Protein AF-A0A0A2VN79-F1 (afdb_monomer_lite)

Structure (mmCIF, N/CA/C/O backbone):
data_AF-A0A0A2VN79-F1
#
_entry.id   AF-A0A0A2VN79-F1
#
loop_
_atom_site.group_PDB
_atom_site.id
_atom_site.type_symbol
_atom_site.label_atom_id
_atom_site.label_alt_id
_atom_site.label_comp_id
_atom_site.label_asym_id
_atom_site.label_entity_id
_atom_site.label_seq_id
_atom_site.pdbx_PDB_ins_code
_atom_site.Cartn_x
_atom_site.Cartn_y
_atom_site.Cartn_z
_atom_site.occupancy
_atom_site.B_iso_or_equiv
_atom_site.auth_seq_id
_atom_site.auth_comp_id
_atom_site.auth_asym_id
_atom_site.auth_atom_id
_atom_site.pdbx_PDB_model_num
ATOM 1 N N . MET A 1 1 ? -40.906 -9.882 -17.923 1.00 38.41 1 MET A N 1
ATOM 2 C CA . MET A 1 1 ? -40.947 -10.521 -16.587 1.00 38.41 1 MET A CA 1
ATOM 3 C C . MET A 1 1 ? -42.099 -11.524 -16.605 1.00 38.41 1 MET A C 1
ATOM 5 O O . MET A 1 1 ? -43.198 -11.113 -16.939 1.00 38.41 1 MET A O 1
ATOM 9 N N . ARG A 1 2 ? -41.851 -12.828 -16.407 1.00 45.00 2 ARG A N 1
ATOM 10 C CA . ARG A 1 2 ? -42.897 -13.878 -16.375 1.00 45.00 2 ARG A CA 1
ATOM 11 C C . ARG A 1 2 ? -43.310 -14.110 -14.913 1.00 45.00 2 ARG A C 1
ATOM 13 O O . ARG A 1 2 ? -42.433 -14.069 -14.056 1.00 45.00 2 ARG A O 1
ATOM 20 N N . ASP A 1 3 ? -44.608 -14.268 -14.644 1.00 61.03 3 ASP A N 1
ATOM 21 C CA . ASP A 1 3 ? -45.185 -14.240 -13.290 1.00 61.03 3 ASP A CA 1
ATOM 22 C C . ASP A 1 3 ? -44.638 -15.334 -12.347 1.00 61.03 3 ASP A C 1
ATOM 24 O O . ASP A 1 3 ? -44.181 -16.397 -12.781 1.00 61.03 3 ASP A O 1
ATOM 28 N N . GLY A 1 4 ? -44.691 -15.061 -11.039 1.00 57.75 4 GLY A N 1
ATOM 29 C CA . GLY A 1 4 ? -44.168 -15.946 -9.993 1.00 57.75 4 GLY A CA 1
ATOM 30 C C . GLY A 1 4 ? -44.921 -17.270 -9.833 1.00 57.75 4 GLY A C 1
ATOM 31 O O . GLY A 1 4 ? -44.316 -18.260 -9.426 1.00 57.75 4 GLY A O 1
ATOM 32 N N . ALA A 1 5 ? -46.197 -17.342 -10.220 1.00 61.34 5 ALA A N 1
ATOM 33 C CA . ALA A 1 5 ? -46.980 -18.577 -10.146 1.00 61.34 5 ALA A CA 1
ATOM 34 C C . ALA A 1 5 ? -46.493 -19.609 -11.176 1.00 61.34 5 ALA A C 1
ATOM 36 O O . ALA A 1 5 ? -46.461 -20.814 -10.920 1.00 61.34 5 ALA A O 1
ATOM 37 N N . THR A 1 6 ? -46.025 -19.138 -12.332 1.00 60.88 6 THR A N 1
ATOM 38 C CA . THR A 1 6 ? -45.414 -19.989 -13.355 1.00 60.88 6 THR A CA 1
ATOM 39 C C . THR A 1 6 ? -44.059 -20.541 -12.914 1.00 60.88 6 THR A C 1
ATOM 41 O O . THR A 1 6 ? -43.720 -21.670 -13.270 1.00 60.88 6 THR A O 1
ATOM 44 N N . VAL A 1 7 ? -43.298 -19.782 -12.120 1.00 59.00 7 VAL A N 1
ATOM 45 C CA . VAL A 1 7 ? -42.021 -20.235 -11.546 1.00 59.00 7 VAL A CA 1
ATOM 46 C C . VAL A 1 7 ? -42.257 -21.281 -10.459 1.00 59.00 7 VAL A C 1
ATOM 48 O O . VAL A 1 7 ? -41.624 -22.334 -10.503 1.00 59.00 7 VAL A O 1
ATOM 51 N N . GLN A 1 8 ? -43.208 -21.041 -9.552 1.00 65.00 8 GLN A N 1
ATOM 52 C CA . GLN A 1 8 ? -43.516 -21.969 -8.463 1.00 65.00 8 GLN A CA 1
ATOM 53 C C . GLN A 1 8 ? -43.989 -23.326 -8.993 1.00 65.00 8 GLN A C 1
ATOM 55 O O . GLN A 1 8 ? -43.410 -24.349 -8.658 1.00 65.00 8 GLN A O 1
ATOM 60 N N . ARG A 1 9 ? -44.929 -23.336 -9.945 1.00 70.19 9 ARG A N 1
ATOM 61 C CA . ARG A 1 9 ? -45.434 -24.575 -10.561 1.00 70.19 9 ARG A CA 1
ATOM 62 C C . ARG A 1 9 ? -44.341 -25.400 -11.253 1.00 70.19 9 ARG A C 1
ATOM 64 O O . ARG A 1 9 ? -44.413 -26.623 -11.276 1.00 70.19 9 ARG A O 1
ATOM 71 N N . ARG A 1 10 ? -43.329 -24.745 -11.836 1.00 65.94 10 ARG A N 1
ATOM 72 C CA . ARG A 1 10 ? -42.175 -25.436 -12.440 1.00 65.94 10 ARG A CA 1
ATOM 73 C C . ARG A 1 10 ? -41.219 -25.975 -11.382 1.00 65.94 10 ARG A C 1
ATOM 75 O O . ARG A 1 10 ? -40.677 -27.054 -11.576 1.00 65.94 10 ARG A O 1
ATOM 82 N N . ALA A 1 11 ? -41.023 -25.245 -10.286 1.00 64.19 11 ALA A N 1
ATOM 83 C CA . ALA A 1 11 ? -40.236 -25.720 -9.157 1.00 64.19 11 ALA A CA 1
ATOM 84 C C . ALA A 1 11 ? -40.898 -26.944 -8.510 1.00 64.19 11 ALA A C 1
ATOM 86 O O . ALA A 1 11 ? -40.238 -27.964 -8.344 1.00 64.19 11 ALA A O 1
ATOM 87 N N . ASP A 1 12 ? -42.205 -26.883 -8.251 1.00 73.38 12 ASP A N 1
ATOM 88 C CA . ASP A 1 12 ? -42.972 -27.987 -7.666 1.00 73.38 12 ASP A CA 1
ATOM 89 C C . ASP A 1 12 ? -42.923 -29.238 -8.559 1.00 73.38 12 ASP A C 1
ATOM 91 O O . ASP A 1 12 ? -42.739 -30.342 -8.057 1.00 73.38 12 ASP A O 1
ATOM 95 N N . ALA A 1 13 ? -42.980 -29.071 -9.887 1.00 68.75 13 ALA A N 1
ATOM 96 C CA . ALA A 1 13 ? -42.826 -30.176 -10.837 1.00 68.75 13 ALA A CA 1
ATOM 97 C C . ALA A 1 13 ? -41.421 -30.813 -10.804 1.00 68.75 13 ALA A C 1
ATOM 99 O O . ALA A 1 13 ? -41.294 -32.030 -10.903 1.00 68.75 13 ALA A O 1
ATOM 100 N N . VAL A 1 14 ? -40.364 -30.009 -10.639 1.00 66.19 14 VAL A N 1
ATOM 101 C CA . VAL A 1 14 ? -38.980 -30.507 -10.527 1.00 66.19 14 VAL A CA 1
ATOM 102 C C . VAL A 1 14 ? -38.760 -31.230 -9.198 1.00 66.19 14 VAL A C 1
ATOM 104 O O . VAL A 1 14 ? -38.144 -32.292 -9.179 1.00 66.19 14 VAL A O 1
ATOM 107 N N . PHE A 1 15 ? -39.279 -30.691 -8.092 1.00 69.31 15 PHE A N 1
ATOM 108 C CA . PHE A 1 15 ? -39.172 -31.334 -6.781 1.00 69.31 15 PHE A CA 1
ATOM 109 C C . PHE A 1 15 ? -40.031 -32.598 -6.681 1.00 69.31 15 PHE A C 1
ATOM 111 O O . PHE A 1 15 ? -39.579 -33.576 -6.091 1.00 69.31 15 PHE A O 1
ATOM 118 N N . GLY A 1 16 ? -41.209 -32.615 -7.314 1.00 77.19 16 GLY A N 1
ATOM 119 C CA . GLY A 1 16 ? -42.029 -33.818 -7.469 1.00 77.19 16 GLY A CA 1
ATOM 120 C C . GLY A 1 16 ? -41.281 -34.926 -8.213 1.00 77.19 16 GLY A C 1
ATOM 121 O O . GLY A 1 16 ? -41.130 -36.020 -7.681 1.00 77.19 16 GLY A O 1
ATOM 122 N N . ALA A 1 17 ? -40.688 -34.613 -9.370 1.00 66.56 17 ALA A N 1
ATOM 123 C CA . ALA A 1 17 ? -39.913 -35.579 -10.156 1.00 66.56 17 ALA A CA 1
ATOM 124 C C . ALA A 1 17 ? -38.653 -36.105 -9.428 1.00 66.56 17 ALA A C 1
ATOM 126 O O . ALA A 1 17 ? -38.227 -37.237 -9.652 1.00 66.56 17 ALA A O 1
ATOM 127 N N . LEU A 1 18 ? -38.055 -35.299 -8.542 1.00 59.00 18 LEU A N 1
ATOM 128 C CA . LEU A 1 18 ? -36.944 -35.706 -7.668 1.00 59.00 18 LEU A CA 1
ATOM 129 C C . LEU A 1 18 ? -37.389 -36.675 -6.564 1.00 59.00 18 LEU A C 1
ATOM 131 O O . LEU A 1 18 ? -36.666 -37.619 -6.257 1.00 59.00 18 LEU A O 1
ATOM 135 N N . LEU A 1 19 ? -38.562 -36.443 -5.969 1.00 69.62 19 LEU A N 1
ATOM 136 C CA . LEU A 1 19 ? -39.121 -37.289 -4.908 1.00 69.62 19 LEU A CA 1
ATOM 137 C C . LEU A 1 19 ? -39.663 -38.617 -5.444 1.00 69.62 19 LEU A C 1
ATOM 139 O O . LEU A 1 19 ? -39.545 -39.640 -4.777 1.00 69.62 19 LEU A O 1
ATOM 143 N N . GLU A 1 20 ? -40.211 -38.609 -6.657 1.00 73.38 20 GLU A N 1
ATOM 144 C CA . GLU A 1 20 ? -40.699 -39.802 -7.358 1.00 73.38 20 GLU A CA 1
ATOM 145 C C . GLU A 1 20 ? -39.562 -40.637 -7.976 1.00 73.38 20 GLU A C 1
ATOM 147 O O . GLU A 1 20 ? -39.804 -41.711 -8.522 1.00 73.38 20 GLU A O 1
ATOM 152 N N . GLY A 1 21 ? -38.310 -40.166 -7.885 1.00 60.06 21 GLY A N 1
ATOM 153 C CA . GLY A 1 21 ? -37.135 -40.855 -8.425 1.00 60.06 21 GLY A CA 1
ATOM 154 C C . GLY A 1 21 ? -37.080 -40.893 -9.956 1.00 60.06 21 GLY A C 1
ATOM 155 O O . GLY A 1 21 ? -36.259 -41.612 -10.518 1.00 60.06 21 GLY A O 1
ATOM 156 N N . SER A 1 22 ? -37.935 -40.128 -10.640 1.00 66.44 22 SER A N 1
ATOM 157 C CA . SER A 1 22 ? -38.002 -40.054 -12.102 1.00 66.44 22 SER A CA 1
ATOM 158 C C . SER A 1 22 ? -37.048 -39.013 -12.703 1.00 66.44 22 SER A C 1
ATOM 160 O O . SER A 1 22 ? -36.963 -38.895 -13.925 1.00 66.44 22 SER A O 1
ATOM 162 N N . LEU A 1 23 ? -36.358 -38.228 -11.865 1.00 51.12 23 LEU A N 1
ATOM 163 C CA . LEU A 1 23 ? -35.353 -37.247 -12.274 1.00 51.12 23 LEU A CA 1
ATOM 164 C C . LEU A 1 23 ? -33.938 -37.766 -11.978 1.00 51.12 23 LEU A C 1
ATOM 166 O O . LEU A 1 23 ? -33.453 -37.665 -10.852 1.00 51.12 23 LEU A O 1
ATOM 170 N N . ASP A 1 24 ? -33.266 -38.278 -13.006 1.00 49.06 24 ASP A N 1
ATOM 171 C CA . ASP A 1 24 ? -31.856 -38.667 -12.936 1.00 49.06 24 ASP A CA 1
ATOM 172 C C . ASP A 1 24 ? -30.967 -37.472 -13.323 1.00 49.06 24 ASP A C 1
ATOM 174 O O . ASP A 1 24 ? -30.980 -37.010 -14.468 1.00 49.06 24 ASP A O 1
ATOM 178 N N . ILE A 1 25 ? -30.235 -36.910 -12.355 1.00 53.66 25 ILE A N 1
ATOM 179 C CA . ILE A 1 25 ? -29.274 -35.825 -12.599 1.00 53.66 25 ILE A CA 1
ATOM 180 C C . ILE A 1 25 ? -27.891 -36.457 -12.719 1.00 53.66 25 ILE A C 1
ATOM 182 O O . ILE A 1 25 ? -27.188 -36.658 -11.725 1.00 53.66 25 ILE A O 1
ATOM 186 N N . ALA A 1 26 ? -27.492 -36.742 -13.955 1.00 47.56 26 ALA A N 1
ATOM 187 C CA . ALA A 1 26 ? -26.142 -37.188 -14.253 1.00 47.56 26 ALA A CA 1
ATOM 188 C C . ALA A 1 26 ? -25.114 -36.130 -13.810 1.00 47.56 26 ALA A C 1
ATOM 190 O O . ALA A 1 26 ? -25.283 -34.929 -14.034 1.00 47.56 26 ALA A O 1
ATOM 191 N N . ILE A 1 27 ? -24.024 -36.583 -13.186 1.00 48.47 27 ILE A N 1
ATOM 192 C CA . ILE A 1 27 ? -22.865 -35.736 -12.888 1.00 48.47 27 ILE A CA 1
ATOM 193 C C . ILE A 1 27 ? -22.301 -35.250 -14.229 1.00 48.47 27 ILE A C 1
ATOM 195 O O . ILE A 1 27 ? -21.786 -36.049 -15.005 1.00 48.47 27 ILE A O 1
ATOM 199 N N . GLU A 1 28 ? -22.391 -33.942 -14.483 1.00 41.41 28 GLU A N 1
ATOM 200 C CA . GLU A 1 28 ? -22.087 -33.296 -15.777 1.00 41.41 28 GLU A CA 1
ATOM 201 C C . GLU A 1 28 ? -20.595 -33.374 -16.185 1.00 41.41 28 GLU A C 1
ATOM 203 O O . GLU A 1 28 ? -20.215 -32.968 -17.280 1.00 41.41 28 GLU A O 1
ATOM 208 N N . GLY A 1 29 ? -19.741 -33.940 -15.325 1.00 51.72 29 GLY A N 1
ATOM 209 C CA . GLY A 1 29 ? -18.362 -34.310 -15.638 1.00 51.72 29 GLY A CA 1
ATOM 210 C C . GLY A 1 29 ? -17.477 -34.437 -14.397 1.00 51.72 29 GLY A C 1
ATOM 211 O O . GLY A 1 29 ? -17.730 -33.816 -13.363 1.00 51.72 29 GLY A O 1
ATOM 212 N N . ARG A 1 30 ? -16.414 -35.242 -14.498 1.00 48.19 30 ARG A N 1
ATOM 213 C CA . ARG A 1 30 ? -15.244 -35.165 -13.609 1.00 48.19 30 ARG A CA 1
ATOM 214 C C . ARG A 1 30 ? -14.151 -34.449 -14.391 1.00 48.19 30 ARG A C 1
ATOM 216 O O . ARG A 1 30 ? -13.803 -34.911 -15.469 1.00 48.19 30 ARG A O 1
ATOM 223 N N . TYR A 1 31 ? -13.682 -33.318 -13.877 1.00 54.16 31 TYR A N 1
ATOM 224 C CA . TYR A 1 31 ? -12.703 -32.484 -14.570 1.00 54.16 31 TYR A CA 1
ATOM 225 C C . TYR A 1 31 ? -11.291 -32.855 -14.133 1.00 54.16 31 TYR A C 1
ATOM 227 O O . TYR A 1 31 ? -10.981 -32.817 -12.940 1.00 54.16 31 TYR A O 1
ATOM 235 N N . GLU A 1 32 ? -10.453 -33.186 -15.108 1.00 54.59 32 GLU A N 1
ATOM 236 C CA . GLU A 1 32 ? -9.026 -33.442 -14.921 1.00 54.59 32 GLU A CA 1
ATOM 237 C C . GLU A 1 32 ? -8.224 -32.146 -15.151 1.00 54.59 32 GLU A C 1
ATOM 239 O O . GLU A 1 32 ? -8.740 -31.145 -15.655 1.00 54.59 32 GLU A O 1
ATOM 244 N N . MET A 1 33 ? -6.941 -32.120 -14.780 1.00 44.19 33 MET A N 1
ATOM 245 C CA . MET A 1 33 ? -6.113 -30.901 -14.882 1.00 44.19 33 MET A CA 1
ATOM 246 C C . MET A 1 33 ? -5.990 -30.337 -16.311 1.00 44.19 33 MET A C 1
ATOM 248 O O . MET A 1 33 ? -5.834 -29.128 -16.483 1.00 44.19 33 MET A O 1
ATOM 252 N N . GLU A 1 34 ? -6.124 -31.174 -17.340 1.00 50.44 34 GLU A N 1
ATOM 253 C CA . GLU A 1 34 ? -6.164 -30.732 -18.741 1.00 50.44 34 GLU A CA 1
ATOM 254 C C . GLU A 1 34 ? -7.434 -29.935 -19.083 1.00 50.44 34 GLU A C 1
ATOM 256 O O . GLU A 1 34 ? -7.399 -29.037 -19.928 1.00 50.44 34 GLU A O 1
ATOM 261 N N . ASP A 1 35 ? -8.557 -30.196 -18.407 1.00 54.28 35 ASP A N 1
ATOM 262 C CA . ASP A 1 35 ? -9.790 -29.427 -18.603 1.00 54.28 35 ASP A CA 1
ATOM 263 C C . ASP A 1 35 ? -9.650 -28.018 -18.017 1.00 54.28 35 ASP A C 1
ATOM 265 O O . ASP A 1 35 ? -10.152 -27.049 -18.589 1.00 54.28 35 ASP A O 1
ATOM 269 N N . VAL A 1 36 ? -8.886 -27.876 -16.929 1.00 54.75 36 VAL A N 1
ATOM 270 C CA . VAL A 1 36 ? -8.545 -26.576 -16.333 1.00 54.75 36 VAL A CA 1
ATOM 271 C C . VAL A 1 36 ? -7.667 -25.757 -17.279 1.00 54.75 36 VAL A C 1
ATOM 273 O O . VAL A 1 36 ? -7.924 -24.569 -17.460 1.00 54.75 36 VAL A O 1
ATOM 276 N N . GLN A 1 37 ? -6.685 -26.381 -17.938 1.00 50.34 37 GLN A N 1
ATOM 277 C CA . GLN A 1 37 ? -5.837 -25.716 -18.938 1.00 50.34 37 GLN A CA 1
ATOM 278 C C . GLN A 1 37 ? -6.635 -25.285 -20.173 1.00 50.34 37 GLN A C 1
ATOM 280 O O . GLN A 1 37 ? -6.466 -24.170 -20.660 1.00 50.34 37 GLN A O 1
ATOM 285 N N . ARG A 1 38 ? -7.578 -26.112 -20.637 1.00 51.31 38 ARG A N 1
ATOM 286 C CA . ARG A 1 38 ? -8.455 -25.778 -21.771 1.00 51.31 38 ARG A CA 1
ATOM 287 C C . ARG A 1 38 ? -9.425 -24.640 -21.449 1.00 51.31 38 ARG A C 1
ATOM 289 O O . ARG A 1 38 ? -9.690 -23.793 -22.298 1.00 51.31 38 ARG A O 1
ATOM 296 N N . ILE A 1 39 ? -9.942 -24.600 -20.221 1.00 53.25 39 ILE A N 1
ATOM 297 C CA . ILE A 1 39 ? -10.759 -23.485 -19.722 1.00 53.25 39 ILE A CA 1
ATOM 298 C C . ILE A 1 39 ? -9.901 -22.216 -19.583 1.00 53.25 39 ILE A C 1
ATOM 300 O O . ILE A 1 39 ? -10.379 -21.127 -19.892 1.00 53.25 39 ILE A O 1
ATOM 304 N N . HIS A 1 40 ? -8.631 -22.347 -19.191 1.00 45.47 40 HIS A N 1
ATOM 305 C CA . HIS A 1 40 ? -7.682 -21.235 -19.104 1.00 45.47 40 HIS A CA 1
ATOM 306 C C . HIS A 1 40 ? -7.356 -20.637 -20.480 1.00 45.47 40 HIS A C 1
ATOM 308 O O . HIS A 1 40 ? -7.494 -19.431 -20.659 1.00 45.47 40 HIS A O 1
ATOM 314 N N . ALA A 1 41 ? -7.062 -21.475 -21.475 1.00 52.53 41 ALA A N 1
ATOM 315 C CA . ALA A 1 41 ? -6.803 -21.041 -22.849 1.00 52.53 41 ALA A CA 1
ATOM 316 C C . ALA A 1 41 ? -8.014 -20.317 -23.477 1.00 52.53 41 ALA A C 1
ATOM 318 O O . ALA A 1 41 ? -7.866 -19.338 -24.205 1.00 52.53 41 ALA A O 1
ATOM 319 N N . ARG A 1 42 ? -9.244 -20.742 -23.148 1.00 53.03 42 ARG A N 1
ATOM 320 C CA . ARG A 1 42 ? -10.480 -20.064 -23.593 1.00 53.03 42 ARG A CA 1
ATOM 321 C C . ARG A 1 42 ? -10.722 -18.723 -22.897 1.00 53.03 42 ARG A C 1
ATOM 323 O O . ARG A 1 42 ? -11.244 -17.794 -23.511 1.00 53.03 42 ARG A O 1
ATOM 330 N N . LEU A 1 43 ? -10.318 -18.600 -21.631 1.00 45.50 43 LEU A N 1
ATOM 331 C CA . LEU A 1 43 ? -10.330 -17.326 -20.906 1.00 45.50 43 LEU A CA 1
ATOM 332 C C . LEU A 1 43 ? -9.297 -16.343 -21.476 1.00 45.50 43 LEU A C 1
ATOM 334 O O . LEU A 1 43 ? -9.585 -15.150 -21.576 1.00 45.50 43 LEU A O 1
ATOM 338 N N . GLU A 1 44 ? -8.133 -16.833 -21.902 1.00 40.94 44 GLU A N 1
ATOM 339 C CA . GLU A 1 44 ? -7.113 -16.032 -22.589 1.00 40.94 44 GLU A CA 1
ATOM 340 C C . GLU A 1 44 ? -7.576 -15.565 -23.978 1.00 40.94 44 GLU A C 1
ATOM 342 O O .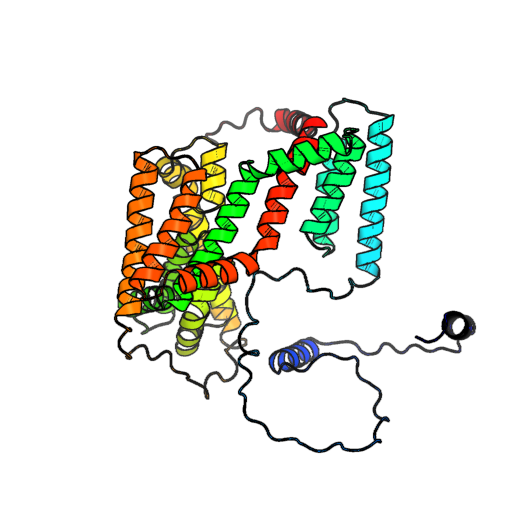 GLU A 1 44 ? -7.320 -14.422 -24.356 1.00 40.94 44 GLU A O 1
ATOM 347 N N . ALA A 1 45 ? -8.373 -16.379 -24.678 1.00 44.06 45 ALA A N 1
ATOM 348 C CA . ALA A 1 45 ? -9.041 -16.013 -25.930 1.00 44.06 45 ALA A CA 1
ATOM 349 C C . ALA A 1 45 ? -10.216 -15.018 -25.765 1.00 44.06 45 ALA A C 1
ATOM 351 O O . ALA A 1 45 ? -10.811 -14.602 -26.757 1.00 44.06 45 ALA A O 1
ATOM 352 N N . ARG A 1 46 ? -10.544 -14.597 -24.530 1.00 40.62 46 ARG A N 1
ATOM 353 C CA . ARG A 1 46 ? -11.640 -13.661 -24.197 1.00 40.62 46 ARG A CA 1
ATOM 354 C C . ARG A 1 46 ? -13.032 -14.121 -24.653 1.00 40.62 46 ARG A C 1
ATOM 356 O O . ARG A 1 46 ? -13.919 -13.294 -24.868 1.00 40.62 46 ARG A O 1
ATOM 363 N N . GLU A 1 47 ? -13.260 -15.427 -24.741 1.00 40.19 47 GLU A N 1
ATOM 364 C CA . GLU A 1 47 ? -14.601 -15.966 -24.957 1.00 40.19 47 GLU A CA 1
ATOM 365 C C . GLU A 1 47 ? -15.440 -15.816 -23.673 1.00 40.19 47 GLU A C 1
ATOM 367 O O . GLU A 1 47 ? -15.052 -16.249 -22.585 1.00 40.19 47 GLU A O 1
ATOM 372 N N . GLN A 1 48 ? -16.601 -15.159 -23.773 1.00 35.62 48 GLN A N 1
ATOM 373 C CA . GLN A 1 48 ? -17.518 -14.979 -22.645 1.00 35.62 48 GLN A CA 1
ATOM 374 C C . GLN A 1 48 ? -18.140 -16.325 -22.245 1.00 35.62 48 GLN A C 1
ATOM 376 O O . GLN A 1 48 ? -18.831 -16.962 -23.037 1.00 35.62 48 GLN A O 1
ATOM 381 N N . ILE A 1 49 ? -17.960 -16.726 -20.983 1.00 37.84 49 ILE A N 1
ATOM 382 C CA . ILE A 1 49 ? -18.639 -17.892 -20.405 1.00 37.84 49 ILE A CA 1
ATOM 383 C C . ILE A 1 49 ? -20.113 -17.534 -20.151 1.00 37.84 49 ILE A C 1
ATOM 385 O O . ILE A 1 49 ? -20.504 -17.137 -19.054 1.00 37.84 49 ILE A O 1
ATOM 389 N N . GLY A 1 50 ? -20.948 -17.681 -21.176 1.00 38.62 50 GLY A N 1
ATOM 390 C CA . GLY A 1 50 ? -22.332 -18.105 -20.985 1.00 38.62 50 GLY A CA 1
ATOM 391 C C . GLY A 1 50 ? -22.356 -19.614 -20.732 1.00 38.62 50 GLY A C 1
ATOM 392 O O . GLY A 1 50 ? -21.505 -20.339 -21.244 1.00 38.62 50 GLY A O 1
ATOM 393 N N . LYS A 1 51 ? -23.307 -20.111 -19.930 1.00 31.08 51 LYS A N 1
ATOM 394 C CA . LYS A 1 51 ? -23.562 -21.560 -19.837 1.00 31.08 51 LYS A CA 1
ATOM 395 C C . LYS A 1 51 ? -23.694 -22.154 -21.250 1.00 31.08 51 LYS A C 1
ATOM 397 O O . LYS A 1 51 ? -24.311 -21.496 -22.090 1.00 31.08 51 LYS A O 1
ATOM 402 N N . PRO A 1 52 ? -23.208 -23.381 -21.505 1.00 33.09 52 PRO A N 1
ATOM 403 C CA . PRO A 1 52 ? -23.490 -24.051 -22.765 1.00 33.09 52 PRO A CA 1
ATOM 404 C C . PRO A 1 52 ? -25.010 -24.181 -22.930 1.00 33.09 52 PRO A C 1
ATOM 406 O O . PRO A 1 52 ? -25.691 -24.812 -22.122 1.00 33.09 52 PRO A O 1
ATOM 409 N N . THR A 1 53 ? -25.563 -23.532 -23.952 1.00 29.81 53 THR A N 1
ATOM 410 C CA . THR A 1 53 ? -26.891 -23.870 -24.465 1.00 29.81 53 THR A CA 1
ATOM 411 C C . THR A 1 53 ? -26.803 -25.219 -25.181 1.00 29.81 53 THR A C 1
ATOM 413 O O . THR A 1 53 ? -25.841 -25.425 -25.925 1.00 29.81 53 THR A O 1
ATOM 416 N N . PRO A 1 54 ? -27.777 -26.130 -24.992 1.00 29.47 54 PRO A N 1
ATOM 417 C CA . PRO A 1 54 ? -27.830 -27.388 -25.729 1.00 29.47 54 PRO A CA 1
ATOM 418 C C . PRO A 1 54 ? -27.808 -27.144 -27.246 1.00 29.47 54 PRO A C 1
ATOM 420 O O . PRO A 1 54 ? -28.312 -26.110 -27.703 1.00 29.47 54 PRO A O 1
ATOM 423 N N . PRO A 1 55 ? -27.247 -28.069 -28.038 1.00 30.44 55 PRO A N 1
ATOM 424 C CA . PRO A 1 55 ? -27.019 -27.870 -29.461 1.00 30.44 55 PRO A CA 1
ATOM 425 C C . PRO A 1 55 ? -28.302 -28.072 -30.282 1.00 30.44 55 PRO A C 1
ATOM 427 O O . PRO A 1 55 ? -28.335 -28.975 -31.090 1.00 30.44 55 PRO A O 1
ATOM 430 N N . ASP A 1 56 ? -29.340 -27.243 -30.106 1.00 31.83 56 ASP A N 1
ATOM 431 C CA . ASP A 1 56 ? -30.594 -27.338 -30.890 1.00 31.83 56 ASP A CA 1
ATOM 432 C C . A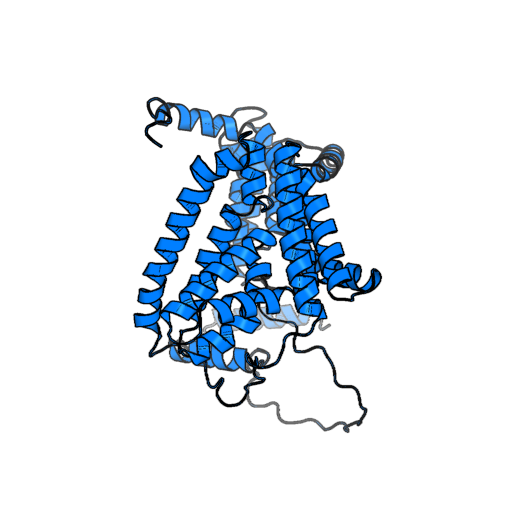SP A 1 56 ? -31.298 -25.987 -31.160 1.00 31.83 56 ASP A C 1
ATOM 434 O O . ASP A 1 56 ? -32.491 -25.933 -31.450 1.00 31.83 56 ASP A O 1
ATOM 438 N N . ALA A 1 57 ? -30.585 -24.857 -31.109 1.00 28.84 57 ALA A N 1
ATOM 439 C CA . ALA A 1 57 ? -31.166 -23.541 -31.415 1.00 28.84 57 ALA A CA 1
ATOM 440 C C . ALA A 1 57 ? -30.530 -22.874 -32.647 1.00 28.84 57 ALA A C 1
ATOM 442 O O . ALA A 1 57 ? -30.198 -21.692 -32.643 1.00 28.84 57 ALA A O 1
ATOM 443 N N . GLN A 1 58 ? -30.382 -23.628 -33.740 1.00 33.69 58 GLN A N 1
ATOM 444 C CA . GLN A 1 58 ? -30.297 -23.040 -35.076 1.00 33.69 58 GLN A CA 1
ATOM 445 C C . GLN A 1 58 ? -31.708 -22.695 -35.554 1.00 33.69 58 GLN A C 1
ATOM 447 O O . GLN A 1 58 ? -32.468 -23.587 -35.927 1.00 33.69 58 GLN A O 1
ATOM 452 N N . ARG A 1 59 ? -32.028 -21.397 -35.549 1.00 30.72 59 ARG A N 1
ATOM 453 C CA . ARG A 1 59 ? -32.859 -20.657 -36.523 1.00 30.72 59 ARG A CA 1
ATOM 454 C C . ARG A 1 59 ? -33.352 -19.378 -35.851 1.00 30.72 59 ARG A C 1
ATOM 456 O O . ARG A 1 59 ? -34.117 -19.458 -34.900 1.00 30.72 59 ARG A O 1
ATOM 463 N N . VAL A 1 60 ? -32.942 -18.225 -36.382 1.00 29.30 60 VAL A N 1
ATOM 464 C CA . VAL A 1 60 ? -33.817 -17.121 -36.837 1.00 29.30 60 VAL A CA 1
ATOM 465 C C . VAL A 1 60 ? -32.947 -15.885 -37.144 1.00 29.30 60 VAL A C 1
ATOM 467 O O . VAL A 1 60 ? -32.488 -15.176 -36.260 1.00 29.30 60 VAL A O 1
ATOM 470 N N . THR A 1 61 ? -32.729 -15.719 -38.453 1.00 28.58 61 THR A N 1
ATOM 471 C CA . THR A 1 61 ? -32.653 -14.490 -39.272 1.00 28.58 61 THR A CA 1
ATOM 472 C C . THR A 1 61 ? -31.654 -13.367 -38.963 1.00 28.58 61 THR A C 1
ATOM 474 O O . THR A 1 61 ? -31.706 -12.694 -37.938 1.00 28.58 61 THR A O 1
ATOM 477 N N . ALA A 1 62 ? -30.848 -13.110 -39.995 1.00 29.30 62 ALA A N 1
ATOM 478 C CA . ALA A 1 62 ? -29.965 -11.978 -40.231 1.00 29.30 62 ALA A CA 1
ATOM 479 C C . ALA A 1 62 ? -30.612 -10.592 -40.050 1.00 29.30 62 ALA A C 1
ATOM 481 O O . ALA A 1 62 ? -31.768 -10.386 -40.417 1.00 29.30 62 ALA A O 1
ATOM 482 N N . TRP A 1 63 ? -29.794 -9.634 -39.604 1.00 23.61 63 TRP A N 1
ATOM 483 C CA . TRP A 1 63 ? -29.986 -8.196 -39.812 1.00 23.61 63 TRP A CA 1
ATOM 484 C C . TRP A 1 63 ? -28.690 -7.581 -40.373 1.00 23.61 63 TRP A C 1
ATOM 486 O O . TRP A 1 63 ? -27.612 -8.110 -40.095 1.00 23.61 63 TRP A O 1
ATOM 496 N N . PRO A 1 64 ? -28.774 -6.523 -41.201 1.00 26.17 64 PRO A N 1
ATOM 497 C CA . PRO A 1 64 ? -27.686 -6.100 -42.074 1.00 26.17 64 PRO A CA 1
ATOM 498 C C . PRO A 1 64 ? -26.611 -5.296 -41.340 1.00 26.17 64 PRO A C 1
ATOM 500 O O . PRO A 1 64 ? -26.899 -4.480 -40.466 1.00 26.17 64 PRO A O 1
ATOM 503 N N . GLN A 1 65 ? -25.376 -5.507 -41.781 1.00 28.50 65 GLN A N 1
ATOM 504 C CA . GLN A 1 65 ? -24.179 -4.755 -41.424 1.00 28.50 65 GLN A CA 1
ATOM 505 C C . GLN A 1 65 ? -24.328 -3.288 -41.860 1.00 28.50 65 GLN A C 1
ATOM 507 O O . GLN A 1 65 ? -24.571 -3.012 -43.035 1.00 28.50 65 GLN A O 1
ATOM 512 N N . ILE A 1 66 ? -24.178 -2.356 -40.918 1.00 27.61 66 ILE A N 1
ATOM 513 C CA . ILE A 1 66 ? -23.947 -0.939 -41.210 1.00 27.61 66 ILE A CA 1
ATOM 514 C C . ILE A 1 66 ? -22.474 -0.670 -40.916 1.00 27.61 66 ILE A C 1
ATOM 516 O O . ILE A 1 66 ? -22.051 -0.721 -39.763 1.00 27.61 66 ILE A O 1
ATOM 520 N N . ASP A 1 67 ? -21.722 -0.396 -41.979 1.00 33.50 67 ASP A N 1
ATOM 521 C CA . ASP A 1 67 ? -20.407 0.237 -41.931 1.00 33.50 67 ASP A CA 1
ATOM 522 C C . ASP A 1 67 ? -20.524 1.615 -41.275 1.00 33.50 67 ASP A C 1
ATOM 524 O O . ASP A 1 67 ? -21.344 2.438 -41.702 1.00 33.50 67 ASP A O 1
ATOM 528 N N . ARG A 1 68 ? -19.688 1.877 -40.265 1.00 26.55 68 ARG A N 1
ATOM 529 C CA . ARG A 1 68 ? -19.237 3.227 -39.913 1.00 26.55 68 ARG A CA 1
ATOM 530 C C . ARG A 1 68 ? -17.999 3.181 -39.023 1.00 26.55 68 ARG A C 1
ATOM 532 O O . ARG A 1 68 ? -18.023 2.652 -37.917 1.00 26.55 68 ARG A O 1
ATOM 539 N N . ASP A 1 69 ? -16.957 3.785 -39.571 1.00 30.88 69 ASP A N 1
ATOM 540 C CA . ASP A 1 69 ? -15.685 4.181 -38.984 1.00 30.88 69 ASP A CA 1
ATOM 541 C C . ASP A 1 69 ? -15.766 4.611 -37.511 1.00 30.88 69 ASP A C 1
ATOM 543 O O . ASP A 1 69 ? -16.579 5.455 -37.124 1.00 30.88 69 ASP A O 1
ATOM 547 N N . GLY A 1 70 ? -14.855 4.063 -36.707 1.00 25.34 70 GLY A N 1
ATOM 548 C CA . GLY A 1 70 ? -14.678 4.394 -35.297 1.00 25.34 70 GLY A CA 1
ATOM 549 C C . GLY A 1 70 ? -13.995 3.249 -34.564 1.00 25.34 70 GLY A C 1
ATOM 550 O O . GLY A 1 70 ? -14.665 2.422 -33.958 1.00 25.34 70 GLY A O 1
ATOM 551 N N . GLU A 1 71 ? -12.665 3.169 -34.645 1.00 25.83 71 GLU A N 1
ATOM 552 C CA . GLU A 1 71 ? -11.890 2.208 -33.857 1.00 25.83 71 GLU A CA 1
ATOM 553 C C . GLU A 1 71 ? -12.120 2.453 -32.358 1.00 25.83 71 GLU A C 1
ATOM 555 O O . GLU A 1 71 ? -11.648 3.426 -31.763 1.00 25.83 71 GLU A O 1
ATOM 560 N N . ASP A 1 72 ? -12.889 1.551 -31.757 1.00 22.95 72 ASP A N 1
ATOM 561 C CA . ASP A 1 72 ? -13.222 1.526 -30.343 1.00 22.95 72 ASP A CA 1
ATOM 562 C C . ASP A 1 72 ? -11.965 1.213 -29.506 1.00 22.95 72 ASP A C 1
ATOM 564 O O . ASP A 1 72 ? -11.550 0.068 -29.310 1.00 22.95 72 ASP A O 1
ATOM 568 N N . MET A 1 73 ? -11.350 2.271 -28.973 1.00 25.25 73 MET A N 1
ATOM 569 C CA . MET A 1 73 ? -10.249 2.273 -27.999 1.00 25.25 73 MET A CA 1
ATOM 570 C C . MET A 1 73 ? -10.670 1.767 -26.596 1.00 25.25 73 MET A C 1
ATOM 572 O O . MET A 1 73 ? -10.323 2.356 -25.570 1.00 25.25 73 MET A O 1
ATOM 576 N N . THR A 1 74 ? -11.424 0.671 -26.503 1.00 24.09 74 THR A N 1
ATOM 577 C CA . THR A 1 74 ? -12.001 0.197 -25.228 1.00 24.09 74 THR A CA 1
ATOM 578 C C . THR A 1 74 ? -11.629 -1.232 -24.817 1.00 24.09 74 THR A C 1
ATOM 580 O O . THR A 1 74 ? -12.019 -1.656 -23.730 1.00 24.09 74 THR A O 1
ATOM 583 N N . SER A 1 75 ? -10.776 -1.960 -25.556 1.00 23.14 75 SER A N 1
ATOM 584 C CA . SER A 1 75 ? -10.435 -3.366 -25.216 1.00 23.14 75 SER A CA 1
ATOM 585 C C . SER A 1 75 ? -9.013 -3.634 -24.660 1.00 23.14 75 SER A C 1
ATOM 587 O O . SER A 1 75 ? -8.653 -4.783 -24.385 1.00 23.14 75 SER A O 1
ATOM 589 N N . LEU A 1 76 ? -8.211 -2.597 -24.381 1.00 26.69 76 LEU A N 1
ATOM 590 C CA . LEU A 1 76 ? -6.822 -2.743 -23.889 1.00 26.69 76 LEU A CA 1
ATOM 591 C C . LEU A 1 76 ? -6.594 -2.333 -22.416 1.00 26.69 76 LEU A C 1
ATOM 593 O O . LEU A 1 76 ? -5.456 -2.230 -21.973 1.00 26.69 76 LEU A O 1
ATOM 597 N N . ALA A 1 77 ? -7.655 -2.135 -21.625 1.00 25.05 77 ALA A N 1
ATOM 598 C CA . ALA A 1 77 ? -7.560 -1.553 -20.275 1.00 25.05 77 ALA A CA 1
ATOM 599 C C . ALA A 1 77 ? -8.009 -2.472 -19.116 1.00 25.05 77 ALA A C 1
ATOM 601 O O . ALA A 1 77 ? -8.438 -1.985 -18.066 1.00 25.05 77 ALA A O 1
ATOM 602 N N . GLN A 1 78 ? -7.928 -3.797 -19.269 1.00 28.62 78 GLN A N 1
ATOM 603 C CA . GLN A 1 78 ? -8.345 -4.744 -18.226 1.00 28.62 78 GLN A CA 1
ATOM 604 C C . GLN A 1 78 ? -7.330 -5.866 -18.001 1.00 28.62 78 GLN A C 1
ATOM 606 O O . GLN A 1 78 ? -7.603 -7.023 -18.296 1.00 28.62 78 GLN A O 1
ATOM 611 N N . THR A 1 79 ? -6.186 -5.550 -17.397 1.00 27.05 79 THR A N 1
ATOM 612 C CA . THR A 1 79 ? -5.359 -6.591 -16.773 1.00 27.05 79 THR A CA 1
ATOM 613 C C . THR A 1 79 ? -4.505 -6.013 -15.643 1.00 27.05 79 THR A C 1
ATOM 615 O O . THR A 1 79 ? -3.883 -4.967 -15.794 1.00 27.05 79 THR A O 1
ATOM 618 N N . ALA A 1 80 ? -4.497 -6.718 -14.505 1.00 30.03 80 ALA A N 1
ATOM 619 C CA . ALA A 1 80 ? -3.604 -6.548 -13.350 1.00 30.03 80 ALA A CA 1
ATOM 620 C C . ALA A 1 80 ? -3.836 -5.354 -12.392 1.00 30.03 80 ALA A C 1
ATOM 622 O O . ALA A 1 80 ? -2.908 -4.646 -12.002 1.00 30.03 80 ALA A O 1
ATOM 623 N N . ALA A 1 81 ? -5.068 -5.207 -11.894 1.00 30.44 81 ALA A N 1
ATOM 624 C CA . ALA A 1 81 ? -5.262 -4.731 -10.521 1.00 30.44 81 ALA A CA 1
ATOM 625 C C . ALA A 1 81 ? -4.860 -5.858 -9.537 1.00 30.44 81 ALA A C 1
ATOM 627 O O . ALA A 1 81 ? -4.935 -7.032 -9.905 1.00 30.44 81 ALA A O 1
ATOM 628 N N . ALA A 1 82 ? -4.537 -5.543 -8.269 1.00 30.97 82 ALA A N 1
ATOM 629 C CA . ALA A 1 82 ? -4.833 -6.499 -7.187 1.00 30.97 82 ALA A CA 1
ATOM 630 C C . ALA A 1 82 ? -6.251 -7.030 -7.443 1.00 30.97 82 ALA A C 1
ATOM 632 O O . ALA A 1 82 ? -7.067 -6.203 -7.871 1.00 30.97 82 ALA A O 1
ATOM 633 N N . PRO A 1 83 ? -6.534 -8.343 -7.297 1.00 32.56 83 PRO A N 1
ATOM 634 C CA . PRO A 1 83 ? -7.801 -8.897 -7.752 1.00 32.56 83 PRO A CA 1
ATOM 635 C C . PRO A 1 83 ? -8.899 -7.988 -7.225 1.00 32.56 83 PRO A C 1
ATOM 637 O O . PRO A 1 83 ? -9.036 -7.819 -6.012 1.00 32.56 83 PRO A O 1
ATOM 640 N N . ARG A 1 84 ? -9.606 -7.311 -8.145 1.00 41.56 84 ARG A N 1
ATOM 641 C CA . ARG A 1 84 ? -10.837 -6.629 -7.763 1.00 41.56 84 ARG A CA 1
ATOM 642 C C . ARG A 1 84 ? -11.622 -7.708 -7.015 1.00 41.56 84 ARG A C 1
ATOM 644 O O . ARG A 1 84 ? -11.666 -8.830 -7.540 1.00 41.56 84 ARG A O 1
ATOM 651 N N . PRO A 1 85 ? -12.197 -7.442 -5.827 1.00 40.16 85 PRO A N 1
ATOM 652 C CA . PRO A 1 85 ? -13.206 -8.357 -5.315 1.00 40.16 85 PRO A CA 1
ATOM 653 C C . PRO A 1 85 ? -14.157 -8.609 -6.491 1.00 40.16 85 PRO A C 1
ATOM 655 O O . PRO A 1 85 ? -14.492 -7.645 -7.194 1.00 40.16 85 PRO A O 1
ATOM 658 N N . PRO A 1 86 ? -14.407 -9.883 -6.839 1.00 37.22 86 PRO A N 1
ATOM 659 C CA . PRO A 1 86 ? -14.968 -10.250 -8.130 1.00 37.22 86 PRO A CA 1
ATOM 660 C C . PRO A 1 86 ? -16.171 -9.360 -8.410 1.00 37.22 86 PRO A C 1
ATOM 662 O O . PRO A 1 86 ? -17.094 -9.295 -7.599 1.00 37.22 86 PRO A O 1
ATOM 665 N N . ALA A 1 87 ? -16.116 -8.614 -9.515 1.00 39.97 87 ALA A N 1
ATOM 666 C CA . ALA A 1 87 ? -17.175 -7.694 -9.888 1.00 39.97 87 ALA A CA 1
ATOM 667 C C . ALA A 1 87 ? -18.472 -8.494 -10.021 1.00 39.97 87 ALA A C 1
ATOM 669 O O . ALA A 1 87 ? -18.625 -9.242 -10.979 1.00 39.97 87 ALA A O 1
ATOM 670 N N . GLY A 1 88 ? -19.358 -8.388 -9.028 1.00 39.38 88 GLY A N 1
ATOM 671 C CA . GLY A 1 88 ? -20.745 -8.847 -9.092 1.00 39.38 88 GLY A CA 1
ATOM 672 C C . GLY A 1 88 ? -20.979 -10.283 -9.573 1.00 39.38 88 GLY A C 1
ATOM 673 O O . GLY A 1 88 ? -22.086 -10.580 -10.013 1.00 39.38 88 GLY A O 1
ATOM 674 N N . GLY A 1 89 ? -19.995 -11.182 -9.503 1.00 44.00 89 GLY A N 1
ATOM 675 C CA . GLY A 1 89 ? -20.250 -12.605 -9.680 1.00 44.00 89 GLY A CA 1
ATOM 676 C C . GLY A 1 89 ? -21.075 -13.056 -8.486 1.00 44.00 89 GLY A C 1
ATOM 677 O O . GLY A 1 89 ? -20.615 -12.922 -7.352 1.00 44.00 89 GLY A O 1
ATOM 678 N N . SER A 1 90 ? -22.305 -13.531 -8.703 1.00 51.25 90 SER A N 1
ATOM 679 C C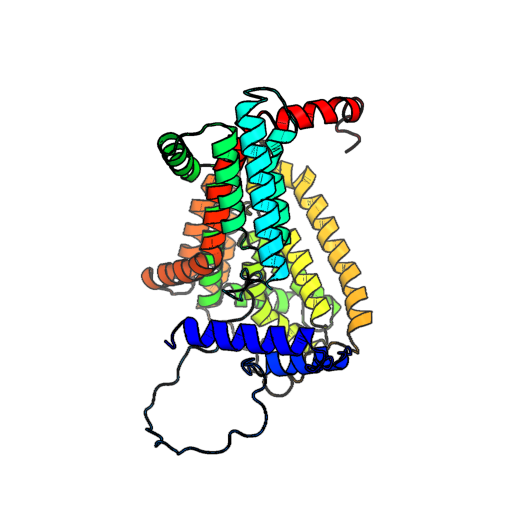A . SER A 1 90 ? -23.145 -14.008 -7.605 1.00 51.25 90 SER A CA 1
ATOM 680 C C . SER A 1 90 ? -22.351 -15.030 -6.792 1.00 51.25 90 SER A C 1
ATOM 682 O O . SER A 1 90 ? -21.997 -16.085 -7.324 1.00 51.25 90 SER A O 1
ATOM 684 N N . LEU A 1 91 ? -22.045 -14.706 -5.529 1.00 58.22 91 LEU A N 1
ATOM 685 C CA . LEU A 1 91 ? -21.422 -15.635 -4.588 1.00 58.22 91 LEU A CA 1
ATOM 686 C C . LEU A 1 91 ? -22.112 -16.986 -4.724 1.00 58.22 91 LEU A C 1
ATOM 688 O O . LEU A 1 91 ? -23.346 -17.048 -4.689 1.00 58.22 91 LEU A O 1
ATOM 692 N N . HIS A 1 92 ? -21.322 -18.052 -4.875 1.00 72.69 92 HIS A N 1
ATOM 693 C CA . HIS A 1 92 ? -21.872 -19.398 -4.946 1.00 72.69 92 HIS A CA 1
ATOM 694 C C . HIS A 1 92 ? -22.872 -19.570 -3.787 1.00 72.69 92 HIS A C 1
ATOM 696 O O . HIS A 1 92 ? -22.504 -19.243 -2.651 1.00 72.69 92 HIS A O 1
ATOM 702 N N . PRO A 1 93 ? -24.113 -20.046 -4.021 1.00 75.44 93 PRO A N 1
ATOM 703 C CA . PRO A 1 93 ? -25.200 -19.961 -3.039 1.00 75.44 93 PRO A CA 1
ATOM 704 C C . PRO A 1 93 ? -24.816 -20.464 -1.640 1.00 75.44 93 PRO A C 1
ATOM 706 O O . PRO A 1 93 ? -25.187 -19.866 -0.636 1.00 75.44 93 PRO A O 1
ATOM 709 N N . ARG A 1 94 ? -23.972 -21.501 -1.575 1.00 79.44 94 ARG A N 1
ATOM 710 C CA . ARG A 1 94 ? -23.391 -22.029 -0.329 1.00 79.44 94 ARG A CA 1
ATOM 711 C C . ARG A 1 94 ? -22.528 -21.019 0.442 1.00 79.44 94 ARG A C 1
ATOM 713 O O . ARG A 1 94 ? -22.714 -20.878 1.643 1.00 79.44 94 ARG A O 1
ATOM 720 N N . ARG A 1 95 ? -21.610 -20.305 -0.224 1.00 81.19 95 ARG A N 1
ATOM 721 C CA . ARG A 1 95 ? -20.745 -19.291 0.417 1.00 81.19 95 ARG A CA 1
ATOM 722 C C . ARG A 1 95 ? -21.547 -18.073 0.859 1.00 81.19 95 ARG A C 1
ATOM 724 O O . ARG A 1 95 ? -21.319 -17.561 1.947 1.00 81.19 95 ARG A O 1
ATOM 731 N N . ARG A 1 96 ? -22.533 -17.665 0.053 1.00 82.62 96 ARG A N 1
ATOM 732 C CA . ARG A 1 96 ? -23.471 -16.596 0.418 1.00 82.62 96 ARG A CA 1
ATOM 733 C C . ARG A 1 96 ? -24.251 -16.952 1.683 1.00 82.62 96 ARG A C 1
ATOM 735 O O . ARG A 1 96 ? -24.283 -16.163 2.618 1.00 82.62 96 ARG A O 1
ATOM 742 N N . ASN A 1 97 ? -24.840 -18.145 1.727 1.00 87.12 97 ASN A N 1
ATOM 743 C CA . ASN A 1 97 ? -25.608 -18.599 2.885 1.00 87.12 97 ASN A CA 1
ATOM 744 C C . ASN A 1 97 ? -24.715 -18.756 4.125 1.00 87.12 97 ASN A C 1
ATOM 746 O O . ASN A 1 97 ? -25.135 -18.388 5.216 1.00 87.12 97 ASN A O 1
ATOM 750 N N . ALA A 1 98 ? -23.475 -19.228 3.958 1.00 90.31 98 ALA A N 1
ATOM 751 C CA . ALA A 1 98 ? -22.497 -19.289 5.042 1.00 90.31 98 ALA A CA 1
ATOM 752 C C . ALA A 1 98 ? -22.151 -17.894 5.588 1.00 90.31 98 ALA A C 1
ATOM 754 O O . ALA A 1 98 ? -22.155 -17.703 6.798 1.00 90.31 98 ALA A O 1
ATOM 755 N N . ALA A 1 99 ? -21.916 -16.904 4.721 1.00 87.94 99 ALA A N 1
ATOM 756 C CA . ALA A 1 99 ? -21.624 -15.538 5.153 1.00 87.94 99 ALA A CA 1
ATOM 757 C C . ALA A 1 99 ? -22.808 -14.905 5.901 1.00 87.94 99 ALA A C 1
ATOM 759 O O . ALA A 1 99 ? -22.613 -14.263 6.930 1.00 87.94 99 ALA A O 1
ATOM 760 N N . ILE A 1 100 ? -24.037 -15.144 5.429 1.00 90.56 100 ILE A N 1
ATOM 761 C CA . ILE A 1 100 ? -25.259 -14.715 6.124 1.00 90.56 100 ILE A CA 1
ATOM 762 C C . ILE A 1 100 ? -25.360 -15.397 7.491 1.00 90.56 100 ILE A C 1
ATOM 764 O O . ILE A 1 100 ? -25.608 -14.722 8.483 1.00 90.56 100 ILE A O 1
ATOM 768 N N . ALA A 1 101 ? -25.131 -16.709 7.568 1.00 92.06 101 ALA A N 1
ATOM 769 C CA . ALA A 1 101 ? -25.164 -17.438 8.832 1.00 92.06 101 ALA A CA 1
ATOM 770 C C . ALA A 1 101 ? -24.126 -16.897 9.828 1.00 92.06 101 ALA A C 1
ATOM 772 O O . ALA A 1 101 ? -24.465 -16.647 10.979 1.00 92.06 101 ALA A O 1
ATOM 773 N N . VAL A 1 102 ? -22.893 -16.641 9.380 1.00 93.19 102 VAL A N 1
ATOM 774 C CA . VAL A 1 102 ? -21.836 -16.034 10.206 1.00 93.19 102 VAL A CA 1
ATOM 775 C C . VAL A 1 102 ? -22.254 -14.653 10.706 1.00 93.19 102 VAL A C 1
ATOM 777 O O . VAL A 1 102 ? -22.083 -14.360 11.887 1.00 93.19 102 VAL A O 1
ATOM 780 N N . PHE A 1 103 ? -22.845 -13.822 9.845 1.00 93.56 103 PHE A N 1
ATOM 781 C CA . PHE A 1 103 ? -23.349 -12.514 10.256 1.00 93.56 103 PHE A CA 1
ATOM 782 C C . PHE A 1 103 ? -24.481 -12.625 11.284 1.00 93.56 103 PHE A C 1
ATOM 784 O O . PHE A 1 103 ? -24.462 -11.911 12.279 1.00 93.56 103 PHE A O 1
ATOM 791 N N . LEU A 1 104 ? -25.437 -13.538 11.088 1.00 94.06 104 LEU A N 1
ATOM 792 C CA . LEU A 1 104 ? -26.549 -13.759 12.020 1.00 94.06 104 LEU A CA 1
ATOM 793 C C . LEU A 1 104 ? -26.074 -14.293 13.375 1.00 94.06 104 LEU A C 1
ATOM 795 O O . LEU A 1 104 ? -26.572 -13.859 14.410 1.00 94.06 104 LEU A O 1
ATOM 799 N N . VAL A 1 105 ? -25.086 -15.191 13.384 1.00 93.25 105 VAL A N 1
ATOM 800 C CA . VAL A 1 105 ? -24.436 -15.653 14.619 1.00 93.25 105 VAL A CA 1
ATOM 801 C C . VAL A 1 105 ? -23.721 -14.490 15.305 1.00 93.25 105 VAL A C 1
ATOM 803 O O . VAL A 1 105 ? -23.907 -14.278 16.500 1.00 93.25 105 VAL A O 1
ATOM 806 N N . GLY A 1 106 ? -22.966 -13.690 14.549 1.00 91.38 106 GLY A N 1
ATOM 807 C CA . GLY A 1 106 ? -22.332 -12.472 15.049 1.00 91.38 106 GLY A CA 1
ATOM 808 C C . GLY A 1 106 ? -23.333 -11.481 15.641 1.00 91.38 106 GLY A C 1
ATOM 809 O O . GLY A 1 106 ? -23.080 -10.914 16.697 1.00 91.38 106 GLY A O 1
ATOM 810 N N . LEU A 1 107 ? -24.494 -11.323 15.005 1.00 93.31 107 LEU A N 1
ATOM 811 C CA . LEU A 1 107 ? -25.588 -10.477 15.473 1.00 93.31 107 LEU A CA 1
ATOM 812 C C . LEU A 1 107 ? -26.204 -11.007 16.770 1.00 93.31 107 LEU A C 1
ATOM 814 O O . LEU A 1 107 ? -26.440 -10.231 17.691 1.00 93.31 107 LEU A O 1
ATOM 818 N N . ALA A 1 108 ? -26.427 -12.318 16.871 1.00 91.31 108 ALA A N 1
ATOM 819 C CA . ALA A 1 108 ? -26.918 -12.938 18.097 1.00 91.31 108 ALA A CA 1
ATOM 820 C C . ALA A 1 108 ? -25.932 -12.734 19.259 1.00 91.31 108 ALA A C 1
ATOM 822 O O . ALA A 1 108 ? -26.348 -12.358 20.353 1.00 91.31 108 ALA A O 1
ATOM 823 N N . ILE A 1 109 ? -24.629 -12.903 19.009 1.00 89.25 109 ILE A N 1
ATOM 824 C CA . ILE A 1 109 ? -23.571 -12.626 19.991 1.00 89.25 109 ILE A CA 1
ATOM 825 C C . ILE A 1 109 ? -23.552 -11.138 20.360 1.00 89.25 109 ILE A C 1
ATOM 827 O O . ILE A 1 109 ? -23.474 -10.801 21.540 1.00 89.25 109 ILE A O 1
ATOM 831 N N . ALA A 1 110 ? -23.658 -10.242 19.378 1.00 88.56 110 ALA A N 1
ATOM 832 C CA . ALA A 1 110 ? -23.664 -8.801 19.605 1.00 88.56 110 ALA A CA 1
ATOM 833 C C . ALA A 1 110 ? -24.837 -8.365 20.496 1.00 88.56 110 ALA A C 1
ATOM 835 O O . ALA A 1 110 ? -24.647 -7.606 21.441 1.00 88.56 110 ALA A O 1
ATOM 836 N N . LEU A 1 111 ? -26.035 -8.895 20.243 1.00 89.12 111 LEU A N 1
ATOM 837 C CA . LEU A 1 111 ? -27.215 -8.633 21.066 1.00 89.12 111 LEU A CA 1
ATOM 838 C C . LEU A 1 111 ? -27.073 -9.240 22.463 1.00 89.12 111 LEU A C 1
ATOM 840 O O . LEU A 1 111 ? -27.327 -8.558 23.451 1.00 89.12 111 LEU A O 1
ATOM 844 N N . TYR A 1 112 ? -26.631 -10.497 22.560 1.00 86.88 112 TYR A N 1
ATOM 845 C CA . TYR A 1 112 ? -26.418 -11.163 23.844 1.00 86.88 112 TYR A CA 1
ATOM 846 C C . TYR A 1 112 ? -25.453 -10.362 24.721 1.00 86.88 112 TYR A C 1
ATOM 848 O O . TYR A 1 112 ? -25.808 -9.945 25.818 1.00 86.88 112 TYR A O 1
ATOM 856 N N . THR A 1 113 ? -24.264 -10.065 24.198 1.00 84.88 113 THR A N 1
ATOM 857 C CA . THR A 1 113 ? -23.215 -9.329 24.917 1.00 84.88 113 THR A CA 1
ATOM 858 C C . THR A 1 113 ? -23.655 -7.926 25.323 1.00 84.88 113 THR A C 1
ATOM 860 O O . THR A 1 113 ? -23.359 -7.516 26.443 1.00 84.88 113 THR A O 1
ATOM 863 N N . HIS A 1 114 ? -24.420 -7.231 24.476 1.00 83.38 114 HIS A N 1
ATOM 864 C CA . HIS A 1 114 ? -24.981 -5.922 24.801 1.00 83.38 114 HIS A CA 1
ATOM 865 C C . HIS A 1 114 ? -25.903 -5.962 26.032 1.00 83.38 114 HIS A C 1
ATOM 867 O O . HIS A 1 114 ? -25.797 -5.106 26.908 1.00 83.38 114 HIS A O 1
ATOM 873 N N . PHE A 1 115 ? -26.783 -6.966 26.133 1.00 82.69 115 PHE A N 1
ATOM 874 C CA . PHE A 1 115 ? -27.741 -7.064 27.240 1.00 82.69 115 PHE A CA 1
ATOM 875 C C . PHE A 1 115 ? -27.180 -7.745 28.495 1.00 82.69 115 PHE A C 1
ATOM 877 O O . PHE A 1 115 ? -27.614 -7.417 29.598 1.00 82.69 115 PHE A O 1
ATOM 884 N N . THR A 1 116 ? -26.243 -8.691 28.366 1.00 77.56 116 THR A N 1
ATOM 885 C CA . THR A 1 116 ? -25.775 -9.506 29.504 1.00 77.56 116 THR A CA 1
ATOM 886 C C . THR A 1 116 ? -24.424 -9.088 30.072 1.00 77.56 116 THR A C 1
ATOM 888 O O . THR A 1 116 ? -24.128 -9.423 31.215 1.00 77.56 116 THR A O 1
ATOM 891 N N . LEU A 1 117 ? -23.576 -8.405 29.295 1.00 68.44 117 LEU A N 1
ATOM 892 C CA . LEU A 1 117 ? -22.205 -8.048 29.685 1.00 68.44 117 LEU A CA 1
ATOM 893 C C . LEU A 1 117 ? -21.887 -6.563 29.405 1.00 68.44 117 LEU A C 1
ATOM 895 O O . LEU A 1 117 ? -20.885 -6.270 28.747 1.00 68.44 117 LEU A O 1
ATOM 899 N N . PRO A 1 118 ? -22.693 -5.599 29.893 1.00 64.00 118 PRO A N 1
ATOM 900 C CA . PRO A 1 118 ? -22.404 -4.187 29.673 1.00 64.00 118 PRO A CA 1
ATOM 901 C C . PRO A 1 118 ? -21.094 -3.785 30.371 1.00 64.00 118 PRO A C 1
ATOM 903 O O . PRO A 1 118 ? -20.976 -3.856 31.593 1.00 64.00 118 PRO A O 1
ATOM 906 N N . GLY A 1 119 ? -20.102 -3.356 29.587 1.00 59.12 119 GLY A N 1
ATOM 907 C CA . GLY A 1 119 ? -18.881 -2.710 30.085 1.00 59.12 119 GLY A CA 1
ATOM 908 C C . GLY A 1 119 ? -17.824 -3.617 30.731 1.00 59.12 119 GLY A C 1
ATOM 909 O O . GLY A 1 119 ? -16.863 -3.091 31.287 1.00 59.12 119 GLY A O 1
ATOM 910 N N . GLN A 1 120 ? -17.952 -4.948 30.666 1.00 61.34 120 GLN A N 1
ATOM 911 C CA . GLN A 1 120 ? -16.913 -5.860 31.170 1.00 61.34 120 GLN A CA 1
ATOM 912 C C . GLN A 1 120 ? -15.822 -6.123 30.122 1.00 61.34 120 GLN A C 1
ATOM 914 O O . GLN A 1 120 ? -16.112 -6.270 28.934 1.00 61.34 120 GLN A O 1
ATOM 919 N N . THR A 1 121 ? -14.565 -6.236 30.568 1.00 60.22 121 THR A N 1
ATOM 920 C CA . THR A 1 121 ? -13.438 -6.707 29.749 1.00 60.22 121 THR A CA 1
ATOM 921 C C . THR A 1 121 ? -13.720 -8.130 29.282 1.00 60.22 121 THR A C 1
ATOM 923 O O . THR A 1 121 ? -13.699 -9.083 30.058 1.00 60.22 121 THR A O 1
ATOM 926 N N . SER A 1 122 ? -14.023 -8.297 27.996 1.00 72.38 122 SER A N 1
ATOM 927 C CA . SER A 1 122 ? -14.367 -9.609 27.464 1.00 72.38 122 SER A CA 1
ATOM 928 C C . SER A 1 122 ? -13.806 -9.828 26.070 1.00 72.38 122 SER A C 1
ATOM 930 O O . SER A 1 122 ? -13.881 -8.954 25.208 1.00 72.38 122 SER A O 1
ATOM 932 N N . LEU A 1 123 ? -13.311 -11.045 25.817 1.00 82.25 123 LEU A N 1
ATOM 933 C CA . LEU A 1 123 ? -12.894 -11.486 24.481 1.00 82.25 123 LEU A CA 1
ATOM 934 C C . LEU A 1 123 ? -14.044 -11.414 23.469 1.00 82.25 123 LEU A C 1
ATOM 936 O O . LEU A 1 123 ? -13.803 -11.275 22.271 1.00 82.25 123 LEU A O 1
ATOM 940 N N . TRP A 1 124 ? -15.292 -11.427 23.946 1.00 85.56 124 TRP A N 1
ATOM 941 C CA . TRP A 1 124 ? -16.468 -11.185 23.120 1.00 85.56 124 TRP A CA 1
ATOM 942 C C . TRP A 1 124 ? -16.436 -9.823 22.414 1.00 85.56 124 TRP A C 1
ATOM 944 O O . TRP A 1 124 ? -17.009 -9.704 21.333 1.00 85.56 124 TRP A O 1
ATOM 954 N N . GLY A 1 125 ? -15.701 -8.832 22.931 1.00 85.38 125 GLY A N 1
ATOM 955 C CA . GLY A 1 125 ? -15.464 -7.549 22.264 1.00 85.38 125 GLY A CA 1
ATOM 956 C C . GLY A 1 125 ? -14.762 -7.657 20.900 1.00 85.38 125 GLY A C 1
ATOM 957 O O . GLY A 1 125 ? -14.850 -6.737 20.093 1.00 85.38 125 GLY A O 1
ATOM 958 N N . LEU A 1 126 ? -14.118 -8.793 20.592 1.00 89.06 126 LEU A N 1
ATOM 959 C CA . LEU A 1 126 ? -13.513 -9.072 19.281 1.00 89.06 126 LEU A CA 1
ATOM 960 C C . LEU A 1 126 ? -14.505 -9.601 18.237 1.00 89.06 126 LEU A C 1
ATOM 962 O O . LEU A 1 126 ? -14.122 -9.784 17.080 1.00 89.06 126 LEU A O 1
ATOM 966 N N . THR A 1 127 ? -15.767 -9.846 18.607 1.00 92.19 127 THR A N 1
ATOM 967 C CA . THR A 1 127 ? -16.793 -10.387 17.697 1.00 92.19 127 THR A CA 1
ATOM 968 C C . THR A 1 127 ? -16.875 -9.622 16.368 1.00 92.19 127 THR A C 1
ATOM 970 O O . THR A 1 127 ? -16.848 -10.284 15.329 1.00 92.19 127 THR A O 1
ATOM 973 N N . PRO A 1 128 ? -16.881 -8.270 16.333 1.00 92.75 128 PRO A N 1
ATOM 974 C CA . PRO A 1 128 ? -16.895 -7.527 15.072 1.00 92.75 128 PRO A CA 1
ATOM 975 C C . PRO A 1 128 ? -15.710 -7.867 14.157 1.00 92.75 128 PRO A C 1
ATOM 977 O O . PRO A 1 128 ? -15.887 -8.062 12.956 1.00 92.75 128 PRO A O 1
ATOM 980 N N . VAL A 1 129 ? -14.508 -8.003 14.727 1.00 91.19 129 VAL A N 1
ATOM 981 C CA . VAL A 1 129 ? -13.272 -8.308 13.986 1.00 91.19 129 VAL A CA 1
ATOM 982 C C . VAL A 1 129 ? -13.277 -9.747 13.473 1.00 91.19 129 VAL A C 1
ATOM 984 O O . VAL A 1 129 ? -12.915 -9.992 12.323 1.00 91.19 129 VAL A O 1
ATOM 987 N N . LEU A 1 130 ? -13.720 -10.700 14.299 1.00 92.19 130 LEU A N 1
ATOM 988 C CA . LEU A 1 130 ? -13.820 -12.109 13.912 1.00 92.19 130 LEU A CA 1
ATOM 989 C C . LEU A 1 130 ? -14.842 -12.314 12.794 1.00 92.19 130 LEU A C 1
ATOM 991 O O . LEU A 1 130 ? -14.559 -13.004 11.816 1.00 92.19 130 LEU A O 1
ATOM 995 N N . VAL A 1 131 ? -16.010 -11.678 12.905 1.00 92.38 131 VAL A N 1
ATOM 996 C CA . VAL A 1 131 ? -17.046 -11.738 11.870 1.00 92.38 131 VAL A CA 1
ATOM 997 C C . VAL A 1 131 ? -16.544 -11.112 10.572 1.00 92.38 131 VAL A C 1
ATOM 999 O O . VAL A 1 131 ? -16.689 -11.733 9.520 1.00 92.38 131 VAL A O 1
ATOM 1002 N N . PHE A 1 132 ? -15.889 -9.946 10.636 1.00 92.56 132 PHE A N 1
ATOM 1003 C CA . PHE A 1 132 ? -15.218 -9.350 9.478 1.00 92.56 132 PHE A CA 1
ATOM 1004 C C . PHE A 1 132 ? -14.252 -10.337 8.814 1.00 92.56 132 PHE A C 1
ATOM 1006 O O . PHE A 1 132 ? -14.355 -10.572 7.611 1.00 92.56 132 PHE A O 1
ATOM 1013 N N . ALA A 1 133 ? -13.353 -10.947 9.591 1.00 88.44 133 ALA A N 1
ATOM 1014 C CA . ALA A 1 133 ? -12.340 -11.854 9.066 1.00 88.44 133 ALA A CA 1
ATOM 1015 C C . ALA A 1 133 ? -12.969 -13.076 8.380 1.00 88.44 133 ALA A C 1
ATOM 1017 O O . ALA A 1 133 ? -12.596 -13.412 7.258 1.00 88.44 133 ALA A O 1
ATOM 1018 N N . ILE A 1 134 ? -13.960 -13.716 9.009 1.00 91.56 134 ILE A N 1
ATOM 1019 C CA . ILE A 1 134 ? -14.620 -14.904 8.451 1.00 91.56 134 ILE A CA 1
ATOM 1020 C C . ILE A 1 134 ? -15.415 -14.546 7.189 1.00 91.56 134 ILE A C 1
ATOM 1022 O O . ILE A 1 134 ? -15.305 -15.242 6.181 1.00 91.56 134 ILE A O 1
ATOM 1026 N N . ILE A 1 135 ? -16.193 -13.460 7.209 1.00 89.69 135 ILE A N 1
ATOM 1027 C CA . ILE A 1 135 ? -16.997 -13.031 6.055 1.00 89.69 135 ILE A CA 1
ATOM 1028 C C . ILE A 1 135 ? -16.094 -12.655 4.868 1.00 89.69 135 ILE A C 1
ATOM 1030 O O . ILE A 1 135 ? -16.358 -13.088 3.742 1.00 89.69 135 ILE A O 1
ATOM 1034 N N . ALA A 1 136 ? -14.987 -11.947 5.116 1.00 83.31 136 ALA A N 1
ATOM 1035 C CA . ALA A 1 136 ? -13.999 -11.628 4.089 1.00 83.31 136 ALA A CA 1
ATOM 1036 C C . ALA A 1 136 ? -13.341 -12.898 3.511 1.00 83.31 136 ALA A C 1
ATOM 1038 O O . ALA A 1 136 ? -13.212 -13.030 2.293 1.00 83.31 136 ALA A O 1
ATOM 1039 N N . LEU A 1 137 ? -12.996 -13.883 4.354 1.00 85.06 137 LEU A N 1
ATOM 1040 C CA . LEU A 1 137 ? -12.446 -15.178 3.916 1.00 85.06 137 LEU A CA 1
ATOM 1041 C C . LEU A 1 137 ? -13.445 -16.020 3.105 1.00 85.06 137 LEU A C 1
ATOM 1043 O O . LEU A 1 137 ? -13.039 -16.801 2.243 1.00 85.06 137 LEU A O 1
ATOM 1047 N N . LEU A 1 138 ? -14.751 -15.843 3.324 1.00 84.88 138 LEU A N 1
ATOM 1048 C CA . LEU A 1 138 ? -15.803 -16.466 2.511 1.00 84.88 138 LEU A CA 1
ATOM 1049 C C . LEU A 1 138 ? -15.944 -15.832 1.113 1.00 84.88 138 LEU A C 1
ATOM 1051 O O . LEU A 1 138 ? -16.709 -16.338 0.284 1.00 84.88 138 LEU A O 1
ATOM 1055 N N . GLY A 1 139 ? -15.174 -14.780 0.822 1.00 79.38 139 GLY A N 1
ATOM 1056 C CA . GLY A 1 139 ? -15.125 -14.107 -0.474 1.00 79.38 139 GLY A CA 1
ATOM 1057 C C . GLY A 1 139 ? -16.163 -13.000 -0.636 1.00 79.38 139 GLY A C 1
ATOM 1058 O O . GLY A 1 139 ? -16.440 -12.595 -1.765 1.00 79.38 139 GLY A O 1
ATOM 1059 N N . VAL A 1 140 ? -16.763 -12.536 0.462 1.00 85.56 140 VAL A N 1
ATOM 1060 C CA . VAL A 1 140 ? -17.581 -11.319 0.453 1.00 85.56 140 VAL A CA 1
ATOM 1061 C C . VAL A 1 140 ? -16.664 -10.110 0.281 1.00 85.56 140 VAL A C 1
ATOM 1063 O O . VAL A 1 140 ? -15.515 -10.120 0.722 1.00 85.56 140 VAL A O 1
ATOM 1066 N N . ASP A 1 141 ? -17.173 -9.070 -0.378 1.00 86.88 141 ASP A N 1
ATOM 1067 C CA . ASP A 1 141 ? -16.453 -7.811 -0.534 1.00 86.88 141 ASP A CA 1
ATOM 1068 C C . ASP A 1 141 ? -15.929 -7.295 0.819 1.00 86.88 141 ASP A C 1
ATOM 1070 O O . ASP A 1 141 ? -16.631 -7.318 1.835 1.00 86.88 141 ASP A O 1
ATOM 1074 N N . ILE A 1 142 ? -14.670 -6.859 0.842 1.00 85.81 142 ILE A N 1
ATOM 1075 C CA . ILE A 1 142 ? -13.987 -6.501 2.089 1.00 85.81 142 ILE A CA 1
ATOM 1076 C C . ILE A 1 142 ? -14.616 -5.241 2.695 1.00 85.81 142 ILE A C 1
ATOM 1078 O O . ILE A 1 142 ? -14.789 -5.181 3.907 1.00 85.81 142 ILE A O 1
ATOM 1082 N N . VAL A 1 143 ? -15.027 -4.268 1.874 1.00 88.62 143 VAL A N 1
ATOM 1083 C CA . VAL A 1 143 ? -15.702 -3.053 2.353 1.00 88.62 143 VAL A CA 1
ATOM 1084 C C . VAL A 1 143 ? -17.053 -3.419 2.966 1.00 88.62 143 VAL A C 1
ATOM 1086 O O . VAL A 1 143 ? -17.363 -2.977 4.071 1.00 88.62 143 VAL A O 1
ATOM 1089 N N . LEU A 1 144 ? -17.824 -4.293 2.310 1.00 89.12 144 LEU A N 1
ATOM 1090 C CA . LEU A 1 144 ? -19.083 -4.810 2.855 1.00 89.12 144 LEU A CA 1
ATOM 1091 C C . LEU A 1 144 ? -18.877 -5.572 4.174 1.00 89.12 144 LEU A C 1
ATOM 1093 O O . LEU A 1 144 ? -19.649 -5.404 5.118 1.00 89.12 144 LEU A O 1
ATOM 1097 N N . SER A 1 145 ? -17.816 -6.372 4.260 1.00 91.00 145 SER A N 1
ATOM 1098 C CA . SER A 1 145 ? -17.439 -7.094 5.480 1.00 91.00 145 SER A CA 1
ATOM 1099 C C . SER A 1 145 ? -17.113 -6.125 6.622 1.00 91.00 145 SER A C 1
ATOM 1101 O O . SER A 1 145 ? -17.504 -6.355 7.765 1.00 91.00 145 SER A O 1
ATOM 1103 N N . THR A 1 146 ? -16.439 -5.011 6.323 1.00 92.25 146 THR A N 1
ATOM 1104 C CA . THR A 1 146 ? -16.136 -3.963 7.307 1.00 92.25 146 THR A CA 1
ATOM 1105 C C . THR A 1 146 ? -17.401 -3.239 7.760 1.00 92.25 146 THR A C 1
ATOM 1107 O O . THR A 1 146 ? -17.566 -3.003 8.952 1.00 92.25 146 THR A O 1
ATOM 1110 N N . ILE A 1 147 ? -18.341 -2.949 6.852 1.00 94.19 147 ILE A N 1
ATOM 1111 C CA . ILE A 1 147 ? -19.651 -2.377 7.214 1.00 94.19 147 ILE A CA 1
ATOM 1112 C C . ILE A 1 147 ? -20.395 -3.311 8.175 1.00 94.19 147 ILE A C 1
ATOM 1114 O O . ILE A 1 147 ? -20.923 -2.852 9.187 1.00 94.19 147 ILE A O 1
ATOM 1118 N N . ALA A 1 148 ? -20.393 -4.619 7.905 1.00 93.50 148 ALA A N 1
ATOM 1119 C CA . ALA A 1 148 ? -20.990 -5.607 8.797 1.00 93.50 148 ALA A CA 1
ATOM 1120 C C . ALA A 1 148 ? -20.357 -5.569 10.200 1.00 93.50 148 ALA A C 1
ATOM 1122 O O . ALA A 1 148 ? -21.081 -5.560 11.195 1.00 93.50 148 ALA A O 1
ATOM 1123 N N . ALA A 1 149 ? -19.029 -5.465 10.297 1.00 94.81 149 ALA A N 1
ATOM 1124 C CA . ALA A 1 149 ? -18.350 -5.296 11.581 1.00 94.81 149 ALA A CA 1
ATOM 1125 C C . ALA A 1 149 ? -18.718 -3.991 12.294 1.00 94.81 149 ALA A C 1
ATOM 1127 O O . ALA A 1 149 ? -18.947 -4.017 13.499 1.00 94.81 149 ALA A O 1
ATOM 1128 N N . ILE A 1 150 ? -18.832 -2.867 11.580 1.00 94.56 150 ILE A N 1
ATOM 1129 C CA . ILE A 1 150 ? -19.271 -1.597 12.180 1.00 94.56 150 ILE A CA 1
ATOM 1130 C C . ILE A 1 150 ? -20.673 -1.740 12.769 1.00 94.56 150 ILE A C 1
ATOM 1132 O O . ILE A 1 150 ? -20.895 -1.310 13.896 1.00 94.56 150 ILE A O 1
ATOM 1136 N N . VAL A 1 151 ? -21.605 -2.370 12.045 1.00 94.62 151 VAL A N 1
ATOM 1137 C CA . VAL A 1 151 ? -22.971 -2.607 12.537 1.00 94.62 151 VAL A CA 1
ATOM 1138 C C . VAL A 1 151 ? -22.949 -3.433 13.822 1.00 94.62 151 VAL A C 1
ATOM 1140 O O . VAL A 1 151 ? -23.587 -3.054 14.800 1.00 94.62 151 VAL A O 1
ATOM 1143 N N . LEU A 1 152 ? -22.181 -4.525 13.855 1.00 93.75 152 LEU A N 1
ATOM 1144 C CA . LEU A 1 152 ? -22.057 -5.355 15.054 1.00 93.75 152 LEU A CA 1
ATOM 1145 C C . LEU A 1 152 ? -21.415 -4.594 16.217 1.00 93.75 152 LEU A C 1
ATOM 1147 O O . LEU A 1 152 ? -21.945 -4.619 17.323 1.00 93.75 152 LEU A O 1
ATOM 1151 N N . GLY A 1 153 ? -20.319 -3.877 15.963 1.00 91.94 153 GLY A N 1
ATOM 1152 C CA . GLY A 1 153 ? -19.647 -3.057 16.968 1.00 91.94 153 GLY A CA 1
ATOM 1153 C C . GLY A 1 153 ? -20.570 -1.982 17.537 1.00 91.94 153 GLY A C 1
ATOM 1154 O O . GLY A 1 153 ? -20.615 -1.805 18.748 1.00 91.94 153 GLY A O 1
ATOM 1155 N N . ALA A 1 154 ? -21.361 -1.324 16.687 1.00 92.19 154 ALA A N 1
ATOM 1156 C CA . ALA A 1 154 ? -22.327 -0.307 17.092 1.00 92.19 154 ALA A CA 1
ATOM 1157 C C . ALA A 1 154 ? -23.430 -0.870 17.992 1.00 92.19 154 ALA A C 1
ATOM 1159 O O . ALA A 1 154 ? -23.795 -0.237 18.979 1.00 92.19 154 ALA A O 1
ATOM 1160 N N . ILE A 1 155 ? -23.943 -2.061 17.664 1.00 91.94 155 ILE A N 1
ATOM 1161 C CA . ILE A 1 155 ? -24.942 -2.755 18.485 1.00 91.94 155 ILE A CA 1
ATOM 1162 C C . ILE A 1 155 ? -24.342 -3.095 19.846 1.00 91.94 155 ILE A C 1
ATOM 1164 O O . ILE A 1 155 ? -24.939 -2.778 20.868 1.00 91.94 155 ILE A O 1
ATOM 1168 N N . MET A 1 156 ? -23.143 -3.680 19.868 1.00 90.38 156 MET A N 1
ATOM 1169 C CA . MET A 1 156 ? -22.483 -4.080 21.111 1.00 90.38 156 MET A CA 1
ATOM 1170 C C . MET A 1 156 ? -22.217 -2.889 22.036 1.00 90.38 156 MET A C 1
ATOM 1172 O O . MET A 1 156 ? -22.484 -2.974 23.233 1.00 90.38 156 MET A O 1
ATOM 1176 N N . THR A 1 157 ? -21.748 -1.764 21.493 1.00 89.44 157 THR A N 1
ATOM 1177 C CA . THR A 1 157 ? -21.454 -0.550 22.272 1.00 89.44 157 THR A CA 1
ATOM 1178 C C . THR A 1 157 ? -22.683 0.318 22.554 1.00 89.44 157 THR A C 1
ATOM 1180 O O . THR A 1 157 ? -22.577 1.294 23.291 1.00 89.44 157 THR A O 1
ATOM 1183 N N . GLY A 1 158 ? -23.848 0.007 21.973 1.00 88.38 158 GLY A N 1
ATOM 1184 C CA . GLY A 1 158 ? -25.033 0.866 22.055 1.00 88.38 158 GLY A CA 1
ATOM 1185 C C . GLY A 1 158 ? -24.857 2.217 21.349 1.00 88.38 158 GLY A C 1
ATOM 1186 O O . GLY A 1 158 ? -25.498 3.203 21.715 1.00 88.38 158 GLY A O 1
ATOM 1187 N N . THR A 1 159 ? -23.972 2.294 20.350 1.00 89.69 159 THR A N 1
ATOM 1188 C CA . THR A 1 159 ? -23.686 3.542 19.634 1.00 89.69 159 THR A CA 1
ATOM 1189 C C . THR A 1 159 ? -24.889 3.966 18.792 1.00 89.69 159 THR A C 1
ATOM 1191 O O . THR A 1 159 ? -25.323 3.255 17.885 1.00 89.69 159 THR A O 1
ATOM 1194 N N . THR A 1 160 ? -25.416 5.162 19.061 1.00 92.25 160 THR A N 1
ATOM 1195 C CA . THR A 1 160 ? -26.561 5.711 18.320 1.00 92.25 160 THR A CA 1
ATOM 1196 C C . THR A 1 160 ? -26.188 6.068 16.874 1.00 92.25 160 THR A C 1
ATOM 1198 O O . THR A 1 160 ? -25.029 6.388 16.600 1.00 92.25 160 THR A O 1
ATOM 1201 N N . PRO A 1 161 ? -27.154 6.124 15.936 1.00 90.62 161 PRO A N 1
ATOM 1202 C CA . PRO A 1 161 ? -26.885 6.552 14.560 1.00 90.62 161 PRO A CA 1
ATOM 1203 C C . PRO A 1 161 ? -26.239 7.944 14.453 1.00 90.62 161 PRO A C 1
ATOM 1205 O O . PRO A 1 161 ? -25.395 8.167 13.588 1.00 90.62 161 PRO A O 1
ATOM 1208 N N . ILE A 1 162 ? -26.585 8.871 15.356 1.00 92.81 162 ILE A N 1
ATOM 1209 C CA . ILE A 1 162 ? -25.997 10.221 15.405 1.00 92.81 162 ILE A CA 1
ATOM 1210 C C . ILE A 1 162 ? -24.524 10.145 15.826 1.00 92.81 162 ILE A C 1
ATOM 1212 O O . ILE A 1 162 ? -23.659 10.737 15.179 1.00 92.81 162 ILE A O 1
ATOM 1216 N N . ALA A 1 163 ? -24.226 9.388 16.886 1.00 90.88 163 ALA A N 1
ATOM 1217 C CA . ALA A 1 163 ? -22.857 9.181 17.347 1.00 90.88 163 ALA A CA 1
ATOM 1218 C C . ALA A 1 163 ? -22.011 8.445 16.297 1.00 90.88 163 ALA A C 1
ATOM 1220 O O . ALA A 1 163 ? -20.858 8.809 16.079 1.00 90.88 163 ALA A O 1
ATOM 1221 N N . MET A 1 164 ? -22.601 7.481 15.585 1.00 92.75 164 MET A N 1
ATOM 1222 C CA . MET A 1 164 ? -21.960 6.793 14.467 1.00 92.75 164 MET A CA 1
ATOM 1223 C C . MET A 1 164 ? -21.633 7.751 13.317 1.00 92.75 164 MET A C 1
ATOM 1225 O O . MET A 1 164 ? -20.525 7.722 12.791 1.00 92.75 164 MET A O 1
ATOM 1229 N N . GLY A 1 165 ? -22.565 8.638 12.949 1.00 91.88 165 GLY A N 1
ATOM 1230 C CA . GLY A 1 165 ? -22.325 9.663 11.931 1.00 91.88 165 GLY A CA 1
ATOM 1231 C C . GLY A 1 165 ? -21.154 10.579 12.296 1.00 91.88 165 GLY A C 1
ATOM 1232 O O . GLY A 1 165 ? -20.299 10.851 11.453 1.00 91.88 165 GLY A O 1
ATOM 1233 N N . LYS A 1 166 ? -21.063 10.985 13.570 1.00 93.81 166 LYS A N 1
ATOM 1234 C CA . LYS A 1 166 ? -19.926 11.760 14.082 1.00 93.81 166 LYS A CA 1
ATOM 1235 C C . LYS A 1 166 ? -18.620 10.959 14.038 1.00 93.81 166 LYS A C 1
ATOM 1237 O O . LYS A 1 166 ? -17.635 11.457 13.511 1.00 93.81 166 LYS A O 1
ATOM 1242 N N . LEU A 1 167 ? -18.627 9.709 14.507 1.00 93.25 167 LEU A N 1
ATOM 1243 C CA . LEU A 1 167 ? -17.458 8.825 14.476 1.00 93.25 167 LEU A CA 1
ATOM 1244 C C . LEU A 1 167 ? -16.931 8.629 13.048 1.00 93.25 167 LEU A C 1
ATOM 1246 O O . LEU A 1 167 ? -15.724 8.688 12.820 1.00 93.25 167 LEU A O 1
ATOM 1250 N N . LEU A 1 168 ? -17.822 8.425 12.077 1.00 93.75 168 LEU A N 1
ATOM 1251 C CA . LEU A 1 168 ? -17.469 8.306 10.663 1.00 93.75 168 LEU A CA 1
ATOM 1252 C C . LEU A 1 168 ? -16.869 9.607 10.108 1.00 93.75 168 LEU A C 1
ATOM 1254 O O . LEU A 1 168 ? -15.877 9.551 9.380 1.00 93.75 168 LEU A O 1
ATOM 1258 N N . ALA A 1 169 ? -17.427 10.767 10.464 1.00 94.00 169 ALA A N 1
ATOM 1259 C CA . ALA A 1 169 ? -16.888 12.064 10.061 1.00 94.00 169 ALA A CA 1
ATOM 1260 C C . ALA A 1 169 ? -15.491 12.310 10.656 1.00 94.00 169 ALA A C 1
ATOM 1262 O O . ALA A 1 169 ? -14.557 12.615 9.914 1.00 94.00 169 ALA A O 1
ATOM 1263 N N . ASP A 1 170 ? -15.322 12.081 11.960 1.00 93.38 170 ASP A N 1
ATOM 1264 C CA . ASP A 1 170 ? -14.040 12.221 12.661 1.00 93.38 170 ASP A CA 1
ATOM 1265 C C . ASP A 1 170 ? -12.984 11.257 12.081 1.00 93.38 170 ASP A C 1
ATOM 1267 O O . ASP A 1 170 ? -11.805 11.594 11.943 1.00 93.38 170 ASP A O 1
ATOM 1271 N N . SER A 1 171 ? -13.416 10.070 11.638 1.00 92.56 171 SER A N 1
ATOM 1272 C CA . SER A 1 171 ? -12.545 9.052 11.043 1.00 92.56 171 SER A CA 1
ATOM 1273 C C . SER A 1 171 ? -11.906 9.467 9.717 1.00 92.56 171 SER A C 1
ATOM 1275 O O . SER A 1 171 ? -10.876 8.894 9.363 1.00 92.56 171 SER A O 1
ATOM 1277 N N . LEU A 1 172 ? -12.445 10.456 8.991 1.00 92.12 172 LEU A N 1
ATOM 1278 C CA . LEU A 1 172 ? -11.826 10.967 7.755 1.00 92.12 172 LEU A CA 1
ATOM 1279 C C . LEU A 1 172 ? -10.438 11.572 8.006 1.00 92.12 172 LEU A C 1
ATOM 1281 O O . LEU A 1 172 ? -9.569 11.480 7.142 1.00 92.12 172 LEU A O 1
ATOM 1285 N N . GLY A 1 173 ? -10.230 12.163 9.186 1.00 88.50 173 GLY A N 1
ATOM 1286 C CA . GLY A 1 173 ? -8.947 12.730 9.609 1.00 88.50 173 GLY A CA 1
ATOM 1287 C C . GLY A 1 173 ? -8.047 11.746 10.359 1.00 88.50 173 GLY A C 1
ATOM 1288 O O . GLY A 1 173 ? -6.978 12.138 10.825 1.00 88.50 173 GLY A O 1
ATOM 1289 N N . SER A 1 174 ? -8.467 10.486 10.514 1.00 88.31 174 SER A N 1
ATOM 1290 C CA . SER A 1 174 ? -7.695 9.484 11.251 1.00 88.31 174 SER A CA 1
ATOM 1291 C C . SER A 1 174 ? -6.402 9.112 10.526 1.00 88.31 174 SER A C 1
ATOM 1293 O O . SER A 1 174 ? -6.310 9.153 9.297 1.00 88.31 174 SER A O 1
ATOM 1295 N N . PHE A 1 175 ? -5.412 8.661 11.297 1.00 85.25 175 PHE A N 1
ATOM 1296 C CA . PHE A 1 175 ? -4.150 8.143 10.769 1.00 85.25 175 PHE A CA 1
ATOM 1297 C C . PHE A 1 175 ? -4.361 7.096 9.666 1.00 85.25 175 PHE A C 1
ATOM 1299 O O . PHE A 1 175 ? -3.756 7.177 8.600 1.00 85.25 175 PHE A O 1
ATOM 1306 N N . ILE A 1 176 ? -5.273 6.149 9.894 1.00 84.38 176 ILE A N 1
ATOM 1307 C CA . ILE A 1 176 ? -5.563 5.058 8.959 1.00 84.38 176 ILE A CA 1
ATOM 1308 C C . ILE A 1 176 ? -6.226 5.598 7.687 1.00 84.38 176 ILE A C 1
ATOM 1310 O O . ILE A 1 176 ? -5.821 5.223 6.589 1.00 84.38 176 ILE A O 1
ATOM 1314 N N . ALA A 1 177 ? -7.180 6.526 7.796 1.00 88.50 177 ALA A N 1
ATOM 1315 C CA . ALA A 1 177 ? -7.791 7.148 6.621 1.00 88.50 177 ALA A CA 1
ATOM 1316 C C . ALA A 1 177 ? -6.768 7.934 5.784 1.00 88.50 177 ALA A C 1
ATOM 1318 O O . ALA A 1 177 ? -6.787 7.852 4.554 1.00 88.50 177 ALA A O 1
ATOM 1319 N N . VAL A 1 178 ? -5.822 8.624 6.431 1.00 86.12 178 VAL A N 1
ATOM 1320 C CA . VAL A 1 178 ? -4.713 9.299 5.741 1.00 86.12 178 VAL A CA 1
ATOM 1321 C C . VAL A 1 178 ? -3.806 8.295 5.028 1.00 86.12 178 VAL A C 1
ATOM 1323 O O . VAL A 1 178 ? -3.433 8.530 3.880 1.00 86.12 178 VAL A O 1
ATOM 1326 N N . VAL A 1 179 ? -3.498 7.151 5.645 1.00 82.94 179 VAL A N 1
ATOM 1327 C CA . VAL A 1 179 ? -2.771 6.061 4.973 1.00 82.94 179 VAL A CA 1
ATOM 1328 C C . VAL A 1 179 ? -3.546 5.564 3.744 1.00 82.94 179 VAL A C 1
ATOM 1330 O O . VAL A 1 179 ? -2.962 5.425 2.668 1.00 82.94 179 VAL A O 1
ATOM 1333 N N . GLY A 1 180 ? -4.866 5.385 3.855 1.00 84.25 180 GLY A N 1
ATOM 1334 C CA . GLY A 1 180 ? -5.744 5.058 2.726 1.00 84.25 180 GLY A CA 1
ATOM 1335 C C . GLY A 1 180 ? -5.685 6.094 1.597 1.00 84.25 180 GLY A C 1
ATOM 1336 O O . GLY A 1 180 ? -5.593 5.736 0.422 1.00 84.25 180 GLY A O 1
ATOM 1337 N N . LEU A 1 181 ? -5.670 7.384 1.941 1.00 87.69 181 LEU A N 1
ATOM 1338 C CA . LEU A 1 181 ? -5.533 8.478 0.979 1.00 87.69 181 LEU A CA 1
ATOM 1339 C C . LEU A 1 181 ? -4.166 8.455 0.277 1.00 87.69 181 LEU A C 1
ATOM 1341 O O . LEU A 1 181 ? -4.107 8.616 -0.941 1.00 87.69 181 LEU A O 1
ATOM 1345 N N . ILE A 1 182 ? -3.078 8.211 1.013 1.00 84.31 182 ILE A N 1
ATOM 1346 C CA . ILE A 1 182 ? -1.724 8.086 0.449 1.00 84.31 182 ILE A CA 1
ATOM 1347 C C . ILE A 1 182 ? -1.672 6.946 -0.578 1.00 84.31 182 ILE A C 1
ATOM 1349 O O . ILE A 1 182 ? -1.090 7.128 -1.645 1.00 84.31 182 ILE A O 1
ATOM 1353 N N . ILE A 1 183 ? -2.328 5.809 -0.313 1.00 82.38 183 ILE A N 1
ATOM 1354 C CA . ILE A 1 183 ? -2.419 4.683 -1.262 1.00 82.38 183 ILE A CA 1
ATOM 1355 C C . ILE A 1 183 ? -3.106 5.111 -2.565 1.00 82.38 183 ILE A C 1
ATOM 1357 O O . ILE A 1 183 ? -2.608 4.837 -3.661 1.00 82.38 183 ILE A O 1
ATOM 1361 N N . VAL A 1 184 ? -4.248 5.793 -2.454 1.00 87.44 184 VAL A N 1
ATOM 1362 C CA . VAL A 1 184 ? -5.023 6.266 -3.610 1.00 87.44 184 VAL A CA 1
ATOM 1363 C C . VAL A 1 184 ? -4.236 7.296 -4.422 1.00 87.44 184 VAL A C 1
ATOM 1365 O O . VAL A 1 184 ? -4.184 7.206 -5.651 1.00 87.44 184 VAL A O 1
ATOM 1368 N N . LEU A 1 185 ? -3.566 8.237 -3.753 1.00 88.69 185 LEU A N 1
ATOM 1369 C CA . LEU A 1 185 ? -2.705 9.221 -4.408 1.00 88.69 185 LEU A CA 1
ATOM 1370 C C . LEU A 1 185 ? -1.486 8.566 -5.067 1.00 88.69 185 LEU A C 1
ATOM 1372 O O . LEU A 1 185 ? -1.162 8.919 -6.198 1.00 88.69 185 LEU A O 1
ATOM 1376 N N . GLY A 1 186 ? -0.860 7.579 -4.422 1.00 84.69 186 GLY A N 1
ATOM 1377 C CA . GLY A 1 186 ? 0.254 6.809 -4.981 1.00 84.69 186 GLY A CA 1
ATOM 1378 C C . GLY A 1 186 ? -0.123 6.079 -6.274 1.00 84.69 186 GLY A C 1
ATOM 1379 O O . GLY A 1 186 ? 0.642 6.084 -7.239 1.00 84.69 186 GLY A O 1
ATOM 1380 N N . ALA A 1 187 ? -1.343 5.537 -6.364 1.00 84.12 187 ALA A N 1
ATOM 1381 C CA . ALA A 1 187 ? -1.866 4.998 -7.622 1.00 84.12 187 ALA A CA 1
ATOM 1382 C C . ALA A 1 187 ? -2.092 6.080 -8.690 1.00 84.12 187 ALA A C 1
ATOM 1384 O O . ALA A 1 187 ? -1.809 5.846 -9.866 1.00 84.12 187 ALA A O 1
ATOM 1385 N N . GLY A 1 188 ? -2.547 7.271 -8.292 1.00 89.31 188 GLY A N 1
ATOM 1386 C CA . GLY A 1 188 ? -2.620 8.444 -9.168 1.00 89.31 188 GLY A CA 1
ATOM 1387 C C . GLY A 1 188 ? -1.253 8.850 -9.731 1.00 89.31 188 GLY A C 1
ATOM 1388 O O . GLY A 1 188 ? -1.119 9.059 -10.935 1.00 89.31 188 GLY A O 1
ATOM 1389 N N . VAL A 1 189 ? -0.220 8.895 -8.884 1.00 89.69 189 VAL A N 1
ATOM 1390 C CA . VAL A 1 189 ? 1.173 9.143 -9.293 1.00 89.69 189 VAL A CA 1
ATOM 1391 C C . VAL A 1 189 ? 1.652 8.059 -10.258 1.00 89.69 189 VAL A C 1
ATOM 1393 O O . VAL A 1 189 ? 2.267 8.378 -11.274 1.00 89.69 189 VAL A O 1
ATOM 1396 N N . GLY A 1 190 ? 1.346 6.790 -9.976 1.00 85.56 190 GLY A N 1
ATOM 1397 C CA . GLY A 1 190 ? 1.684 5.670 -10.851 1.00 85.56 190 GLY A CA 1
ATOM 1398 C C . GLY A 1 190 ? 1.099 5.829 -12.257 1.00 85.56 190 GLY A C 1
ATOM 1399 O O . GLY A 1 190 ? 1.805 5.642 -13.245 1.00 85.56 190 GLY A O 1
ATOM 1400 N N . GLU A 1 191 ? -0.159 6.260 -12.361 1.00 87.31 191 GLU A N 1
ATOM 1401 C CA . GLU A 1 191 ? -0.807 6.535 -13.648 1.00 87.31 191 GLU A CA 1
ATOM 1402 C C . GLU A 1 191 ? -0.141 7.707 -14.395 1.00 87.31 191 GLU A C 1
ATOM 1404 O O . GLU A 1 191 ? 0.078 7.623 -15.603 1.00 87.31 191 GLU A O 1
ATOM 1409 N N . VAL A 1 192 ? 0.253 8.779 -13.696 1.00 91.25 192 VAL A N 1
ATOM 1410 C CA . VAL A 1 192 ? 1.026 9.88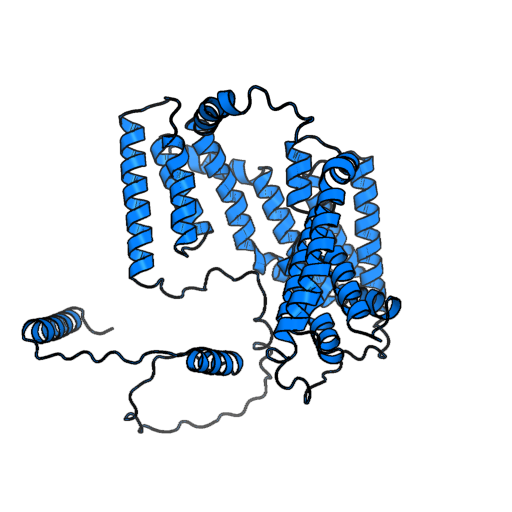4 -14.299 1.00 91.25 192 VAL A CA 1
ATOM 1411 C C . VAL A 1 192 ? 2.396 9.397 -14.787 1.00 91.25 192 VAL A C 1
ATOM 1413 O O . VAL A 1 192 ? 2.806 9.708 -15.907 1.00 91.25 192 VAL A O 1
ATOM 1416 N N . ALA A 1 193 ? 3.105 8.605 -13.981 1.00 88.38 193 ALA A N 1
ATOM 1417 C CA . ALA A 1 193 ? 4.412 8.055 -14.334 1.00 88.38 193 ALA A CA 1
ATOM 1418 C C . ALA A 1 193 ? 4.339 7.100 -15.541 1.00 88.38 193 ALA A C 1
ATOM 1420 O O . ALA A 1 193 ? 5.274 7.055 -16.343 1.00 88.38 193 ALA A O 1
ATOM 1421 N N . ALA A 1 194 ? 3.226 6.378 -15.697 1.00 86.31 194 ALA A N 1
ATOM 1422 C CA . ALA A 1 194 ? 2.956 5.552 -16.868 1.00 86.31 194 ALA A CA 1
ATOM 1423 C C . ALA A 1 194 ? 2.692 6.409 -18.118 1.00 86.31 194 ALA A C 1
ATOM 1425 O O . ALA A 1 194 ? 3.367 6.238 -19.129 1.00 86.31 194 ALA A O 1
ATOM 1426 N N . ARG A 1 195 ? 1.777 7.387 -18.046 1.00 88.56 195 ARG A N 1
ATOM 1427 C CA . ARG A 1 195 ? 1.403 8.225 -19.206 1.00 88.56 195 ARG A CA 1
ATOM 1428 C C . ARG A 1 195 ? 2.520 9.135 -19.708 1.00 88.56 195 ARG A C 1
ATOM 1430 O O . ARG A 1 195 ? 2.554 9.471 -20.885 1.00 88.56 195 ARG A O 1
ATOM 1437 N N . THR A 1 196 ? 3.427 9.545 -18.827 1.00 90.19 196 THR A N 1
ATOM 1438 C CA . THR A 1 196 ? 4.614 10.337 -19.195 1.00 90.19 196 THR A CA 1
ATOM 1439 C C . THR A 1 196 ? 5.754 9.493 -19.770 1.00 90.19 196 THR A C 1
ATOM 1441 O O . THR A 1 196 ? 6.741 10.055 -20.243 1.00 90.19 196 THR A O 1
ATOM 1444 N N . GLY A 1 197 ? 5.669 8.160 -19.688 1.00 86.56 197 GLY A N 1
ATOM 1445 C CA . GLY A 1 197 ? 6.778 7.253 -19.991 1.00 86.56 197 GLY A CA 1
ATOM 1446 C C . GLY A 1 197 ? 7.908 7.284 -18.953 1.00 86.56 197 GLY A C 1
ATOM 1447 O O . GLY A 1 197 ? 8.936 6.639 -19.153 1.00 86.56 197 GLY A O 1
ATOM 1448 N N . ALA A 1 198 ? 7.753 8.008 -17.835 1.00 87.00 198 ALA A N 1
ATOM 1449 C CA . ALA A 1 198 ? 8.770 8.095 -16.785 1.00 87.00 198 ALA A CA 1
ATOM 1450 C C . ALA A 1 198 ? 9.127 6.710 -16.234 1.00 87.00 198 ALA A C 1
ATOM 1452 O O . ALA A 1 198 ? 10.299 6.369 -16.086 1.00 87.00 198 ALA A O 1
ATOM 1453 N N . ALA A 1 199 ? 8.111 5.896 -15.956 1.00 79.62 199 ALA A N 1
ATOM 1454 C CA . ALA A 1 199 ? 8.321 4.572 -15.397 1.00 79.62 199 ALA A CA 1
ATOM 1455 C C . ALA A 1 199 ? 8.951 3.600 -16.394 1.00 79.62 199 ALA A C 1
ATOM 1457 O O . ALA A 1 199 ? 9.890 2.889 -16.042 1.00 79.62 199 ALA A O 1
ATOM 1458 N N . GLU A 1 200 ? 8.518 3.649 -17.652 1.00 78.25 200 GLU A N 1
ATOM 1459 C CA . GLU A 1 200 ? 9.145 2.912 -18.745 1.00 78.25 200 GLU A CA 1
ATOM 1460 C C . GLU A 1 200 ? 10.635 3.257 -18.872 1.00 78.25 200 GLU A C 1
ATOM 1462 O O . GLU A 1 200 ? 11.483 2.369 -18.991 1.00 78.25 200 GLU A O 1
ATOM 1467 N N . GLN A 1 201 ? 10.978 4.545 -18.778 1.00 85.62 201 GLN A N 1
ATOM 1468 C CA . GLN A 1 201 ? 12.365 4.990 -18.855 1.00 85.62 201 GLN A CA 1
ATOM 1469 C C . GLN A 1 201 ? 13.202 4.606 -17.645 1.00 85.62 201 GLN A C 1
ATOM 1471 O O . GLN A 1 201 ? 14.362 4.238 -17.821 1.00 85.62 201 GLN A O 1
ATOM 1476 N N . MET A 1 202 ? 12.644 4.633 -16.434 1.00 81.38 202 MET A N 1
ATOM 1477 C CA . MET A 1 202 ? 13.341 4.125 -15.249 1.00 81.38 202 MET A CA 1
ATOM 1478 C C . MET A 1 202 ? 13.688 2.641 -15.415 1.00 81.38 202 MET A C 1
ATOM 1480 O O . MET A 1 202 ? 14.831 2.249 -15.175 1.00 81.38 202 MET A O 1
ATOM 1484 N N . VAL A 1 203 ? 12.743 1.834 -15.910 1.00 72.56 203 VAL A N 1
ATOM 1485 C CA . VAL A 1 203 ? 12.975 0.411 -16.201 1.00 72.56 203 VAL A CA 1
ATOM 1486 C C . VAL A 1 203 ? 14.049 0.251 -17.277 1.00 72.56 203 VAL A C 1
ATOM 1488 O O . VAL A 1 203 ? 15.040 -0.447 -17.061 1.00 72.56 203 VAL A O 1
ATOM 1491 N N . ARG A 1 204 ? 13.906 0.941 -18.416 1.00 76.69 204 ARG A N 1
ATOM 1492 C CA . ARG A 1 204 ? 14.854 0.887 -19.539 1.00 76.69 204 ARG A CA 1
ATOM 1493 C C . ARG A 1 204 ? 16.266 1.296 -19.118 1.00 76.69 204 ARG A C 1
ATOM 1495 O O . ARG A 1 204 ? 17.229 0.642 -19.509 1.00 76.69 204 ARG A O 1
ATOM 1502 N N . ALA A 1 205 ? 16.409 2.347 -18.311 1.00 78.94 205 ALA A N 1
ATOM 1503 C CA . ALA A 1 205 ? 17.701 2.823 -17.825 1.00 78.94 205 ALA A CA 1
ATOM 1504 C C . ALA A 1 205 ? 18.399 1.788 -16.930 1.00 78.94 205 ALA A C 1
ATOM 1506 O O . ALA A 1 205 ? 19.599 1.547 -17.086 1.00 78.94 205 ALA A O 1
ATOM 1507 N N . ILE A 1 206 ? 17.652 1.148 -16.024 1.00 74.00 206 ILE A N 1
ATOM 1508 C CA . ILE A 1 206 ? 18.179 0.099 -15.142 1.00 74.00 206 ILE A CA 1
ATOM 1509 C C . ILE A 1 206 ? 18.569 -1.133 -15.963 1.00 74.00 206 ILE A C 1
ATOM 1511 O O . ILE A 1 206 ? 19.678 -1.648 -15.820 1.00 74.00 206 ILE A O 1
ATOM 1515 N N . VAL A 1 207 ? 17.700 -1.556 -16.880 1.00 68.81 207 VAL A N 1
ATOM 1516 C CA . VAL A 1 207 ? 17.947 -2.688 -17.777 1.00 68.81 207 VAL A CA 1
ATOM 1517 C C . VAL A 1 207 ? 19.184 -2.460 -18.654 1.00 68.81 207 VAL A C 1
ATOM 1519 O O . VAL A 1 207 ? 20.047 -3.335 -18.715 1.00 68.81 207 VAL A O 1
ATOM 1522 N N . ARG A 1 208 ? 19.325 -1.281 -19.279 1.00 74.75 208 ARG A N 1
ATOM 1523 C CA . ARG A 1 208 ? 20.503 -0.932 -20.096 1.00 74.75 208 ARG A CA 1
ATOM 1524 C C . ARG A 1 208 ? 21.795 -0.920 -19.275 1.00 74.75 208 ARG A C 1
ATOM 1526 O O . ARG A 1 208 ? 22.828 -1.339 -19.783 1.00 74.75 208 ARG A O 1
ATOM 1533 N N . ARG A 1 209 ? 21.752 -0.478 -18.010 1.00 74.38 209 ARG A N 1
ATOM 1534 C CA . ARG A 1 209 ? 22.928 -0.503 -17.118 1.00 74.38 209 ARG A CA 1
ATOM 1535 C C . ARG A 1 209 ? 23.328 -1.909 -16.677 1.00 74.38 209 ARG A C 1
ATOM 1537 O O . ARG A 1 209 ? 24.516 -2.179 -16.554 1.00 74.38 209 ARG A O 1
ATOM 1544 N N . ILE A 1 210 ? 22.360 -2.778 -16.395 1.00 68.69 210 ILE A N 1
ATOM 1545 C CA . ILE A 1 210 ? 22.621 -4.136 -15.891 1.00 68.69 210 ILE A CA 1
ATOM 1546 C C . ILE A 1 210 ? 22.984 -5.094 -17.041 1.00 68.69 210 ILE A C 1
ATOM 1548 O O . ILE A 1 210 ? 23.801 -6.001 -16.868 1.00 68.69 210 ILE A O 1
ATOM 1552 N N . GLY A 1 211 ? 22.431 -4.855 -18.233 1.00 60.66 211 GLY A N 1
ATOM 1553 C CA . GLY A 1 211 ? 22.650 -5.641 -19.443 1.00 60.66 211 GLY A CA 1
ATOM 1554 C C . GLY A 1 211 ? 21.764 -6.888 -19.513 1.00 60.66 211 GLY A C 1
ATOM 1555 O O . GLY A 1 211 ? 21.541 -7.577 -18.520 1.00 60.66 211 GLY A O 1
ATOM 1556 N N . LEU A 1 212 ? 21.283 -7.206 -20.716 1.00 64.81 212 LEU A N 1
ATOM 1557 C CA . LEU A 1 212 ? 20.331 -8.297 -20.980 1.00 64.81 212 LEU A CA 1
ATOM 1558 C C . LEU A 1 212 ? 20.981 -9.611 -21.417 1.00 64.81 212 LEU A C 1
ATOM 1560 O O . LEU A 1 212 ? 20.337 -10.468 -22.006 1.00 64.81 212 LEU A O 1
ATOM 1564 N N . SER A 1 213 ? 22.267 -9.790 -21.133 1.00 64.94 213 SER A N 1
ATOM 1565 C CA . SER A 1 213 ? 23.022 -10.908 -21.696 1.00 64.94 213 SER A CA 1
ATOM 1566 C C . SER A 1 213 ? 22.700 -12.273 -21.078 1.00 64.94 213 SER A C 1
ATOM 1568 O O . SER A 1 213 ? 23.061 -13.286 -21.665 1.00 64.94 213 SER A O 1
ATOM 1570 N N . ASN A 1 214 ? 22.069 -12.335 -19.894 1.00 78.31 214 ASN A N 1
ATOM 1571 C CA . ASN A 1 214 ? 21.734 -13.604 -19.235 1.00 78.31 214 ASN A CA 1
ATOM 1572 C C . ASN A 1 214 ? 20.580 -13.462 -18.216 1.00 78.31 214 ASN A C 1
ATOM 1574 O O . ASN A 1 214 ? 20.421 -12.407 -17.594 1.00 78.31 214 ASN A O 1
ATOM 1578 N N . GLN A 1 215 ? 19.843 -14.553 -17.966 1.00 83.81 215 GLN A N 1
ATOM 1579 C CA . GLN A 1 215 ? 18.746 -14.674 -16.994 1.00 83.81 215 GLN A CA 1
ATOM 1580 C C . GLN A 1 215 ? 19.086 -14.073 -15.624 1.00 83.81 215 GLN A C 1
ATOM 1582 O O . GLN A 1 215 ? 18.270 -13.374 -15.036 1.00 83.81 215 GLN A O 1
ATOM 1587 N N . VAL A 1 216 ? 20.297 -14.300 -15.107 1.00 86.06 216 VAL A N 1
ATOM 1588 C CA . VAL A 1 216 ? 20.734 -13.780 -13.796 1.00 86.06 216 VAL A CA 1
ATOM 1589 C C . VAL A 1 216 ? 20.692 -12.249 -13.747 1.00 86.06 216 VAL A C 1
ATOM 1591 O O . VAL A 1 216 ? 20.199 -11.672 -12.778 1.00 86.06 216 VAL A O 1
ATOM 1594 N N . ARG A 1 217 ? 21.174 -11.591 -14.807 1.00 84.12 217 ARG A N 1
ATOM 1595 C CA . ARG A 1 217 ? 21.201 -10.128 -14.907 1.00 84.12 217 ARG A CA 1
ATOM 1596 C C . ARG A 1 217 ? 19.794 -9.562 -15.057 1.00 84.12 217 ARG A C 1
ATOM 1598 O O . ARG A 1 217 ? 19.454 -8.600 -14.376 1.00 84.12 217 ARG A O 1
ATOM 1605 N N . VAL A 1 218 ? 18.947 -10.215 -15.856 1.00 83.56 218 VAL A N 1
ATOM 1606 C CA . VAL A 1 218 ? 17.534 -9.831 -15.992 1.00 83.56 218 VAL A CA 1
ATOM 1607 C C . VAL A 1 218 ? 16.798 -9.956 -14.661 1.00 83.56 218 VAL A C 1
ATOM 1609 O O . VAL A 1 218 ? 16.149 -9.004 -14.242 1.00 83.56 218 VAL A O 1
ATOM 1612 N N . ARG A 1 219 ? 16.960 -11.068 -13.933 1.00 90.38 219 ARG A N 1
ATOM 1613 C CA . ARG A 1 219 ? 16.355 -11.260 -12.603 1.00 90.38 219 ARG A CA 1
ATOM 1614 C C . ARG A 1 219 ? 16.763 -10.156 -11.627 1.00 90.38 219 ARG A C 1
ATOM 1616 O O . ARG A 1 219 ? 15.904 -9.603 -10.946 1.00 90.38 219 ARG A O 1
ATOM 1623 N N . LEU A 1 220 ? 18.049 -9.797 -11.599 1.00 88.88 220 LEU A N 1
ATOM 1624 C CA . LEU A 1 220 ? 18.541 -8.695 -10.772 1.00 88.88 220 LEU A CA 1
ATOM 1625 C C . LEU A 1 220 ? 17.923 -7.354 -11.192 1.00 88.88 220 LEU A C 1
ATOM 1627 O O . LEU A 1 220 ? 17.480 -6.590 -10.336 1.00 88.88 220 LEU A O 1
ATOM 1631 N N . GLY A 1 221 ? 17.842 -7.086 -12.497 1.00 86.00 221 GLY A N 1
ATOM 1632 C CA . GLY A 1 221 ? 17.216 -5.874 -13.024 1.00 86.00 221 GLY A CA 1
ATOM 1633 C C . GLY A 1 221 ? 15.745 -5.748 -12.649 1.00 86.00 221 GLY A C 1
ATOM 1634 O O . GLY A 1 221 ? 15.318 -4.670 -12.234 1.00 86.00 221 GLY A O 1
ATOM 1635 N N . ILE A 1 222 ? 14.998 -6.853 -12.693 1.00 87.62 222 ILE A N 1
ATOM 1636 C CA . ILE A 1 222 ? 13.610 -6.911 -12.226 1.00 87.62 222 ILE A CA 1
ATOM 1637 C C . ILE A 1 222 ? 13.537 -6.556 -10.739 1.00 87.62 222 ILE A C 1
ATOM 1639 O O . ILE A 1 222 ? 12.731 -5.708 -10.362 1.00 87.62 222 ILE A O 1
ATOM 1643 N N . MET A 1 223 ? 14.396 -7.146 -9.901 1.00 91.94 223 MET A N 1
ATOM 1644 C CA . MET A 1 223 ? 14.370 -6.895 -8.457 1.00 91.94 223 MET A CA 1
ATOM 1645 C C . MET A 1 223 ? 14.693 -5.447 -8.104 1.00 91.94 223 MET A C 1
ATOM 1647 O O . MET A 1 223 ? 13.964 -4.830 -7.331 1.00 91.94 223 MET A O 1
ATOM 1651 N N . VAL A 1 224 ? 15.752 -4.882 -8.683 1.00 89.38 224 VAL A N 1
ATOM 1652 C CA . VAL A 1 224 ? 16.143 -3.490 -8.421 1.00 89.38 224 VAL A CA 1
ATOM 1653 C C . VAL A 1 224 ? 15.033 -2.539 -8.861 1.00 89.38 224 VAL A C 1
ATOM 1655 O O . VAL A 1 224 ? 14.625 -1.665 -8.100 1.00 89.38 224 VAL A O 1
ATOM 1658 N N . THR A 1 225 ? 14.500 -2.746 -10.065 1.00 85.56 225 THR A N 1
ATOM 1659 C CA . THR A 1 225 ? 13.472 -1.868 -10.631 1.00 85.56 225 THR A CA 1
ATOM 1660 C C . THR A 1 225 ? 12.168 -1.951 -9.844 1.00 85.56 225 THR A C 1
ATOM 1662 O O . THR A 1 225 ? 11.615 -0.924 -9.466 1.00 85.56 225 THR A O 1
ATOM 1665 N N . SER A 1 226 ? 11.699 -3.164 -9.537 1.00 88.75 226 SER A N 1
ATOM 1666 C CA . SER A 1 226 ? 10.483 -3.386 -8.749 1.00 88.75 226 SER A CA 1
ATOM 1667 C C . SER A 1 226 ? 10.597 -2.808 -7.339 1.00 88.75 226 SER A C 1
ATOM 1669 O O . SER A 1 226 ? 9.686 -2.105 -6.905 1.00 88.75 226 SER A O 1
ATOM 1671 N N . THR A 1 227 ? 11.742 -2.987 -6.673 1.00 91.94 227 THR A N 1
ATOM 1672 C CA . THR A 1 227 ? 12.005 -2.387 -5.354 1.00 91.94 227 THR A CA 1
ATOM 1673 C C . THR A 1 227 ? 11.932 -0.862 -5.416 1.00 91.94 227 THR A C 1
ATOM 1675 O O . THR A 1 227 ? 11.231 -0.243 -4.616 1.00 91.94 227 THR A O 1
ATOM 1678 N N . LEU A 1 228 ? 12.611 -0.251 -6.393 1.00 87.75 228 LEU A N 1
ATOM 1679 C CA . LEU A 1 228 ? 12.655 1.201 -6.553 1.00 87.75 228 LEU A CA 1
ATOM 1680 C C . LEU A 1 228 ? 11.259 1.780 -6.821 1.00 87.75 228 LEU A C 1
ATOM 1682 O O . LEU A 1 228 ? 10.821 2.689 -6.123 1.00 87.75 228 LEU A O 1
ATOM 1686 N N . ILE A 1 229 ? 10.554 1.249 -7.822 1.00 83.38 229 ILE A N 1
ATOM 1687 C CA . ILE A 1 229 ? 9.263 1.787 -8.263 1.00 83.38 229 ILE A CA 1
ATOM 1688 C C . ILE A 1 229 ? 8.179 1.550 -7.210 1.00 83.38 229 ILE A C 1
ATOM 1690 O O . ILE A 1 229 ? 7.418 2.467 -6.911 1.00 83.38 229 ILE A O 1
ATOM 1694 N N . CYS A 1 230 ? 8.111 0.358 -6.606 1.00 86.19 230 CYS A N 1
ATOM 1695 C CA . CYS A 1 230 ? 7.118 0.083 -5.564 1.00 86.19 230 CYS A CA 1
ATOM 1696 C C . CYS A 1 230 ? 7.393 0.894 -4.294 1.00 86.19 230 CYS A C 1
ATOM 1698 O O . CYS A 1 230 ? 6.452 1.415 -3.696 1.00 86.19 230 CYS A O 1
ATOM 1700 N N . GLY A 1 231 ? 8.665 1.051 -3.908 1.00 87.12 231 GLY A N 1
ATOM 1701 C CA . GLY A 1 231 ? 9.042 1.904 -2.781 1.00 87.12 231 GLY A CA 1
ATOM 1702 C C . GLY A 1 231 ? 8.769 3.382 -3.035 1.00 87.12 231 GLY A C 1
ATOM 1703 O O . GLY A 1 231 ? 8.377 4.099 -2.118 1.00 87.12 231 GLY A O 1
ATOM 1704 N N . ALA A 1 232 ? 8.901 3.831 -4.284 1.00 78.44 232 ALA A N 1
ATOM 1705 C CA . ALA A 1 232 ? 8.598 5.203 -4.657 1.00 78.44 232 ALA A CA 1
ATOM 1706 C C . ALA A 1 232 ? 7.091 5.498 -4.705 1.00 78.44 232 ALA A C 1
ATOM 1708 O O . ALA A 1 232 ? 6.654 6.556 -4.263 1.00 78.44 232 ALA A O 1
ATOM 1709 N N . LEU A 1 233 ? 6.297 4.567 -5.238 1.00 76.62 233 LEU A N 1
ATOM 1710 C CA . LEU A 1 233 ? 4.853 4.746 -5.417 1.00 76.62 233 LEU A CA 1
ATOM 1711 C C . LEU A 1 233 ? 4.030 4.378 -4.178 1.00 76.62 233 LEU A C 1
ATOM 1713 O O . LEU A 1 233 ? 2.864 4.755 -4.090 1.00 76.62 233 LEU A O 1
ATOM 1717 N N . GLY A 1 234 ? 4.586 3.607 -3.241 1.00 75.62 234 GLY A N 1
ATOM 1718 C CA . GLY A 1 234 ? 3.848 3.135 -2.067 1.00 75.62 234 GLY A CA 1
ATOM 1719 C C . GLY A 1 234 ? 2.822 2.039 -2.371 1.00 75.62 234 GLY A C 1
ATOM 1720 O O . GLY A 1 234 ? 1.983 1.735 -1.528 1.00 75.62 234 GLY A O 1
ATOM 1721 N N . THR A 1 235 ? 2.868 1.436 -3.564 1.00 76.38 235 THR A N 1
ATOM 1722 C CA . THR A 1 235 ? 1.936 0.381 -3.981 1.00 76.38 235 THR A CA 1
ATOM 1723 C C . THR A 1 235 ? 2.642 -0.717 -4.769 1.00 76.38 235 THR A C 1
ATOM 1725 O O . THR A 1 235 ? 3.277 -0.461 -5.792 1.00 76.38 235 THR A O 1
ATOM 1728 N N . LEU A 1 236 ? 2.489 -1.962 -4.307 1.00 78.88 236 LEU A N 1
ATOM 1729 C CA . LEU A 1 236 ? 3.008 -3.144 -4.997 1.00 78.88 236 LEU A CA 1
ATOM 1730 C C . LEU A 1 236 ? 2.255 -3.386 -6.305 1.00 78.88 236 LEU A C 1
ATOM 1732 O O . LEU A 1 236 ? 2.876 -3.591 -7.344 1.00 78.88 236 LEU A O 1
ATOM 1736 N N . ALA A 1 237 ? 0.921 -3.332 -6.262 1.00 62.91 237 ALA A N 1
ATOM 1737 C CA . ALA A 1 237 ? 0.085 -3.585 -7.432 1.00 62.91 237 ALA A CA 1
ATOM 1738 C C . ALA A 1 237 ? 0.300 -2.516 -8.511 1.00 62.91 237 ALA A C 1
ATOM 1740 O O . ALA A 1 237 ? 0.550 -2.854 -9.663 1.00 62.91 237 ALA A O 1
ATOM 1741 N N . GLY A 1 238 ? 0.265 -1.232 -8.133 1.00 65.50 238 GLY A N 1
ATOM 1742 C CA . GLY A 1 238 ? 0.474 -0.137 -9.081 1.00 65.50 238 GLY A CA 1
ATOM 1743 C C . GLY A 1 238 ? 1.894 -0.124 -9.647 1.00 65.50 238 GLY A C 1
ATOM 1744 O O . GLY A 1 238 ? 2.064 -0.045 -10.859 1.00 65.50 238 GLY A O 1
ATOM 1745 N N . GLY A 1 239 ? 2.913 -0.263 -8.793 1.00 72.50 239 GLY A N 1
ATOM 1746 C CA . GLY A 1 239 ? 4.306 -0.235 -9.235 1.00 72.50 239 GLY A CA 1
ATOM 1747 C C . GLY A 1 239 ? 4.672 -1.392 -10.157 1.00 72.50 239 GLY A C 1
ATOM 1748 O O . GLY A 1 239 ? 5.224 -1.167 -11.234 1.00 72.50 239 GLY A O 1
ATOM 1749 N N . ASN A 1 240 ? 4.305 -2.622 -9.794 1.00 79.31 240 ASN A N 1
ATOM 1750 C CA . ASN A 1 240 ? 4.606 -3.782 -10.627 1.00 79.31 240 ASN A CA 1
ATOM 1751 C C . ASN A 1 240 ? 3.780 -3.819 -11.916 1.00 79.31 240 ASN A C 1
ATOM 1753 O O . ASN A 1 240 ? 4.320 -4.244 -12.929 1.00 79.31 240 ASN A O 1
ATOM 1757 N N . ALA A 1 241 ? 2.529 -3.342 -11.927 1.00 67.94 241 ALA A N 1
ATOM 1758 C CA . ALA A 1 241 ? 1.736 -3.268 -13.159 1.00 67.94 241 ALA A CA 1
ATOM 1759 C C . ALA A 1 241 ? 2.405 -2.382 -14.221 1.00 67.94 241 ALA A C 1
ATOM 1761 O O . ALA A 1 241 ? 2.433 -2.729 -15.399 1.00 67.94 241 ALA A O 1
ATOM 1762 N N . ILE A 1 242 ? 3.003 -1.269 -13.792 1.00 70.44 242 ILE A N 1
ATOM 1763 C CA . ILE A 1 242 ? 3.711 -0.356 -14.691 1.00 70.44 242 ILE A CA 1
ATOM 1764 C C . ILE A 1 242 ? 4.989 -1.004 -15.240 1.00 70.44 242 ILE A C 1
ATOM 1766 O O . ILE A 1 242 ? 5.283 -0.911 -16.429 1.00 70.44 242 ILE A O 1
ATOM 1770 N N . ILE A 1 243 ? 5.750 -1.683 -14.381 1.00 74.75 243 ILE A N 1
ATOM 1771 C CA . ILE A 1 243 ? 7.005 -2.332 -14.775 1.00 74.75 243 ILE A CA 1
ATOM 1772 C C . ILE A 1 243 ? 6.752 -3.573 -15.641 1.00 74.75 243 ILE A C 1
ATOM 1774 O O . ILE A 1 243 ? 7.540 -3.854 -16.543 1.00 74.75 243 ILE A O 1
ATOM 1778 N N . ALA A 1 244 ? 5.672 -4.315 -15.384 1.00 73.81 244 ALA A N 1
ATOM 1779 C CA . ALA A 1 244 ? 5.340 -5.571 -16.054 1.00 73.81 244 ALA A CA 1
ATOM 1780 C C . ALA A 1 244 ? 5.255 -5.428 -17.575 1.00 73.81 244 ALA A C 1
ATOM 1782 O O . ALA A 1 244 ? 5.806 -6.270 -18.278 1.00 73.81 244 ALA A O 1
ATOM 1783 N N . ALA A 1 245 ? 4.662 -4.342 -18.077 1.00 67.75 245 ALA A N 1
ATOM 1784 C CA . ALA A 1 245 ? 4.556 -4.076 -19.514 1.00 67.75 245 ALA A CA 1
ATOM 1785 C C . ALA A 1 245 ? 5.923 -4.049 -20.225 1.00 67.75 245 ALA A C 1
ATOM 1787 O O . ALA A 1 245 ? 6.034 -4.446 -21.379 1.00 67.75 245 ALA A O 1
ATOM 1788 N N . VAL A 1 246 ? 6.972 -3.625 -19.517 1.00 69.25 246 VAL A N 1
ATOM 1789 C CA . VAL A 1 246 ? 8.342 -3.552 -20.042 1.00 69.25 246 VAL A CA 1
ATOM 1790 C C . VAL A 1 246 ? 9.130 -4.820 -19.731 1.00 69.25 246 VAL A C 1
ATOM 1792 O O . VAL A 1 246 ? 9.879 -5.329 -20.560 1.00 69.25 246 VAL A O 1
ATOM 1795 N N . VAL A 1 247 ? 8.981 -5.339 -18.515 1.00 76.88 247 VAL A N 1
ATOM 1796 C CA . VAL A 1 247 ? 9.765 -6.470 -18.020 1.00 76.88 247 VAL A CA 1
ATOM 1797 C C . VAL A 1 247 ? 9.322 -7.797 -18.619 1.00 76.88 247 VAL A C 1
ATOM 1799 O O . VAL A 1 247 ? 10.179 -8.650 -18.820 1.00 76.88 247 VAL A O 1
ATOM 1802 N N . ILE A 1 248 ? 8.035 -7.998 -18.910 1.00 80.44 248 ILE A N 1
ATOM 1803 C CA . ILE A 1 248 ? 7.537 -9.271 -19.450 1.00 80.44 248 ILE A CA 1
ATOM 1804 C C . ILE A 1 248 ? 8.178 -9.592 -20.813 1.00 80.44 248 ILE A C 1
ATOM 1806 O O . ILE A 1 248 ? 8.763 -10.671 -20.918 1.00 80.44 248 ILE A O 1
ATOM 1810 N N . PRO A 1 249 ? 8.192 -8.683 -21.813 1.00 71.88 249 PRO A N 1
ATOM 1811 C CA . PRO A 1 249 ? 8.888 -8.932 -23.080 1.00 71.88 249 PRO A CA 1
ATOM 1812 C C . PRO A 1 249 ? 10.377 -9.261 -22.898 1.00 71.88 249 PRO A C 1
ATOM 1814 O O . PRO A 1 249 ? 10.910 -10.175 -23.523 1.00 71.88 249 PRO A O 1
ATOM 1817 N N . ILE A 1 250 ? 11.050 -8.556 -21.984 1.00 74.00 250 ILE A N 1
ATOM 1818 C CA . ILE A 1 250 ? 12.467 -8.775 -21.667 1.00 74.00 250 ILE A CA 1
ATOM 1819 C C . ILE A 1 250 ? 12.684 -10.150 -21.026 1.00 74.00 250 ILE A C 1
ATOM 1821 O O . ILE A 1 250 ? 13.629 -10.862 -21.361 1.00 74.00 250 ILE A O 1
ATOM 1825 N N . ALA A 1 251 ? 11.821 -10.522 -20.084 1.00 80.44 251 ALA A N 1
ATOM 1826 C CA . ALA A 1 251 ? 11.876 -11.795 -19.389 1.00 80.44 251 ALA A CA 1
ATOM 1827 C C . ALA A 1 251 ? 11.614 -12.965 -20.347 1.00 80.44 251 ALA A C 1
ATOM 1829 O O . ALA A 1 251 ? 12.317 -13.974 -20.268 1.00 80.44 251 ALA A O 1
ATOM 1830 N N . ALA A 1 252 ? 10.670 -12.802 -21.278 1.00 78.50 252 ALA A N 1
ATOM 1831 C CA . ALA A 1 252 ? 10.399 -13.760 -22.343 1.00 78.50 252 ALA A CA 1
ATOM 1832 C C . ALA A 1 252 ? 11.627 -13.961 -23.247 1.00 78.50 252 ALA A C 1
ATOM 1834 O O . ALA A 1 252 ? 12.015 -15.101 -23.499 1.00 78.50 252 ALA A O 1
ATOM 1835 N N . ALA A 1 253 ? 12.315 -12.879 -23.635 1.00 74.56 253 ALA A N 1
ATOM 1836 C CA . ALA A 1 253 ? 13.513 -12.942 -24.480 1.00 74.56 253 ALA A CA 1
ATOM 1837 C C . ALA A 1 253 ? 14.673 -13.750 -23.860 1.00 74.56 253 ALA A C 1
ATOM 1839 O O . ALA A 1 253 ? 15.472 -14.340 -24.583 1.00 74.56 253 ALA A O 1
ATOM 1840 N N . VAL A 1 254 ? 14.758 -13.822 -22.525 1.00 79.25 254 VAL A N 1
ATOM 1841 C CA . VAL A 1 254 ? 15.751 -14.649 -21.808 1.00 79.25 254 VAL A CA 1
ATOM 1842 C C . VAL A 1 254 ? 15.174 -15.956 -21.244 1.00 79.25 254 VAL A C 1
ATOM 1844 O O . VAL A 1 254 ? 15.842 -16.634 -20.460 1.00 79.25 254 VAL A O 1
ATOM 1847 N N . ARG A 1 255 ? 13.950 -16.332 -21.642 1.00 82.81 255 ARG A N 1
ATOM 1848 C CA . ARG A 1 255 ? 13.241 -17.563 -21.234 1.00 82.81 255 ARG A CA 1
ATOM 1849 C C . ARG A 1 255 ? 12.959 -17.687 -19.731 1.00 82.81 255 ARG A C 1
ATOM 1851 O O . ARG A 1 255 ? 12.863 -18.794 -19.196 1.00 82.81 255 ARG A O 1
ATOM 1858 N N . LEU A 1 256 ? 12.813 -16.567 -19.021 1.00 84.88 256 LEU A N 1
ATOM 1859 C CA . LEU A 1 256 ? 12.295 -16.594 -17.650 1.00 84.88 256 LEU A CA 1
ATOM 1860 C C . LEU A 1 256 ? 10.812 -16.968 -17.673 1.00 84.88 256 LEU A C 1
ATOM 1862 O O . LEU A 1 256 ? 10.035 -16.355 -18.391 1.00 84.88 256 LEU A O 1
ATOM 1866 N N . SER A 1 257 ? 10.410 -17.932 -16.854 1.00 87.88 257 SER A N 1
ATOM 1867 C CA . SER A 1 257 ? 9.015 -18.367 -16.776 1.00 87.88 257 SER A CA 1
ATOM 1868 C C . SER A 1 257 ? 8.120 -17.304 -16.105 1.00 87.88 257 SER A C 1
ATOM 1870 O O . SER A 1 257 ? 8.587 -16.594 -15.201 1.00 87.88 257 SER A O 1
ATOM 1872 N N . PRO A 1 258 ? 6.824 -17.203 -16.464 1.00 86.50 258 PRO A N 1
ATOM 1873 C CA . PRO A 1 258 ? 5.891 -16.281 -15.810 1.00 86.50 258 PRO A CA 1
ATOM 1874 C C . PRO A 1 258 ? 5.839 -16.427 -14.273 1.00 86.50 258 PRO A C 1
ATOM 1876 O O . PRO A 1 258 ? 5.913 -15.404 -13.584 1.00 86.50 258 PRO A O 1
ATOM 1879 N N . PRO A 1 259 ? 5.821 -17.648 -13.684 1.00 88.25 259 PRO A N 1
ATOM 1880 C CA . PRO A 1 259 ? 5.873 -17.821 -12.228 1.00 88.25 259 PRO A CA 1
ATOM 1881 C C . PRO A 1 259 ? 7.140 -17.243 -11.583 1.00 88.25 259 PRO A C 1
ATOM 1883 O O . PRO A 1 259 ? 7.088 -16.689 -10.483 1.00 88.25 259 PRO A O 1
ATOM 1886 N N . THR A 1 260 ? 8.287 -17.329 -12.264 1.00 90.62 260 THR A N 1
ATOM 1887 C CA . THR A 1 260 ? 9.540 -16.727 -11.794 1.00 90.62 260 THR A CA 1
ATOM 1888 C C . THR A 1 260 ? 9.455 -15.207 -11.772 1.00 90.62 260 THR A C 1
ATOM 1890 O O . THR A 1 260 ? 9.855 -14.594 -10.782 1.00 90.62 260 THR A O 1
ATOM 1893 N N . VAL A 1 261 ? 8.913 -14.591 -12.826 1.00 88.19 261 VAL A N 1
ATOM 1894 C CA . VAL A 1 261 ? 8.730 -13.132 -12.893 1.00 88.19 261 VAL A CA 1
ATOM 1895 C C . VAL A 1 261 ? 7.739 -12.654 -11.832 1.00 88.19 261 VAL A C 1
ATOM 1897 O O . VAL A 1 261 ? 8.020 -11.681 -11.134 1.00 88.19 261 VAL A O 1
ATOM 1900 N N . ALA A 1 262 ? 6.637 -13.378 -11.628 1.00 89.12 262 ALA A N 1
ATOM 1901 C CA . ALA A 1 262 ? 5.667 -13.072 -10.580 1.00 89.12 262 ALA A CA 1
ATOM 1902 C C . ALA A 1 262 ? 6.296 -13.118 -9.176 1.00 89.12 262 ALA A C 1
ATOM 1904 O O . ALA A 1 262 ? 6.117 -12.193 -8.383 1.00 89.12 262 ALA A O 1
ATOM 1905 N N . ALA A 1 263 ? 7.097 -14.148 -8.877 1.00 90.94 263 ALA A N 1
ATOM 1906 C CA . ALA A 1 263 ? 7.800 -14.258 -7.598 1.00 90.94 263 ALA A CA 1
ATOM 1907 C C . ALA A 1 263 ? 8.819 -13.123 -7.385 1.00 90.94 263 ALA A C 1
ATOM 1909 O O . ALA A 1 263 ? 8.949 -12.603 -6.273 1.00 90.94 263 ALA A O 1
ATOM 1910 N N . LEU A 1 264 ? 9.524 -12.713 -8.444 1.00 92.12 264 LEU A N 1
ATOM 1911 C CA . LEU A 1 264 ? 10.445 -11.574 -8.413 1.00 92.12 264 LEU A CA 1
ATOM 1912 C C . LEU A 1 264 ? 9.708 -10.262 -8.140 1.00 92.12 264 LEU A C 1
ATOM 1914 O O . LEU A 1 264 ? 10.125 -9.515 -7.263 1.00 92.12 264 LEU A O 1
ATOM 1918 N N . PHE A 1 265 ? 8.593 -10.004 -8.827 1.00 89.38 265 PHE A N 1
ATOM 1919 C CA . PHE A 1 265 ? 7.763 -8.822 -8.586 1.00 89.38 265 PHE A CA 1
ATOM 1920 C C . PHE A 1 265 ? 7.178 -8.784 -7.182 1.00 89.38 265 PHE A C 1
ATOM 1922 O O . PHE A 1 265 ? 7.183 -7.731 -6.547 1.00 89.38 265 PHE A O 1
ATOM 1929 N N . GLN A 1 266 ? 6.705 -9.917 -6.669 1.00 90.69 266 GLN A N 1
ATOM 1930 C CA . GLN A 1 266 ? 6.155 -9.978 -5.321 1.00 90.69 266 GLN A CA 1
ATOM 1931 C C . GLN A 1 266 ? 7.228 -9.667 -4.273 1.00 90.69 266 GLN A C 1
ATOM 1933 O O . GLN A 1 266 ? 7.023 -8.823 -3.407 1.00 90.69 266 GLN A O 1
ATOM 1938 N N . THR A 1 267 ? 8.376 -10.339 -4.353 1.00 92.88 267 THR A N 1
ATOM 1939 C CA . THR A 1 267 ? 9.450 -10.216 -3.354 1.00 92.88 267 THR A CA 1
ATOM 1940 C C . THR A 1 267 ? 10.111 -8.841 -3.403 1.00 92.88 267 THR A C 1
ATOM 1942 O O . THR A 1 267 ? 10.223 -8.171 -2.377 1.00 92.88 267 THR A O 1
ATOM 1945 N N . ALA A 1 268 ? 10.483 -8.373 -4.593 1.00 92.38 268 ALA A N 1
ATOM 1946 C CA . ALA A 1 268 ? 11.077 -7.057 -4.774 1.00 92.38 268 ALA A CA 1
ATOM 1947 C C . ALA A 1 268 ? 10.092 -5.919 -4.487 1.00 92.38 268 ALA A C 1
ATOM 1949 O O . ALA A 1 268 ? 10.452 -4.954 -3.819 1.00 92.38 268 ALA A O 1
ATOM 1950 N N . GLY A 1 269 ? 8.834 -6.050 -4.912 1.00 89.94 269 GLY A N 1
ATOM 1951 C CA . GLY A 1 269 ? 7.798 -5.066 -4.619 1.00 89.94 269 GLY A CA 1
ATOM 1952 C C . GLY A 1 269 ? 7.549 -4.931 -3.117 1.00 89.94 269 GLY A C 1
ATOM 1953 O O . GLY A 1 269 ? 7.503 -3.813 -2.607 1.00 89.94 269 GLY A O 1
ATOM 1954 N N . SER A 1 270 ? 7.479 -6.052 -2.390 1.00 90.69 270 SER A N 1
ATOM 1955 C CA . SER A 1 270 ? 7.381 -6.055 -0.924 1.00 90.69 270 SER A CA 1
ATOM 1956 C C . SER A 1 270 ? 8.599 -5.414 -0.255 1.00 90.69 270 SER A C 1
ATOM 1958 O O . SER A 1 270 ? 8.432 -4.607 0.656 1.00 90.69 270 SER A O 1
ATOM 1960 N N . ALA A 1 271 ? 9.817 -5.715 -0.716 1.00 94.00 271 ALA A N 1
ATOM 1961 C CA . ALA A 1 271 ? 11.025 -5.063 -0.207 1.00 94.00 271 ALA A CA 1
ATOM 1962 C C . ALA A 1 271 ? 11.002 -3.548 -0.466 1.00 94.00 271 ALA A C 1
ATOM 1964 O O . ALA A 1 271 ? 11.349 -2.766 0.415 1.00 94.00 271 ALA A O 1
ATOM 1965 N N . GLY A 1 272 ? 10.523 -3.128 -1.640 1.00 91.44 272 GLY A N 1
ATOM 1966 C CA . GLY A 1 272 ? 10.305 -1.724 -1.976 1.00 91.44 272 GLY A CA 1
ATOM 1967 C C . GLY A 1 272 ? 9.344 -1.046 -1.008 1.00 91.44 272 GLY A C 1
ATOM 1968 O O . GLY A 1 272 ? 9.664 0.013 -0.475 1.00 91.44 272 GLY A O 1
ATOM 1969 N N . LEU A 1 273 ? 8.206 -1.684 -0.713 1.00 89.12 273 LEU A N 1
ATOM 1970 C CA . LEU A 1 273 ? 7.260 -1.183 0.282 1.00 89.12 273 LEU A CA 1
ATOM 1971 C C . LEU A 1 273 ? 7.907 -1.039 1.661 1.00 89.12 273 LEU A C 1
ATOM 1973 O O . LEU A 1 273 ? 7.672 -0.059 2.342 1.00 89.12 273 LEU A O 1
ATOM 1977 N N . VAL A 1 274 ? 8.749 -1.969 2.096 1.00 91.06 274 VAL A N 1
ATOM 1978 C CA . VAL A 1 274 ? 9.412 -1.888 3.412 1.00 91.06 274 VAL A CA 1
ATOM 1979 C C . VAL A 1 274 ? 10.523 -0.831 3.458 1.00 91.06 274 VAL A C 1
ATOM 1981 O O . VAL A 1 274 ? 10.826 -0.304 4.524 1.00 91.06 274 VAL A O 1
ATOM 1984 N N . LEU A 1 275 ? 11.118 -0.483 2.318 1.00 91.38 275 LEU A N 1
ATOM 1985 C CA . LEU A 1 275 ? 12.184 0.516 2.250 1.00 91.38 275 LEU A CA 1
ATOM 1986 C C . LEU A 1 275 ? 11.682 1.930 1.972 1.00 91.38 275 LEU A C 1
ATOM 1988 O O . LEU A 1 275 ? 12.337 2.879 2.376 1.00 91.38 275 LEU A O 1
ATOM 1992 N N . GLY A 1 276 ? 10.575 2.107 1.255 1.00 87.69 276 GLY A N 1
ATOM 1993 C CA . GLY A 1 276 ? 10.160 3.432 0.800 1.00 87.69 276 GLY A CA 1
ATOM 1994 C C . GLY A 1 276 ? 9.682 4.333 1.952 1.00 87.69 276 GLY A C 1
ATOM 1995 O O . GLY A 1 276 ? 8.791 3.926 2.698 1.00 87.69 276 GLY A O 1
ATOM 1996 N N . PRO A 1 277 ? 10.183 5.579 2.078 1.00 83.19 277 PRO A N 1
ATOM 1997 C CA . PRO A 1 277 ? 9.907 6.458 3.226 1.00 83.19 277 PRO A CA 1
ATOM 1998 C C . PRO A 1 277 ? 8.443 6.881 3.359 1.00 83.19 277 PRO A C 1
ATOM 2000 O O . PRO A 1 277 ? 7.981 7.192 4.453 1.00 83.19 277 PRO A O 1
ATOM 2003 N N . PHE A 1 278 ? 7.716 6.899 2.243 1.00 80.88 278 PHE A N 1
ATOM 2004 C CA . PHE A 1 278 ? 6.326 7.356 2.165 1.00 80.88 278 PHE A CA 1
ATOM 2005 C C . PHE A 1 278 ? 5.356 6.221 1.855 1.00 80.88 278 PHE A C 1
ATOM 2007 O O . PHE A 1 278 ? 4.204 6.454 1.490 1.00 80.88 278 PHE A O 1
ATOM 2014 N N . THR A 1 279 ? 5.828 4.983 1.968 1.00 81.88 279 THR A N 1
ATOM 2015 C CA . THR A 1 279 ? 4.982 3.815 1.779 1.00 81.88 279 THR A CA 1
ATOM 2016 C C . THR A 1 279 ? 4.018 3.685 2.965 1.00 81.88 279 THR A C 1
ATOM 2018 O O . THR A 1 279 ? 4.380 4.003 4.103 1.00 81.88 279 THR A O 1
ATOM 2021 N N . PRO A 1 280 ? 2.791 3.193 2.736 1.00 76.81 280 PRO A N 1
ATOM 2022 C CA . PRO A 1 280 ? 1.773 3.032 3.772 1.00 76.81 280 PRO A CA 1
ATOM 2023 C C . PRO A 1 280 ? 2.275 2.317 5.029 1.00 76.81 280 PRO A C 1
ATOM 2025 O O . PRO A 1 280 ? 2.019 2.753 6.145 1.00 76.81 280 PRO A O 1
ATOM 2028 N N . ASN A 1 281 ? 3.022 1.231 4.857 1.00 81.81 281 ASN A N 1
ATOM 2029 C CA . ASN A 1 281 ? 3.545 0.400 5.934 1.00 81.81 281 ASN A CA 1
ATOM 2030 C C . ASN A 1 281 ? 4.658 1.101 6.728 1.00 81.81 281 ASN A C 1
ATOM 2032 O O . ASN A 1 281 ? 4.622 1.064 7.955 1.00 81.81 281 ASN A O 1
ATOM 2036 N N . VAL A 1 282 ? 5.606 1.780 6.073 1.00 85.06 282 VAL A N 1
ATOM 2037 C CA . VAL A 1 282 ? 6.674 2.521 6.774 1.00 85.06 282 VAL A CA 1
ATOM 2038 C C . VAL A 1 282 ? 6.095 3.706 7.530 1.00 85.06 282 VAL A C 1
ATOM 2040 O O . VAL A 1 282 ? 6.421 3.931 8.696 1.00 85.06 282 VAL A O 1
ATOM 2043 N N . VAL A 1 283 ? 5.174 4.424 6.893 1.00 81.06 283 VAL A N 1
ATOM 2044 C CA . VAL A 1 283 ? 4.431 5.521 7.507 1.00 81.06 283 VAL A CA 1
ATOM 2045 C C . VAL A 1 283 ? 3.621 5.027 8.711 1.00 81.06 283 VAL A C 1
ATOM 2047 O O . VAL A 1 283 ? 3.611 5.678 9.755 1.00 81.06 283 VAL A O 1
ATOM 2050 N N . THR A 1 284 ? 3.012 3.842 8.600 1.00 80.62 284 THR A N 1
ATOM 2051 C CA . THR A 1 284 ? 2.279 3.198 9.697 1.00 80.62 284 THR A CA 1
ATOM 2052 C C . THR A 1 284 ? 3.198 2.897 10.881 1.00 80.62 284 THR A C 1
ATOM 2054 O O . THR A 1 284 ? 2.926 3.312 12.004 1.00 80.62 284 THR A O 1
ATOM 2057 N N . VAL A 1 285 ? 4.316 2.210 10.636 1.00 83.25 285 VAL A N 1
ATOM 2058 C CA . VAL A 1 285 ? 5.240 1.796 11.702 1.00 83.25 285 VAL A CA 1
ATOM 2059 C C . VAL A 1 285 ? 5.897 2.999 12.367 1.00 83.25 285 VAL A C 1
ATOM 2061 O O . VAL A 1 285 ? 5.917 3.074 13.592 1.00 83.25 285 VAL A O 1
ATOM 2064 N N . THR A 1 286 ? 6.408 3.957 11.595 1.00 83.62 286 THR A N 1
ATOM 2065 C CA . THR A 1 286 ? 7.047 5.160 12.158 1.00 83.62 286 THR A CA 1
ATOM 2066 C C . THR A 1 286 ? 6.041 6.029 12.917 1.00 83.62 286 THR A C 1
ATOM 2068 O O . THR A 1 286 ? 6.366 6.530 13.990 1.00 83.62 286 THR A O 1
ATOM 2071 N N . GLY A 1 287 ? 4.795 6.126 12.437 1.00 79.25 287 GLY A N 1
ATOM 2072 C CA . GLY A 1 287 ? 3.715 6.831 13.131 1.00 79.25 287 GLY A CA 1
ATOM 2073 C C . GLY A 1 287 ? 3.296 6.187 14.457 1.00 79.25 287 GLY A C 1
ATOM 2074 O O . GLY A 1 287 ? 3.048 6.908 15.418 1.00 79.25 287 GLY A O 1
ATOM 2075 N N . LEU A 1 288 ? 3.249 4.852 14.534 1.00 80.44 288 LEU A N 1
ATOM 2076 C CA . LEU A 1 288 ? 2.846 4.130 15.751 1.00 80.44 288 LEU A CA 1
ATOM 2077 C C . LEU A 1 288 ? 3.976 3.979 16.777 1.00 80.44 288 LEU A C 1
ATOM 2079 O O . LEU A 1 288 ? 3.723 3.977 17.977 1.00 80.44 288 LEU A O 1
ATOM 2083 N N . THR A 1 289 ? 5.218 3.823 16.318 1.00 84.00 289 THR A N 1
ATOM 2084 C CA . THR A 1 289 ? 6.380 3.583 17.196 1.00 84.00 289 THR A CA 1
ATOM 2085 C C . THR A 1 289 ? 7.105 4.864 17.603 1.00 84.00 289 THR A C 1
ATOM 2087 O O . THR A 1 289 ? 7.903 4.843 18.536 1.00 84.00 289 THR A O 1
ATOM 2090 N N . GLY A 1 290 ? 6.880 5.970 16.886 1.00 82.25 290 GLY A N 1
ATOM 2091 C CA . GLY A 1 290 ? 7.634 7.213 17.056 1.00 82.25 290 GLY A CA 1
ATOM 2092 C C . GLY A 1 290 ? 9.081 7.145 16.548 1.00 82.25 290 GLY A C 1
ATOM 2093 O O . GLY A 1 290 ? 9.841 8.093 16.749 1.00 82.25 290 GLY A O 1
ATOM 2094 N N . LEU A 1 291 ? 9.487 6.047 15.896 1.00 85.00 291 LEU A N 1
ATOM 2095 C CA . LEU A 1 291 ? 10.822 5.911 15.317 1.00 85.00 291 LEU A CA 1
ATOM 2096 C C . LEU A 1 291 ? 11.025 6.905 14.171 1.00 85.00 291 LEU A C 1
ATOM 2098 O O . LEU A 1 291 ? 10.173 7.052 13.292 1.00 85.00 291 LEU A O 1
ATOM 2102 N N . SER A 1 292 ? 12.207 7.523 14.119 1.00 86.50 292 SER A N 1
ATOM 2103 C CA . SER A 1 292 ? 12.621 8.249 12.916 1.00 86.50 292 SER A CA 1
ATOM 2104 C C . SER A 1 292 ? 12.839 7.279 11.751 1.00 86.50 292 SER A C 1
ATOM 2106 O O . SER A 1 292 ? 13.211 6.121 11.947 1.00 86.50 292 SER A O 1
ATOM 2108 N N . TYR A 1 293 ? 12.664 7.754 10.517 1.00 86.06 293 TYR A N 1
ATOM 2109 C CA . TYR A 1 293 ? 12.854 6.920 9.327 1.00 86.06 293 TYR A CA 1
ATOM 2110 C C . TYR A 1 293 ? 14.244 6.242 9.251 1.00 86.06 293 TYR A C 1
ATOM 2112 O O . TYR A 1 293 ? 14.288 5.040 8.984 1.00 86.06 293 TYR A O 1
ATOM 2120 N N . PRO A 1 294 ? 15.378 6.911 9.564 1.00 88.88 294 PRO A N 1
ATOM 2121 C CA . PRO A 1 294 ? 16.680 6.239 9.613 1.00 88.88 294 PRO A CA 1
ATOM 2122 C C . PRO A 1 294 ? 16.769 5.144 10.684 1.00 88.88 294 PRO A C 1
ATOM 2124 O O . PRO A 1 294 ? 17.338 4.085 10.428 1.00 88.88 294 PRO A O 1
ATOM 2127 N N . GLN A 1 295 ? 16.187 5.361 11.869 1.00 89.31 295 GLN A N 1
ATOM 2128 C CA . GLN A 1 295 ? 16.149 4.336 12.920 1.00 89.31 295 GLN A CA 1
ATOM 2129 C C . GLN A 1 295 ? 15.317 3.132 12.482 1.00 89.31 295 GLN A C 1
ATOM 2131 O O . GLN A 1 295 ? 15.763 1.994 12.619 1.00 89.31 295 GLN A O 1
ATOM 2136 N N . TYR A 1 296 ? 14.142 3.384 11.899 1.00 90.56 296 TYR A N 1
ATOM 2137 C CA . TYR A 1 296 ? 13.307 2.343 11.315 1.00 90.56 296 TYR A CA 1
ATOM 2138 C C . TYR A 1 296 ? 14.071 1.538 10.254 1.00 90.56 296 TYR A C 1
ATOM 2140 O O . TYR A 1 296 ? 14.047 0.310 10.297 1.00 90.56 296 TYR A O 1
ATOM 2148 N N . LEU A 1 297 ? 14.788 2.203 9.339 1.00 92.38 297 LEU A N 1
ATOM 2149 C CA . LEU A 1 297 ? 15.583 1.526 8.313 1.00 92.38 297 LEU A CA 1
ATOM 2150 C C . LEU A 1 297 ? 16.645 0.608 8.920 1.00 92.38 297 LEU A C 1
ATOM 2152 O O . LEU A 1 297 ? 16.795 -0.517 8.456 1.00 92.38 297 LEU A O 1
ATOM 2156 N N . MET A 1 298 ? 17.366 1.056 9.946 1.00 92.38 298 MET A N 1
ATOM 2157 C CA . MET A 1 298 ? 18.444 0.259 10.540 1.00 92.38 298 MET A CA 1
ATOM 2158 C C . MET A 1 298 ? 17.922 -0.940 11.337 1.00 92.38 298 MET A C 1
ATOM 2160 O O . MET A 1 298 ? 18.495 -2.021 11.247 1.00 92.38 298 MET A O 1
ATOM 2164 N N . VAL A 1 299 ? 16.842 -0.756 12.102 1.00 88.50 299 VAL A N 1
ATOM 2165 C CA . VAL A 1 299 ? 16.335 -1.782 13.029 1.00 88.50 299 VAL A CA 1
ATOM 2166 C C . VAL A 1 299 ? 15.386 -2.767 12.342 1.00 88.50 299 VAL A C 1
ATOM 2168 O O . VAL A 1 299 ? 15.407 -3.951 12.657 1.00 88.50 299 VAL A O 1
ATOM 2171 N N . ALA A 1 300 ? 14.569 -2.307 11.392 1.00 89.31 300 ALA A N 1
ATOM 2172 C CA . ALA A 1 300 ? 13.520 -3.124 10.780 1.00 89.31 300 ALA A CA 1
ATOM 2173 C C . ALA A 1 300 ? 13.572 -3.130 9.246 1.00 89.31 300 ALA A C 1
ATOM 2175 O O . ALA A 1 300 ? 13.537 -4.198 8.636 1.00 89.31 300 ALA A O 1
ATOM 2176 N N . GLY A 1 301 ? 13.676 -1.958 8.613 1.00 92.44 301 GLY A N 1
ATOM 2177 C CA . GLY A 1 301 ? 13.512 -1.807 7.166 1.00 92.44 301 GLY A CA 1
ATOM 2178 C C . GLY A 1 301 ? 14.549 -2.576 6.342 1.00 92.44 301 GLY A C 1
ATOM 2179 O O . GLY A 1 301 ? 14.194 -3.447 5.550 1.00 92.44 301 GLY A O 1
ATOM 2180 N N . ILE A 1 302 ? 15.838 -2.291 6.542 1.00 95.00 302 ILE A N 1
ATOM 2181 C CA . ILE A 1 302 ? 16.948 -2.932 5.822 1.00 95.00 302 ILE A CA 1
ATOM 2182 C C . ILE A 1 302 ? 17.031 -4.430 6.145 1.00 95.00 302 ILE A C 1
ATOM 2184 O O . ILE A 1 302 ? 17.065 -5.205 5.187 1.00 95.00 302 ILE A O 1
ATOM 2188 N N . PRO A 1 303 ? 17.012 -4.884 7.419 1.00 94.94 303 PRO A N 1
ATOM 2189 C CA . PRO A 1 303 ? 17.035 -6.317 7.723 1.00 94.94 303 PRO A CA 1
ATOM 2190 C C . PRO A 1 303 ? 15.911 -7.095 7.022 1.00 94.94 303 PRO A C 1
ATOM 2192 O O . PRO A 1 303 ? 16.158 -8.119 6.382 1.00 94.94 303 PRO A O 1
ATOM 2195 N N . MET A 1 304 ? 14.683 -6.571 7.066 1.00 93.75 304 MET A N 1
ATOM 2196 C CA . MET A 1 304 ? 13.517 -7.202 6.448 1.00 93.75 304 MET A CA 1
ATOM 2197 C C . MET A 1 304 ? 13.582 -7.173 4.918 1.00 93.75 304 MET A C 1
ATOM 2199 O O . MET A 1 304 ? 13.266 -8.172 4.267 1.00 93.75 304 MET A O 1
ATOM 2203 N N . ALA A 1 305 ? 14.039 -6.068 4.327 1.00 95.00 305 ALA A N 1
ATOM 2204 C CA . ALA A 1 305 ? 14.223 -5.964 2.885 1.00 95.00 305 ALA A CA 1
ATOM 2205 C C . ALA A 1 305 ? 15.309 -6.919 2.379 1.00 95.00 305 ALA A C 1
ATOM 2207 O O . ALA A 1 305 ? 15.091 -7.614 1.390 1.00 95.00 305 ALA A O 1
ATOM 2208 N N . VAL A 1 306 ? 16.444 -7.020 3.078 1.00 96.06 306 VAL A N 1
ATOM 2209 C CA . VAL A 1 306 ? 17.522 -7.963 2.746 1.00 96.06 306 VAL A CA 1
ATOM 2210 C C . VAL A 1 306 ? 17.013 -9.399 2.824 1.00 96.06 306 VAL A C 1
ATOM 2212 O O . VAL A 1 306 ? 17.177 -10.144 1.860 1.00 96.06 306 VAL A O 1
ATOM 2215 N N . ALA A 1 307 ? 16.335 -9.779 3.911 1.00 95.12 307 ALA A N 1
ATOM 2216 C CA . ALA A 1 307 ? 15.757 -11.115 4.046 1.00 95.12 307 ALA A CA 1
ATOM 2217 C C . ALA A 1 307 ? 14.765 -11.428 2.910 1.00 95.12 307 ALA A C 1
ATOM 2219 O O . ALA A 1 307 ? 14.832 -12.496 2.298 1.00 95.12 307 ALA A O 1
ATOM 2220 N N . THR A 1 308 ? 13.898 -10.470 2.570 1.00 94.44 308 THR A N 1
ATOM 2221 C CA . THR A 1 308 ? 12.892 -10.615 1.507 1.00 94.44 308 THR A CA 1
ATOM 2222 C C . THR A 1 308 ? 13.534 -10.738 0.122 1.00 94.44 308 THR A C 1
ATOM 2224 O O . THR A 1 308 ? 13.161 -11.617 -0.658 1.00 94.44 308 THR A O 1
ATOM 2227 N N . LEU A 1 309 ? 14.526 -9.897 -0.187 1.00 95.38 309 LEU A N 1
ATOM 2228 C CA . LEU A 1 309 ? 15.240 -9.924 -1.464 1.00 95.38 309 LEU A CA 1
ATOM 2229 C C . LEU A 1 309 ? 16.072 -11.201 -1.602 1.00 95.38 309 LEU A C 1
ATOM 2231 O O . LEU A 1 309 ? 16.030 -11.838 -2.651 1.00 95.38 309 LEU A O 1
ATOM 2235 N N . LEU A 1 310 ? 16.776 -11.632 -0.553 1.00 95.19 310 LEU A N 1
ATOM 2236 C CA . LEU A 1 310 ? 17.538 -12.882 -0.574 1.00 95.19 310 LEU A CA 1
ATOM 2237 C C . LEU A 1 310 ? 16.617 -14.090 -0.763 1.00 95.19 310 LEU A C 1
ATOM 2239 O O . LEU A 1 310 ? 16.867 -14.919 -1.641 1.00 95.19 310 LEU A O 1
ATOM 2243 N N . ALA A 1 311 ? 15.515 -14.170 -0.012 1.00 94.06 311 ALA A N 1
ATOM 2244 C CA . ALA A 1 311 ? 14.521 -15.225 -0.190 1.00 94.06 311 ALA A CA 1
ATOM 2245 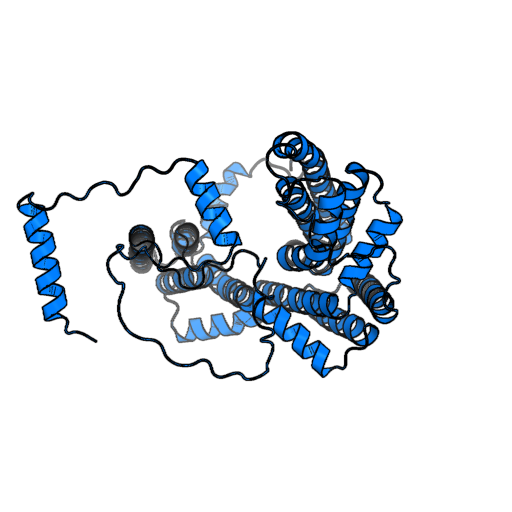C C . ALA A 1 311 ? 13.961 -15.229 -1.622 1.00 94.06 311 ALA A C 1
ATOM 2247 O O . ALA A 1 311 ? 13.907 -16.281 -2.265 1.00 94.06 311 ALA A O 1
ATOM 2248 N N . GLY A 1 312 ? 13.627 -14.052 -2.160 1.00 93.44 312 GLY A N 1
ATOM 2249 C CA . GLY A 1 312 ? 13.182 -13.884 -3.541 1.00 93.44 312 GLY A CA 1
ATOM 2250 C C . GLY A 1 312 ? 14.226 -14.306 -4.573 1.00 93.44 312 GLY A C 1
ATOM 2251 O O . GLY A 1 312 ? 13.885 -14.955 -5.563 1.00 93.44 312 GLY A O 1
ATOM 2252 N N . TRP A 1 313 ? 15.507 -14.024 -4.331 1.00 94.50 313 TRP A N 1
ATOM 2253 C CA . TRP A 1 313 ? 16.611 -14.431 -5.198 1.00 94.50 313 TRP A CA 1
ATOM 2254 C C . TRP A 1 313 ? 16.784 -15.951 -5.243 1.00 94.50 313 TRP A C 1
ATOM 2256 O O . TRP A 1 313 ? 16.896 -16.539 -6.321 1.00 94.50 313 TRP A O 1
ATOM 2266 N N . PHE A 1 314 ? 16.776 -16.627 -4.096 1.00 95.12 314 PHE A N 1
ATOM 2267 C CA . PHE A 1 314 ? 16.932 -18.082 -4.074 1.00 95.12 314 PHE A CA 1
ATOM 2268 C C . PHE A 1 314 ? 15.678 -18.802 -4.584 1.00 95.12 314 PHE A C 1
ATOM 2270 O O . PHE A 1 314 ? 15.792 -19.744 -5.375 1.00 95.12 314 PHE A O 1
ATOM 2277 N N . MET A 1 315 ? 14.485 -18.349 -4.183 1.00 93.56 315 MET A N 1
ATOM 2278 C CA . MET A 1 315 ? 13.219 -18.996 -4.539 1.00 93.56 315 MET A CA 1
ATOM 2279 C C . MET A 1 315 ? 12.909 -18.852 -6.029 1.00 93.56 315 MET A C 1
ATOM 2281 O O . MET A 1 315 ? 12.810 -19.860 -6.716 1.00 93.56 315 MET A O 1
ATOM 2285 N N . SER A 1 316 ? 12.902 -17.624 -6.550 1.00 92.38 316 SER A N 1
ATOM 2286 C CA . SER A 1 316 ? 13.731 -17.281 -7.703 1.00 92.38 316 SER A CA 1
ATOM 2287 C C . SER A 1 316 ? 14.114 -18.366 -8.705 1.00 92.38 316 SER A C 1
ATOM 2289 O O . SER A 1 316 ? 13.374 -18.778 -9.601 1.00 92.38 316 SER A O 1
ATOM 2291 N N . GLY A 1 317 ? 15.365 -18.793 -8.529 1.00 91.06 317 GLY A N 1
ATOM 2292 C CA . GLY A 1 317 ? 16.017 -19.785 -9.365 1.00 91.06 317 GLY A CA 1
ATOM 2293 C C . GLY A 1 317 ? 15.473 -21.193 -9.150 1.00 91.06 317 GLY A C 1
ATOM 2294 O O . GLY A 1 317 ? 15.528 -21.992 -10.078 1.00 91.06 317 GLY A O 1
ATOM 2295 N N . ARG A 1 318 ? 14.923 -21.515 -7.969 1.00 92.44 318 ARG A N 1
ATOM 2296 C CA . ARG A 1 318 ? 14.253 -22.808 -7.754 1.00 92.44 318 ARG A CA 1
ATOM 2297 C C . ARG A 1 318 ? 12.947 -22.917 -8.528 1.00 92.44 318 ARG A C 1
ATOM 2299 O O . ARG A 1 318 ? 12.692 -23.977 -9.086 1.00 92.44 318 ARG A O 1
ATOM 2306 N N . ILE A 1 319 ? 12.149 -21.851 -8.559 1.00 92.44 319 ILE A N 1
ATOM 2307 C CA . ILE A 1 319 ? 10.924 -21.782 -9.356 1.00 92.44 319 ILE A CA 1
ATOM 2308 C C . ILE A 1 319 ? 11.307 -21.923 -10.824 1.00 92.44 319 ILE A C 1
ATOM 2310 O O . ILE A 1 319 ? 10.841 -22.864 -11.448 1.00 92.44 319 ILE A O 1
ATOM 2314 N N . GLN A 1 320 ? 12.260 -21.117 -11.312 1.00 91.56 320 GLN A N 1
ATOM 2315 C CA . GLN A 1 320 ? 12.691 -21.170 -12.715 1.00 91.56 320 GLN A CA 1
ATOM 2316 C C . GLN A 1 320 ? 13.089 -22.587 -13.139 1.00 91.56 320 GLN A C 1
ATOM 2318 O O . GLN A 1 320 ? 12.571 -23.094 -14.124 1.00 91.56 320 GLN A O 1
ATOM 2323 N N . LYS A 1 321 ? 13.930 -23.275 -12.356 1.00 90.25 321 LYS A N 1
ATOM 2324 C CA . LYS A 1 321 ? 14.341 -24.660 -12.653 1.00 90.25 321 LYS A CA 1
ATOM 2325 C C . LYS A 1 321 ? 13.175 -25.653 -12.731 1.00 90.25 321 LYS A C 1
ATOM 2327 O O . LYS A 1 321 ? 13.301 -26.669 -13.400 1.00 90.25 321 LYS A O 1
ATOM 2332 N N . LYS A 1 322 ? 12.075 -25.403 -12.014 1.00 89.62 322 LYS A N 1
ATOM 2333 C CA . LYS A 1 322 ? 10.889 -26.273 -11.996 1.00 89.62 322 LYS A CA 1
ATOM 2334 C C . LYS A 1 322 ? 9.894 -25.945 -13.108 1.00 89.62 322 LYS A C 1
ATOM 2336 O O . LYS A 1 322 ? 9.163 -26.833 -13.533 1.00 89.62 322 LYS A O 1
ATOM 2341 N N . THR A 1 323 ? 9.832 -24.689 -13.538 1.00 88.81 323 THR A N 1
ATOM 2342 C CA . THR A 1 323 ? 8.778 -24.184 -14.428 1.00 88.81 323 THR A CA 1
ATOM 2343 C C . THR A 1 323 ? 9.266 -23.872 -15.838 1.00 88.81 323 THR A C 1
ATOM 2345 O O . THR A 1 323 ? 8.439 -23.732 -16.729 1.00 88.81 323 THR A O 1
ATOM 2348 N N . GLU A 1 324 ? 10.577 -23.817 -16.085 1.00 79.44 324 GLU A N 1
ATOM 2349 C CA . GLU A 1 324 ? 11.144 -23.465 -17.394 1.00 79.44 324 GLU A CA 1
ATOM 2350 C C . GLU A 1 324 ? 10.656 -24.367 -18.538 1.00 79.44 324 GLU A C 1
ATOM 2352 O O . GLU A 1 324 ? 10.419 -23.871 -19.632 1.00 79.44 324 GLU A O 1
ATOM 2357 N N . ALA A 1 325 ? 10.461 -25.666 -18.309 1.00 76.00 325 ALA A N 1
ATOM 2358 C CA . ALA A 1 325 ? 10.007 -26.580 -19.361 1.00 76.00 325 ALA A CA 1
ATOM 2359 C C . ALA A 1 325 ? 8.480 -26.601 -19.557 1.00 76.00 325 ALA A C 1
ATOM 2361 O O . ALA A 1 325 ? 8.014 -26.991 -20.620 1.00 76.00 325 ALA A O 1
ATOM 2362 N N . SER A 1 326 ? 7.708 -26.220 -18.537 1.00 74.62 326 SER A N 1
ATOM 2363 C CA . SER A 1 326 ? 6.252 -26.427 -18.486 1.00 74.62 326 SER A CA 1
ATOM 2364 C C . SER A 1 326 ? 5.434 -25.138 -18.543 1.00 74.62 326 SER A C 1
ATOM 2366 O O . SER A 1 326 ? 4.243 -25.194 -18.808 1.00 74.62 326 SER A O 1
ATOM 2368 N N . HIS A 1 327 ? 6.055 -23.992 -18.260 1.00 73.88 327 HIS A N 1
ATOM 2369 C CA . HIS A 1 327 ? 5.402 -22.688 -18.190 1.00 73.88 327 HIS A CA 1
ATOM 2370 C C . HIS A 1 327 ? 6.285 -21.664 -18.902 1.00 73.88 327 HIS A C 1
ATOM 2372 O O . HIS A 1 327 ? 7.062 -20.935 -18.277 1.00 73.88 327 HIS A O 1
ATOM 2378 N N . GLN A 1 328 ? 6.196 -21.644 -20.227 1.00 76.56 328 GLN A N 1
ATOM 2379 C CA . GLN A 1 328 ? 6.755 -20.579 -21.053 1.00 76.56 328 GLN A CA 1
ATOM 2380 C C . GLN A 1 328 ? 5.634 -19.629 -21.463 1.00 76.56 328 GLN A C 1
ATOM 2382 O O . GLN A 1 328 ? 4.459 -19.964 -21.357 1.00 76.56 328 GLN A O 1
ATOM 2387 N N . TYR A 1 329 ? 5.999 -18.417 -21.871 1.00 73.06 329 TYR A N 1
ATOM 2388 C CA . TYR A 1 329 ? 5.029 -17.528 -22.498 1.00 73.06 329 TYR A CA 1
ATOM 2389 C C . TYR A 1 329 ? 4.573 -18.182 -23.811 1.00 73.06 329 TYR A C 1
ATOM 2391 O O . TYR A 1 329 ? 5.415 -18.390 -24.688 1.00 73.06 329 TYR A O 1
ATOM 2399 N N . ASP A 1 330 ? 3.288 -18.534 -23.925 1.00 58.56 330 ASP A N 1
ATOM 2400 C CA . ASP A 1 330 ? 2.715 -19.059 -25.170 1.00 58.56 330 ASP A CA 1
ATOM 2401 C C . ASP A 1 330 ? 2.897 -18.022 -26.284 1.00 58.56 330 ASP A C 1
ATOM 2403 O O . ASP A 1 330 ? 2.624 -16.839 -26.086 1.00 58.56 330 ASP A O 1
ATOM 2407 N N . GLU A 1 331 ? 3.472 -18.475 -27.402 1.00 50.91 331 GLU A N 1
ATOM 2408 C CA . GLU A 1 331 ? 3.844 -17.737 -28.619 1.00 50.91 331 GLU A CA 1
ATOM 2409 C C . GLU A 1 331 ? 3.767 -16.195 -28.563 1.00 50.91 331 GLU A C 1
ATOM 2411 O O . GLU A 1 331 ? 3.130 -15.541 -29.384 1.00 50.91 331 GLU A O 1
ATOM 2416 N N . ALA A 1 332 ? 4.591 -15.575 -27.715 1.00 43.16 332 ALA A N 1
ATOM 2417 C CA . ALA A 1 332 ? 5.038 -14.190 -27.906 1.00 43.16 332 ALA A CA 1
ATOM 2418 C C . ALA A 1 332 ? 6.197 -14.114 -28.931 1.00 43.16 332 ALA A C 1
ATOM 2420 O O . ALA A 1 332 ? 7.126 -13.319 -28.793 1.00 43.16 332 ALA A O 1
ATOM 2421 N N . GLY A 1 333 ? 6.154 -14.988 -29.944 1.00 41.78 333 GLY A N 1
ATOM 2422 C CA . GLY A 1 333 ? 7.075 -15.051 -31.082 1.00 41.78 333 GLY A CA 1
ATOM 2423 C C . GLY A 1 333 ? 6.531 -14.404 -32.362 1.00 41.78 333 GLY A C 1
ATOM 2424 O O . GLY A 1 333 ? 7.294 -14.196 -33.299 1.00 41.78 333 GLY A O 1
ATOM 2425 N N . ALA A 1 334 ? 5.252 -14.021 -32.406 1.00 32.41 334 ALA A N 1
ATOM 2426 C CA . ALA A 1 334 ? 4.625 -13.367 -33.560 1.00 32.41 334 ALA A CA 1
ATOM 2427 C C . ALA A 1 334 ? 3.845 -12.121 -33.117 1.00 32.41 334 ALA A C 1
ATOM 2429 O O . ALA A 1 334 ? 2.637 -12.002 -33.274 1.00 32.41 334 ALA A O 1
ATOM 2430 N N . GLY A 1 335 ? 4.560 -11.198 -32.481 1.00 34.97 335 GLY A N 1
ATOM 2431 C CA . GLY A 1 335 ? 3.971 -9.982 -31.935 1.00 34.97 335 GLY A CA 1
ATOM 2432 C C . GLY A 1 335 ? 4.955 -9.201 -31.087 1.00 34.97 335 GLY A C 1
ATOM 2433 O O . GLY A 1 335 ? 4.592 -8.681 -30.037 1.00 34.97 335 GLY A O 1
ATOM 2434 N N . ALA A 1 336 ? 6.210 -9.114 -31.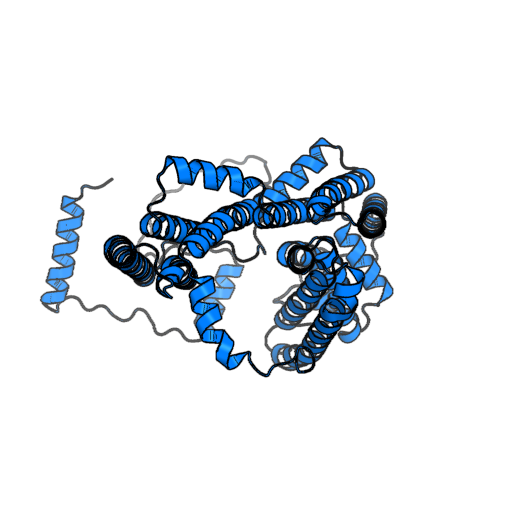532 1.00 40.44 336 ALA A N 1
ATOM 2435 C CA . ALA A 1 336 ? 7.074 -8.029 -31.111 1.00 40.44 336 ALA A CA 1
ATOM 2436 C C . ALA A 1 336 ? 6.458 -6.714 -31.623 1.00 40.44 336 ALA A C 1
ATOM 2438 O O . ALA A 1 336 ? 6.930 -6.122 -32.589 1.00 40.44 336 ALA A O 1
ATOM 2439 N N . ALA A 1 337 ? 5.439 -6.202 -30.929 1.00 40.44 337 ALA A N 1
ATOM 2440 C CA . ALA A 1 337 ? 5.399 -4.773 -30.667 1.00 40.44 337 ALA A CA 1
ATOM 2441 C C . ALA A 1 337 ? 6.625 -4.520 -29.791 1.00 40.44 337 ALA A C 1
ATOM 2443 O O . ALA A 1 337 ? 6.575 -4.580 -28.563 1.00 40.44 337 ALA A O 1
ATOM 2444 N N . ALA A 1 338 ? 7.768 -4.458 -30.472 1.00 43.59 338 ALA A N 1
ATOM 2445 C CA . ALA A 1 338 ? 9.075 -4.454 -29.883 1.00 43.59 338 ALA A CA 1
ATOM 2446 C C . ALA A 1 338 ? 9.088 -3.321 -28.872 1.00 43.59 338 ALA A C 1
ATOM 2448 O O . ALA A 1 338 ? 8.971 -2.145 -29.222 1.00 43.59 338 ALA A O 1
ATOM 2449 N N . PHE A 1 339 ? 9.270 -3.677 -27.605 1.00 50.28 339 PHE A N 1
ATOM 2450 C CA . PHE A 1 339 ? 9.977 -2.780 -26.725 1.00 50.28 339 PHE A CA 1
ATOM 2451 C C . PHE A 1 339 ? 11.390 -2.682 -27.293 1.00 50.28 339 PHE A C 1
ATOM 2453 O O . PHE A 1 339 ? 12.284 -3.422 -26.888 1.00 50.28 339 PHE A O 1
ATOM 2460 N N . ASP A 1 340 ? 11.549 -1.854 -28.324 1.00 58.22 340 ASP A N 1
ATOM 2461 C CA . ASP A 1 340 ? 12.809 -1.663 -29.008 1.00 58.22 340 ASP A CA 1
ATOM 2462 C C . ASP A 1 340 ? 13.719 -0.973 -28.002 1.00 58.22 340 ASP A C 1
ATOM 2464 O O . ASP A 1 340 ? 13.634 0.236 -27.779 1.00 58.22 340 ASP A O 1
ATOM 2468 N N . LEU A 1 341 ? 14.519 -1.772 -27.301 1.00 57.84 341 LEU A N 1
ATOM 2469 C CA . LEU A 1 341 ? 15.503 -1.322 -26.330 1.00 57.84 341 LEU A CA 1
ATOM 2470 C C . LEU A 1 341 ? 16.583 -0.468 -26.981 1.00 57.84 341 LEU A C 1
ATOM 2472 O O . LEU A 1 341 ? 17.266 0.237 -26.237 1.00 57.84 341 LEU A O 1
ATOM 2476 N N . ASP A 1 342 ? 16.691 -0.479 -28.309 1.00 56.34 342 ASP A N 1
ATOM 2477 C CA . ASP A 1 342 ? 17.623 0.314 -29.102 1.00 56.34 342 ASP A CA 1
ATOM 2478 C C . ASP A 1 342 ? 16.994 1.643 -29.550 1.00 56.34 342 ASP A C 1
ATOM 2480 O O . ASP A 1 342 ? 17.709 2.644 -29.661 1.00 56.34 342 ASP A O 1
ATOM 2484 N N . ALA A 1 343 ? 15.659 1.732 -29.640 1.00 64.62 343 ALA A N 1
ATOM 2485 C CA . ALA A 1 343 ? 14.962 3.001 -29.852 1.00 64.62 343 ALA A CA 1
ATOM 2486 C C . ALA A 1 343 ? 15.357 4.034 -28.781 1.00 64.62 343 ALA A C 1
ATOM 2488 O O . ALA A 1 343 ? 15.401 3.768 -27.568 1.00 64.62 343 ALA A O 1
ATOM 2489 N N . ALA A 1 344 ? 15.681 5.250 -29.217 1.00 65.06 344 ALA A N 1
ATOM 2490 C CA . ALA A 1 344 ? 16.041 6.317 -28.299 1.00 65.06 344 ALA A CA 1
ATOM 2491 C C . ALA A 1 344 ? 14.823 6.689 -27.427 1.00 65.06 344 ALA A C 1
ATOM 2493 O O . ALA A 1 344 ? 13.731 6.888 -27.962 1.00 65.06 344 ALA A O 1
ATOM 2494 N N . PRO A 1 345 ? 14.989 6.819 -26.097 1.00 70.31 345 PRO A N 1
ATOM 2495 C CA . PRO A 1 345 ? 13.964 7.392 -25.235 1.00 70.31 345 PRO A CA 1
ATOM 2496 C C . PRO A 1 345 ? 13.433 8.711 -25.785 1.00 70.31 345 PRO A C 1
ATOM 2498 O O . PRO A 1 345 ? 14.221 9.562 -26.213 1.00 70.31 345 PRO A O 1
ATOM 2501 N N . SER A 1 346 ? 12.125 8.948 -25.683 1.00 81.88 346 SER A N 1
ATOM 2502 C CA . SER A 1 346 ? 11.624 10.301 -25.895 1.00 81.88 346 SER A CA 1
ATOM 2503 C C . SER A 1 346 ? 12.257 11.236 -24.855 1.00 81.88 346 SER A C 1
ATOM 2505 O O . SER A 1 346 ? 12.404 10.903 -23.673 1.00 81.88 346 SER A O 1
ATOM 2507 N N . ARG A 1 347 ? 12.660 12.437 -25.286 1.00 86.38 347 ARG A N 1
ATOM 2508 C CA . ARG A 1 347 ? 13.282 13.423 -24.384 1.00 86.38 347 ARG A CA 1
ATOM 2509 C C . ARG A 1 347 ? 12.349 13.799 -23.226 1.00 86.38 347 ARG A C 1
ATOM 2511 O O . ARG A 1 347 ? 12.831 14.104 -22.138 1.00 86.38 347 ARG A O 1
ATOM 2518 N N . SER A 1 348 ? 11.032 13.768 -23.444 1.00 89.00 348 SER A N 1
ATOM 2519 C CA . SER A 1 348 ? 10.020 13.996 -22.406 1.00 89.00 348 SER A CA 1
ATOM 2520 C C . SER A 1 348 ? 10.020 12.894 -21.349 1.00 89.00 348 SER A C 1
ATOM 2522 O O . SER A 1 348 ? 10.025 13.213 -20.164 1.00 89.00 348 SER A O 1
ATOM 2524 N N . ALA A 1 349 ? 10.105 11.621 -21.741 1.00 88.88 349 ALA A N 1
ATOM 2525 C CA . ALA A 1 349 ? 10.100 10.512 -20.793 1.00 88.88 349 ALA A CA 1
ATOM 2526 C C . ALA A 1 349 ? 11.376 10.477 -19.931 1.00 88.88 349 ALA A C 1
ATOM 2528 O O . ALA A 1 349 ? 11.307 10.221 -18.730 1.00 88.88 349 ALA A O 1
ATOM 2529 N N . VAL A 1 350 ? 12.537 10.829 -20.503 1.00 90.00 350 VAL A N 1
ATOM 2530 C CA . VAL A 1 350 ? 13.793 10.982 -19.739 1.00 90.00 350 VAL A CA 1
ATOM 2531 C C . VAL A 1 350 ? 13.687 12.120 -18.725 1.00 90.00 350 VAL A C 1
ATOM 2533 O O . VAL A 1 350 ? 14.062 11.953 -17.564 1.00 90.00 350 VAL A O 1
ATOM 2536 N N . ARG A 1 351 ? 13.155 13.276 -19.143 1.00 93.81 351 ARG A N 1
ATOM 2537 C CA . ARG A 1 351 ? 12.921 14.419 -18.248 1.00 93.81 351 ARG A CA 1
ATOM 2538 C C . ARG A 1 351 ? 11.944 14.065 -17.129 1.00 93.81 351 ARG A C 1
ATOM 2540 O O . ARG A 1 351 ? 12.208 14.411 -15.982 1.00 93.81 351 ARG A O 1
ATOM 2547 N N . ALA A 1 352 ? 10.858 13.363 -17.445 1.00 93.38 352 ALA A N 1
ATOM 2548 C CA . ALA A 1 352 ? 9.864 12.923 -16.473 1.00 93.38 352 ALA A CA 1
ATOM 2549 C C . ALA A 1 352 ? 10.451 11.937 -15.454 1.00 93.38 352 ALA A C 1
ATOM 2551 O O . ALA A 1 352 ? 10.239 12.109 -14.258 1.00 93.38 352 ALA A O 1
ATOM 2552 N N . ALA A 1 353 ? 11.251 10.963 -15.901 1.00 90.50 353 ALA A N 1
ATOM 2553 C CA . ALA A 1 353 ? 11.948 10.027 -15.018 1.00 90.50 353 ALA A CA 1
ATOM 2554 C C . ALA A 1 353 ? 12.917 10.744 -14.063 1.00 90.50 353 ALA A C 1
ATOM 2556 O O . ALA A 1 353 ? 12.929 10.469 -12.864 1.00 90.50 353 ALA A O 1
ATOM 2557 N N . TRP A 1 354 ? 13.695 11.708 -14.567 1.00 92.19 354 TRP A N 1
ATOM 2558 C CA . TRP A 1 354 ? 14.570 12.523 -13.722 1.00 92.19 354 TRP A CA 1
ATOM 2559 C C . TRP A 1 354 ? 13.791 13.385 -12.732 1.00 92.19 354 TRP A C 1
ATOM 2561 O O . TRP A 1 354 ? 14.163 13.438 -11.563 1.00 92.19 354 TRP A O 1
ATOM 2571 N N . ALA A 1 355 ? 12.705 14.025 -13.170 1.00 94.88 355 ALA A N 1
ATOM 2572 C CA . ALA A 1 355 ? 11.849 14.815 -12.293 1.00 94.88 355 ALA A CA 1
ATOM 2573 C C . ALA A 1 355 ? 11.229 13.951 -11.189 1.00 94.88 355 ALA A C 1
ATOM 2575 O O . ALA A 1 355 ? 11.243 14.361 -10.031 1.00 94.88 355 ALA A O 1
ATOM 2576 N N . PHE A 1 356 ? 10.766 12.745 -11.523 1.00 91.31 356 PHE A N 1
ATOM 2577 C CA . PHE A 1 356 ? 10.251 11.771 -10.566 1.00 91.31 356 PHE A CA 1
ATOM 2578 C C . PHE A 1 356 ? 11.306 11.425 -9.503 1.00 91.31 356 PHE A C 1
ATOM 2580 O O . PHE A 1 356 ? 11.090 11.654 -8.311 1.00 91.31 356 PHE A O 1
ATOM 2587 N N . CYS A 1 357 ? 12.484 10.955 -9.929 1.00 89.12 357 CYS A N 1
ATOM 2588 C CA . CYS A 1 357 ? 13.572 10.561 -9.030 1.00 89.12 357 CYS A CA 1
ATOM 2589 C C . CYS A 1 357 ? 14.090 11.726 -8.174 1.00 89.12 357 CYS A C 1
ATOM 2591 O O . CYS A 1 357 ? 14.321 11.566 -6.978 1.00 89.12 357 CYS A O 1
ATOM 2593 N N . LEU A 1 358 ? 14.265 12.910 -8.761 1.00 92.31 358 LEU A N 1
ATOM 2594 C CA . LEU A 1 358 ? 14.755 14.074 -8.027 1.00 92.31 358 LEU A CA 1
ATOM 2595 C C . LEU A 1 358 ? 13.725 14.559 -7.005 1.00 92.31 358 LEU A C 1
ATOM 2597 O O . LEU A 1 358 ? 14.091 14.873 -5.876 1.00 92.31 358 LEU A O 1
ATOM 2601 N N . THR A 1 359 ? 12.442 14.580 -7.378 1.00 92.50 359 THR A N 1
ATOM 2602 C CA . THR A 1 359 ? 11.364 15.028 -6.487 1.00 92.50 359 THR A CA 1
ATOM 2603 C C . THR A 1 359 ? 11.249 14.116 -5.276 1.00 92.50 359 THR A C 1
ATOM 2605 O O . THR A 1 359 ? 11.196 14.610 -4.153 1.00 92.50 359 THR A O 1
ATOM 2608 N N . ILE A 1 360 ? 11.262 12.794 -5.474 1.00 86.56 360 ILE A N 1
ATOM 2609 C CA . ILE A 1 360 ? 11.137 11.868 -4.347 1.00 86.56 360 ILE A CA 1
ATOM 2610 C C . ILE A 1 360 ? 12.345 11.934 -3.408 1.00 86.56 360 ILE A C 1
ATOM 2612 O O . ILE A 1 360 ? 12.160 11.951 -2.195 1.00 86.56 360 ILE A O 1
ATOM 2616 N N . VAL A 1 361 ? 13.568 12.041 -3.942 1.00 87.75 361 VAL A N 1
ATOM 2617 C CA . VAL A 1 361 ? 14.788 12.163 -3.128 1.00 87.75 361 VAL A CA 1
ATOM 2618 C C . VAL A 1 361 ? 14.792 13.477 -2.351 1.00 87.75 361 VAL A C 1
ATOM 2620 O O . VAL A 1 361 ? 15.021 13.476 -1.143 1.00 87.75 361 VAL A O 1
ATOM 2623 N N . LEU A 1 362 ? 14.496 14.594 -3.019 1.00 92.25 362 LEU A N 1
ATOM 2624 C CA . LEU A 1 362 ? 14.476 15.910 -2.388 1.00 92.25 362 LEU A CA 1
ATOM 2625 C C . LEU A 1 362 ? 13.416 15.978 -1.288 1.00 92.25 362 LEU A C 1
ATOM 2627 O O . LEU A 1 362 ? 13.713 16.416 -0.180 1.00 92.25 362 LEU A O 1
ATOM 2631 N N . LEU A 1 363 ? 12.202 15.498 -1.558 1.00 90.19 363 LEU A N 1
ATOM 2632 C CA . LEU A 1 363 ? 11.131 15.510 -0.567 1.00 90.19 363 LEU A CA 1
ATOM 2633 C C . LEU A 1 363 ? 11.363 14.499 0.559 1.00 90.19 363 LEU A C 1
ATOM 2635 O O . LEU A 1 363 ? 11.003 14.792 1.693 1.00 90.19 363 LEU A O 1
ATOM 2639 N N . ALA A 1 364 ? 12.021 13.365 0.304 1.00 83.25 364 ALA A N 1
ATOM 2640 C CA . ALA A 1 364 ? 12.478 12.467 1.366 1.00 83.25 364 ALA A CA 1
ATOM 2641 C C . ALA A 1 364 ? 13.460 13.168 2.312 1.00 83.25 364 ALA A C 1
ATOM 2643 O O . ALA A 1 364 ? 13.264 13.136 3.526 1.00 83.25 364 ALA A O 1
ATOM 2644 N N . ILE A 1 365 ? 14.468 13.857 1.770 1.00 86.69 365 ILE A N 1
ATOM 2645 C CA . ILE A 1 365 ? 15.438 14.618 2.570 1.00 86.69 365 ILE A CA 1
ATOM 2646 C C . ILE A 1 365 ? 14.725 15.715 3.365 1.00 86.69 365 ILE A C 1
ATOM 2648 O O . ILE A 1 365 ? 14.906 15.801 4.577 1.00 86.69 365 ILE A O 1
ATOM 2652 N N . VAL A 1 366 ? 13.872 16.512 2.715 1.00 89.19 366 VAL A N 1
ATOM 2653 C CA . VAL A 1 366 ? 13.104 17.575 3.380 1.00 89.19 366 VAL A CA 1
ATOM 2654 C C . VAL A 1 366 ? 12.217 17.006 4.486 1.00 89.19 366 VAL A C 1
ATOM 2656 O O . VAL A 1 366 ? 12.229 17.536 5.592 1.00 89.19 366 VAL A O 1
ATOM 2659 N N . GLY A 1 367 ? 11.497 15.912 4.231 1.00 83.19 367 GLY A N 1
ATOM 2660 C CA . GLY A 1 367 ? 10.632 15.271 5.221 1.00 83.19 367 GLY A CA 1
ATOM 2661 C C . GLY A 1 367 ? 11.404 14.779 6.446 1.00 83.19 367 GLY A C 1
ATOM 2662 O O . GLY A 1 367 ? 10.967 14.993 7.576 1.00 83.19 367 GLY A O 1
ATOM 2663 N N . VAL A 1 368 ? 12.585 14.189 6.234 1.00 79.44 368 VAL A N 1
ATOM 2664 C CA . VAL A 1 368 ? 13.467 13.739 7.321 1.00 79.44 368 VAL A CA 1
ATOM 2665 C C . VAL A 1 368 ? 14.020 14.925 8.115 1.00 79.44 368 VAL A C 1
ATOM 2667 O O . VAL A 1 368 ? 13.944 14.919 9.343 1.00 79.44 368 VAL A O 1
ATOM 2670 N N . LEU A 1 369 ? 14.543 15.956 7.442 1.00 83.62 369 LEU A N 1
ATOM 2671 C CA . LEU A 1 369 ? 15.122 17.133 8.100 1.00 83.62 369 LEU A CA 1
ATOM 2672 C C . LEU A 1 369 ? 14.072 17.943 8.870 1.00 83.62 369 LEU A C 1
ATOM 2674 O O . LEU A 1 369 ? 14.337 18.402 9.979 1.00 83.62 369 LEU A O 1
ATOM 2678 N N . ALA A 1 370 ? 12.870 18.078 8.311 1.00 84.81 370 ALA A N 1
ATOM 2679 C CA . ALA A 1 370 ? 11.757 18.785 8.934 1.00 84.81 370 ALA A CA 1
ATOM 2680 C C . ALA A 1 370 ? 11.038 17.962 10.018 1.00 84.81 370 ALA A C 1
ATOM 2682 O O . ALA A 1 370 ? 10.091 18.469 10.616 1.00 84.81 370 ALA A O 1
ATOM 2683 N N . LYS A 1 371 ? 11.449 16.704 10.264 1.00 80.94 371 LYS A N 1
ATOM 2684 C CA . LYS A 1 371 ? 10.741 15.749 11.141 1.00 80.94 371 LYS A CA 1
ATOM 2685 C C . LYS A 1 371 ? 9.243 15.700 10.825 1.00 80.94 371 LYS A C 1
ATOM 2687 O O . LYS A 1 371 ? 8.395 15.713 11.718 1.00 80.94 371 LYS A O 1
ATOM 2692 N N . ALA A 1 372 ? 8.926 15.716 9.536 1.00 76.38 372 ALA A N 1
ATOM 2693 C CA . ALA A 1 372 ? 7.561 15.841 9.076 1.00 76.38 372 ALA A CA 1
ATOM 2694 C C . ALA A 1 372 ? 6.764 14.581 9.449 1.00 76.38 372 ALA A C 1
ATOM 2696 O O . ALA A 1 372 ? 7.242 13.458 9.284 1.00 76.38 372 ALA A O 1
ATOM 2697 N N . GLY A 1 373 ? 5.549 14.770 9.964 1.00 73.12 373 GLY A N 1
ATOM 2698 C CA . GLY A 1 373 ? 4.655 13.660 10.283 1.00 73.12 373 GLY A CA 1
ATOM 2699 C C . GLY A 1 373 ? 4.164 12.933 9.029 1.00 73.12 373 GLY A C 1
ATOM 2700 O O . GLY A 1 373 ? 4.328 13.406 7.904 1.00 73.12 373 GLY A O 1
ATOM 2701 N N . TYR A 1 374 ? 3.482 11.806 9.226 1.00 75.31 374 TYR A N 1
ATOM 2702 C CA . TYR A 1 374 ? 2.960 10.962 8.146 1.00 75.31 374 TYR A CA 1
ATOM 2703 C C . TYR A 1 374 ? 2.136 11.710 7.083 1.00 75.31 374 TYR A C 1
ATOM 2705 O O . TYR A 1 374 ? 2.190 11.372 5.902 1.00 75.31 374 TYR A O 1
ATOM 2713 N N . ALA A 1 375 ? 1.404 12.755 7.483 1.00 82.69 375 ALA A N 1
ATOM 2714 C CA . ALA A 1 375 ? 0.587 13.569 6.586 1.00 82.69 375 ALA A CA 1
ATOM 2715 C C . ALA A 1 375 ? 1.412 14.284 5.499 1.00 82.69 375 ALA A C 1
ATOM 2717 O O . ALA A 1 375 ? 0.878 14.611 4.440 1.00 82.69 375 ALA A O 1
ATOM 2718 N N . PHE A 1 376 ? 2.721 14.474 5.706 1.00 85.00 376 PHE A N 1
ATOM 2719 C CA . PHE A 1 376 ? 3.617 15.047 4.703 1.00 85.00 376 PHE A CA 1
ATOM 2720 C C . PHE A 1 376 ? 3.646 14.231 3.407 1.00 85.00 376 PHE A C 1
ATOM 2722 O O . PHE A 1 376 ? 3.759 14.809 2.327 1.00 85.00 376 PHE A O 1
ATOM 2729 N N . ALA A 1 377 ? 3.436 12.913 3.486 1.00 82.75 377 ALA A N 1
ATOM 2730 C CA . ALA A 1 377 ? 3.347 12.049 2.313 1.00 82.75 377 ALA A CA 1
ATOM 2731 C C . ALA A 1 377 ? 2.248 12.490 1.325 1.00 82.75 377 ALA A C 1
ATOM 2733 O O . ALA A 1 377 ? 2.414 12.304 0.124 1.00 82.75 377 ALA A O 1
ATOM 2734 N N . ILE A 1 378 ? 1.169 13.140 1.784 1.00 88.62 378 ILE A N 1
ATOM 2735 C CA . ILE A 1 378 ? 0.130 13.696 0.898 1.00 88.62 378 ILE A CA 1
ATOM 2736 C C . ILE A 1 378 ? 0.739 14.748 -0.039 1.00 88.62 378 ILE A C 1
ATOM 2738 O O . ILE A 1 378 ? 0.553 14.682 -1.256 1.00 88.62 378 ILE A O 1
ATOM 2742 N N . ILE A 1 379 ? 1.504 15.691 0.521 1.00 90.38 379 ILE A N 1
ATOM 2743 C CA . ILE A 1 379 ? 2.193 16.731 -0.254 1.00 90.38 379 ILE A CA 1
ATOM 2744 C C . ILE A 1 379 ? 3.209 16.097 -1.199 1.00 90.38 379 ILE A C 1
ATOM 2746 O O . ILE A 1 379 ? 3.293 16.506 -2.357 1.00 90.38 379 ILE A O 1
ATOM 2750 N N . VAL A 1 380 ? 3.923 15.062 -0.745 1.00 88.00 380 VAL A N 1
ATOM 2751 C CA . VAL A 1 380 ? 4.868 14.329 -1.593 1.00 88.00 380 VAL A CA 1
ATOM 2752 C C . VAL A 1 380 ? 4.182 13.729 -2.811 1.00 88.00 380 VAL A C 1
ATOM 2754 O O . VAL A 1 380 ? 4.666 13.934 -3.919 1.00 88.00 380 VAL A O 1
ATOM 2757 N N . MET A 1 381 ? 3.044 13.052 -2.646 1.00 89.62 381 MET A N 1
ATOM 2758 C CA . MET A 1 381 ? 2.346 12.432 -3.775 1.00 89.62 381 MET A CA 1
ATOM 2759 C C . MET A 1 381 ? 1.840 13.472 -4.781 1.00 89.62 381 MET A C 1
ATOM 2761 O O . MET A 1 381 ? 2.009 13.303 -5.989 1.00 89.62 381 MET A O 1
ATOM 2765 N N . VAL A 1 382 ? 1.268 14.581 -4.304 1.00 92.75 382 VAL A N 1
ATOM 2766 C CA . VAL A 1 382 ? 0.785 15.658 -5.185 1.00 92.75 382 VAL A CA 1
ATOM 2767 C C . VAL A 1 382 ? 1.945 16.328 -5.925 1.00 92.75 382 VAL A C 1
ATOM 2769 O O . VAL A 1 382 ? 1.868 16.535 -7.140 1.00 92.75 382 VAL A O 1
ATOM 2772 N N . ALA A 1 383 ? 3.039 16.630 -5.222 1.00 94.56 383 ALA A N 1
ATOM 2773 C CA . ALA A 1 383 ? 4.230 17.222 -5.818 1.00 94.56 383 ALA A CA 1
ATOM 2774 C C . ALA A 1 383 ? 4.857 16.281 -6.852 1.00 94.56 383 ALA A C 1
ATOM 2776 O O . ALA A 1 383 ? 5.137 16.711 -7.966 1.00 94.56 383 ALA A O 1
ATOM 2777 N N . LEU A 1 384 ? 4.999 14.996 -6.523 1.00 92.75 384 LEU A N 1
ATOM 2778 C CA . LEU A 1 384 ? 5.585 13.980 -7.393 1.00 92.75 384 LEU A CA 1
ATOM 2779 C C . LEU A 1 384 ? 4.773 13.782 -8.678 1.00 92.75 384 LEU A C 1
ATOM 2781 O O . LEU A 1 384 ? 5.357 13.742 -9.761 1.00 92.75 384 LEU A O 1
ATOM 2785 N N . ALA A 1 385 ? 3.439 13.725 -8.595 1.00 93.69 385 ALA A N 1
ATOM 2786 C CA . ALA A 1 385 ? 2.577 13.695 -9.780 1.00 93.69 385 ALA A CA 1
ATOM 2787 C C . ALA A 1 385 ? 2.745 14.962 -10.632 1.00 93.69 385 ALA A C 1
ATOM 2789 O O . ALA A 1 385 ? 2.889 14.886 -11.853 1.00 93.69 385 ALA A O 1
ATOM 2790 N N . THR A 1 386 ? 2.765 16.130 -9.991 1.00 96.69 386 THR A N 1
ATOM 2791 C CA . THR A 1 386 ? 2.841 17.420 -10.684 1.00 96.69 386 THR A CA 1
ATOM 2792 C C . THR A 1 386 ? 4.176 17.597 -11.404 1.00 96.69 386 THR A C 1
ATOM 2794 O O . THR A 1 386 ? 4.195 17.885 -12.600 1.00 96.69 386 THR A O 1
ATOM 2797 N N . THR A 1 387 ? 5.301 17.388 -10.718 1.00 96.88 387 THR A N 1
ATOM 2798 C CA . THR A 1 387 ? 6.638 17.563 -11.301 1.00 96.88 387 THR A CA 1
ATOM 2799 C C . THR A 1 387 ? 6.906 16.546 -12.405 1.00 96.88 387 THR A C 1
ATOM 2801 O O . THR A 1 387 ? 7.401 16.923 -13.467 1.00 96.88 387 THR A O 1
ATOM 2804 N N . THR A 1 388 ? 6.519 15.283 -12.203 1.00 95.00 388 THR A N 1
ATOM 2805 C CA . THR A 1 388 ? 6.654 14.222 -13.214 1.00 95.00 388 THR A CA 1
ATOM 2806 C C . THR A 1 388 ? 5.808 14.529 -14.447 1.00 95.00 388 THR A C 1
ATOM 2808 O O . THR A 1 388 ? 6.314 14.485 -15.567 1.00 95.00 388 THR A O 1
ATOM 2811 N N . GLY A 1 389 ? 4.540 14.905 -14.248 1.00 96.06 389 GLY A N 1
ATOM 2812 C CA . GLY A 1 389 ? 3.614 15.265 -15.319 1.00 96.06 389 GLY A CA 1
ATOM 2813 C C . GLY A 1 389 ? 4.100 16.450 -16.154 1.00 96.06 389 GLY A C 1
ATOM 2814 O O . GLY A 1 389 ? 4.197 16.347 -17.378 1.00 96.06 389 GLY A O 1
ATOM 2815 N N . LEU A 1 390 ? 4.470 17.555 -15.498 1.00 96.94 390 LEU A N 1
ATOM 2816 C CA . LEU A 1 390 ? 4.957 18.764 -16.173 1.00 96.94 390 LEU A CA 1
ATOM 2817 C C . LEU A 1 390 ? 6.280 18.511 -16.909 1.00 96.94 390 LEU A C 1
ATOM 2819 O O . LEU A 1 390 ? 6.454 18.944 -18.050 1.00 96.94 390 LEU A O 1
ATOM 2823 N N . ALA A 1 391 ? 7.210 17.770 -16.300 1.00 96.44 391 ALA A N 1
ATOM 2824 C CA . ALA A 1 391 ? 8.470 17.405 -16.946 1.00 96.44 391 ALA A CA 1
ATOM 2825 C C . ALA A 1 391 ? 8.270 16.463 -18.145 1.00 96.44 391 ALA A C 1
ATOM 2827 O O . ALA A 1 391 ? 9.021 16.554 -19.120 1.00 96.44 391 ALA A O 1
ATOM 2828 N N . GLY A 1 392 ? 7.231 15.623 -18.101 1.00 93.69 392 GLY A N 1
ATOM 2829 C CA . GLY A 1 392 ? 6.774 14.784 -19.209 1.00 93.69 392 GLY A CA 1
ATOM 2830 C C . GLY A 1 392 ? 6.001 15.525 -20.302 1.00 93.69 392 GLY A C 1
ATOM 2831 O O . GLY A 1 392 ? 5.647 14.910 -21.303 1.00 93.69 392 GLY A O 1
ATOM 2832 N N . GLY A 1 393 ? 5.767 16.833 -20.153 1.00 94.31 393 GLY A N 1
ATOM 2833 C CA . GLY A 1 393 ? 5.060 17.656 -21.138 1.00 94.31 393 GLY A CA 1
ATOM 2834 C C . GLY A 1 393 ? 3.534 17.604 -21.034 1.00 94.31 393 GLY A C 1
ATOM 2835 O O . GLY A 1 393 ? 2.849 18.077 -21.938 1.00 94.31 393 GLY A O 1
ATOM 2836 N N . MET A 1 394 ? 2.981 17.053 -19.950 1.00 95.88 394 MET A N 1
ATOM 2837 C CA . MET A 1 394 ? 1.539 17.073 -19.713 1.00 95.88 394 MET A CA 1
ATOM 2838 C C . MET A 1 394 ? 1.082 18.459 -19.246 1.00 95.88 394 MET A C 1
ATOM 2840 O O . MET A 1 394 ? 1.700 19.071 -18.376 1.00 95.88 394 MET A O 1
ATOM 2844 N N . GLY A 1 395 ? -0.053 18.930 -19.766 1.00 95.81 395 GLY A N 1
ATOM 2845 C CA . GLY A 1 395 ? -0.739 20.098 -19.208 1.00 95.81 395 GLY A CA 1
ATOM 2846 C C . GLY A 1 395 ? -1.410 19.781 -17.857 1.00 95.81 395 GLY A C 1
ATOM 2847 O O . GLY A 1 395 ? -1.777 18.627 -17.622 1.00 95.81 395 GLY A O 1
ATOM 2848 N N . PRO A 1 396 ? -1.673 20.779 -16.987 1.00 95.62 396 PRO A N 1
ATOM 2849 C CA . PRO A 1 396 ? -2.240 20.558 -15.647 1.00 95.62 396 PRO A CA 1
ATOM 2850 C C . PRO A 1 396 ? -3.538 19.736 -15.625 1.00 95.62 396 PRO A C 1
ATOM 2852 O O . PRO A 1 396 ? -3.718 18.868 -14.774 1.00 95.62 396 PRO A O 1
ATOM 2855 N N . ARG A 1 397 ? -4.429 19.950 -16.605 1.00 96.25 397 ARG A N 1
ATOM 2856 C CA . ARG A 1 397 ? -5.679 19.179 -16.738 1.00 96.25 397 ARG A CA 1
ATOM 2857 C C . ARG A 1 397 ? -5.421 17.697 -17.008 1.00 96.25 397 ARG A C 1
ATOM 2859 O O . ARG A 1 397 ? -6.085 16.850 -16.422 1.00 96.25 397 ARG A O 1
ATOM 2866 N N . ALA A 1 398 ? -4.446 17.386 -17.861 1.00 95.69 398 ALA A N 1
ATOM 2867 C CA . ALA A 1 398 ? -4.085 16.008 -18.177 1.00 95.69 398 ALA A CA 1
ATOM 2868 C C . ALA A 1 398 ? -3.462 15.304 -16.962 1.00 95.69 398 ALA A C 1
ATOM 2870 O O . ALA A 1 398 ? -3.726 14.124 -16.742 1.00 95.69 398 ALA A O 1
ATOM 2871 N N . ILE A 1 399 ? -2.678 16.030 -16.151 1.00 96.81 399 ILE A N 1
ATOM 2872 C CA . ILE A 1 399 ? -2.109 15.505 -14.899 1.00 96.81 399 ILE A CA 1
ATOM 2873 C C . ILE A 1 399 ? -3.239 15.114 -13.946 1.00 96.81 399 ILE A C 1
ATOM 2875 O O . ILE A 1 399 ? -3.268 13.982 -13.473 1.00 96.81 399 ILE A O 1
ATOM 2879 N N . LEU A 1 400 ? -4.212 16.005 -13.725 1.00 96.38 400 LEU A N 1
ATOM 2880 C CA . LEU A 1 400 ? -5.363 15.712 -12.867 1.00 96.38 400 LEU A CA 1
ATOM 2881 C C . LEU A 1 400 ? -6.189 14.529 -13.385 1.00 96.38 400 LEU A C 1
ATOM 2883 O O . LEU A 1 400 ? -6.527 13.643 -12.611 1.00 96.38 400 LEU A O 1
ATOM 2887 N N . GLN A 1 401 ? -6.461 14.461 -14.691 1.00 96.62 401 GLN A N 1
ATOM 2888 C CA . GLN A 1 401 ? -7.182 13.328 -15.285 1.00 96.62 401 GLN A CA 1
ATOM 2889 C C . GLN A 1 401 ? -6.445 11.998 -15.093 1.00 96.62 401 GLN A C 1
ATOM 2891 O O . GLN A 1 401 ? -7.075 10.983 -14.800 1.00 96.62 401 GLN A O 1
ATOM 2896 N N . ALA A 1 402 ? -5.118 11.994 -15.229 1.00 91.38 402 ALA A N 1
ATOM 2897 C CA . ALA A 1 402 ? -4.303 10.821 -14.942 1.00 91.38 402 ALA A CA 1
ATOM 2898 C C . ALA A 1 402 ? -4.359 10.460 -13.451 1.00 91.38 402 ALA A C 1
ATOM 2900 O O . ALA A 1 402 ? -4.603 9.307 -13.107 1.00 91.38 402 ALA A O 1
ATOM 2901 N N . MET A 1 403 ? -4.245 11.444 -12.557 1.00 93.00 403 MET A N 1
ATOM 2902 C CA . MET A 1 403 ? -4.397 11.203 -11.124 1.00 93.00 403 MET A CA 1
ATOM 2903 C C . MET A 1 403 ? -5.768 10.611 -10.785 1.00 93.00 403 MET A C 1
ATOM 2905 O O . MET A 1 403 ? -5.820 9.635 -10.045 1.00 93.00 403 MET A O 1
ATOM 2909 N N . TYR A 1 404 ? -6.862 11.127 -11.355 1.00 93.88 404 TYR A N 1
ATOM 2910 C CA . TYR A 1 404 ? -8.211 10.588 -11.149 1.00 93.88 404 TYR A CA 1
ATOM 2911 C C . TYR A 1 404 ? -8.353 9.162 -11.678 1.00 93.88 404 TYR A C 1
ATOM 2913 O O . TYR A 1 404 ? -8.931 8.314 -11.001 1.00 93.88 404 TYR A O 1
ATOM 2921 N N . ALA A 1 405 ? -7.794 8.871 -12.854 1.00 89.12 405 ALA A N 1
ATOM 2922 C CA . ALA A 1 405 ? -7.827 7.532 -13.429 1.00 89.12 405 ALA A CA 1
ATOM 2923 C C . ALA A 1 405 ? -7.047 6.514 -12.579 1.00 89.12 405 ALA A C 1
ATOM 2925 O O . ALA A 1 405 ? -7.513 5.391 -12.388 1.00 89.12 405 ALA A O 1
ATOM 2926 N N . GLY A 1 406 ? -5.888 6.900 -12.036 1.00 85.56 406 GLY A N 1
ATOM 2927 C CA . GLY A 1 406 ? -5.118 6.059 -11.119 1.00 85.56 406 GLY A CA 1
ATOM 2928 C C . GLY A 1 406 ? -5.811 5.887 -9.766 1.00 85.56 406 GLY A C 1
ATOM 2929 O O . GLY A 1 406 ? -6.015 4.761 -9.313 1.00 85.56 406 GLY A O 1
ATOM 2930 N N . ALA A 1 407 ? -6.249 6.991 -9.161 1.00 87.62 407 ALA A N 1
ATOM 2931 C CA . ALA A 1 407 ? -6.951 7.016 -7.881 1.00 87.62 407 ALA A CA 1
ATOM 2932 C C . ALA A 1 407 ? -8.255 6.202 -7.909 1.00 87.62 407 ALA A C 1
ATOM 2934 O O . ALA A 1 407 ? -8.524 5.420 -6.997 1.00 87.62 407 ALA A O 1
ATOM 2935 N N . GLY A 1 408 ? -9.037 6.321 -8.986 1.00 87.69 408 GLY A N 1
ATOM 2936 C CA . GLY A 1 408 ? -10.309 5.617 -9.152 1.00 87.69 408 GLY A CA 1
ATOM 2937 C C . GLY A 1 408 ? -10.177 4.093 -9.083 1.00 87.69 408 GLY A C 1
ATOM 2938 O O . GLY A 1 408 ? -11.095 3.420 -8.622 1.00 87.69 408 GLY A O 1
ATOM 2939 N N . LYS A 1 409 ? -9.014 3.534 -9.452 1.00 82.38 409 LYS A N 1
ATOM 2940 C CA . LYS A 1 409 ? -8.746 2.087 -9.365 1.00 82.38 409 LYS A CA 1
ATOM 2941 C C . LYS A 1 409 ? -8.666 1.588 -7.918 1.00 82.38 409 LYS A C 1
ATOM 2943 O O . LYS A 1 409 ? -8.975 0.423 -7.673 1.00 82.38 409 LYS A O 1
ATOM 2948 N N . LEU A 1 410 ? -8.253 2.442 -6.976 1.00 82.00 410 LEU A N 1
ATOM 2949 C CA . LEU A 1 410 ? -8.036 2.091 -5.567 1.00 82.00 410 LEU A CA 1
ATOM 2950 C C . LEU A 1 410 ? -8.979 2.817 -4.601 1.00 82.00 410 LEU A C 1
ATOM 2952 O O . LEU A 1 410 ? -8.787 2.731 -3.391 1.00 82.00 410 LEU A O 1
ATOM 2956 N N . ILE A 1 411 ? -10.021 3.490 -5.095 1.00 86.19 411 ILE A N 1
ATOM 2957 C CA . ILE A 1 411 ? -10.951 4.239 -4.236 1.00 86.19 411 ILE A CA 1
ATOM 2958 C C . ILE A 1 411 ? -11.607 3.355 -3.162 1.00 86.19 411 ILE A C 1
ATOM 2960 O O . ILE A 1 411 ? -11.840 3.797 -2.041 1.00 86.19 411 ILE A O 1
ATOM 2964 N N . TRP A 1 412 ? -11.830 2.075 -3.467 1.00 83.00 412 TRP A N 1
ATOM 2965 C CA . TRP A 1 412 ? -12.357 1.094 -2.517 1.00 83.00 412 TRP A CA 1
ATOM 2966 C C . TRP A 1 412 ? -11.423 0.868 -1.315 1.00 83.00 412 TRP A C 1
ATOM 2968 O O . TRP A 1 412 ? -11.906 0.642 -0.209 1.00 83.00 412 TRP A O 1
ATOM 2978 N N . ILE A 1 413 ? -10.099 0.985 -1.497 1.00 83.25 413 ILE A N 1
ATOM 2979 C CA . ILE A 1 413 ? -9.120 0.884 -0.403 1.00 83.25 413 ILE A CA 1
ATOM 2980 C C . ILE A 1 413 ? -9.256 2.082 0.532 1.00 83.25 413 ILE A C 1
ATOM 2982 O O . ILE A 1 413 ? -9.191 1.914 1.745 1.00 83.25 413 ILE A O 1
ATOM 2986 N N . PHE A 1 414 ? -9.492 3.284 -0.001 1.00 87.19 414 PHE A N 1
ATOM 2987 C CA . PHE A 1 414 ? -9.749 4.445 0.849 1.00 87.19 414 PHE A CA 1
ATOM 2988 C C . PHE A 1 414 ? -10.988 4.229 1.723 1.00 87.19 414 PHE A C 1
ATOM 2990 O O . PHE A 1 414 ? -10.904 4.418 2.934 1.00 87.19 414 PHE A O 1
ATOM 2997 N N . PHE A 1 415 ? -12.094 3.746 1.146 1.00 90.00 415 PHE A N 1
ATOM 2998 C CA . PHE A 1 415 ? -13.284 3.398 1.928 1.00 90.00 415 PHE A CA 1
ATOM 2999 C C . PHE A 1 415 ? -12.989 2.333 2.985 1.00 90.00 415 PHE A C 1
ATOM 3001 O O . PHE A 1 415 ? -13.425 2.475 4.121 1.00 90.00 415 PHE A O 1
ATOM 3008 N N . LEU A 1 416 ? -12.210 1.305 2.648 1.00 88.06 416 LEU A N 1
ATOM 3009 C CA . LEU A 1 416 ? -11.809 0.276 3.602 1.00 88.06 416 LEU A CA 1
ATOM 3010 C C . LEU A 1 416 ? -11.045 0.862 4.801 1.00 88.06 416 LEU A C 1
ATOM 3012 O O . LEU A 1 416 ? -11.399 0.595 5.946 1.00 88.06 416 LEU A O 1
ATOM 3016 N N . PHE A 1 417 ? -10.020 1.674 4.545 1.00 85.62 417 PHE A N 1
ATOM 3017 C CA . PHE A 1 417 ? -9.184 2.271 5.589 1.00 85.62 417 PHE A CA 1
ATOM 3018 C C . PHE A 1 417 ? -9.957 3.296 6.428 1.00 85.62 417 PHE A C 1
ATOM 3020 O O . PHE A 1 417 ? -9.816 3.328 7.650 1.00 85.62 417 PHE A O 1
ATOM 3027 N N . TRP A 1 418 ? -10.820 4.087 5.793 1.00 92.31 418 TRP A N 1
ATOM 3028 C CA . TRP A 1 418 ? -11.725 4.999 6.486 1.00 92.31 418 TRP A CA 1
ATOM 3029 C C . TRP A 1 418 ? -12.690 4.255 7.419 1.00 92.31 418 TRP A C 1
ATOM 3031 O O . TRP A 1 418 ? -12.862 4.666 8.563 1.00 92.31 418 TRP A O 1
ATOM 3041 N N . LEU A 1 419 ? -13.263 3.135 6.967 1.00 92.81 419 LEU A N 1
ATOM 3042 C CA . LEU A 1 419 ? -14.194 2.313 7.747 1.00 92.81 419 LEU A CA 1
ATOM 3043 C C . LEU A 1 419 ? -13.502 1.441 8.807 1.00 92.81 419 LEU A C 1
ATOM 3045 O O . LEU A 1 419 ? -14.138 1.056 9.786 1.00 92.81 419 LEU A O 1
ATOM 3049 N N . PHE A 1 420 ? -12.204 1.161 8.678 1.00 89.75 420 PHE A N 1
ATOM 3050 C CA . PHE A 1 420 ? -11.469 0.452 9.724 1.00 89.75 420 PHE A CA 1
ATOM 3051 C C . PHE A 1 420 ? -11.319 1.264 11.005 1.00 89.75 420 PHE A C 1
ATOM 3053 O O . PHE A 1 420 ? -11.394 0.679 12.081 1.00 89.75 420 PHE A O 1
ATOM 3060 N N . ASN A 1 421 ? -11.156 2.587 10.927 1.00 89.69 421 ASN A N 1
ATOM 3061 C CA . ASN A 1 421 ? -11.016 3.396 12.137 1.00 89.69 421 ASN A CA 1
ATOM 3062 C C . ASN A 1 421 ? -12.238 3.279 13.079 1.00 89.69 421 ASN A C 1
ATOM 3064 O O . ASN A 1 421 ? -12.034 2.964 14.250 1.00 89.69 421 ASN A O 1
ATOM 3068 N N . PRO A 1 422 ? -13.496 3.404 12.606 1.00 92.88 422 PRO A N 1
ATOM 3069 C CA . PRO A 1 422 ? -14.675 3.103 13.413 1.00 92.88 422 PRO A CA 1
ATOM 3070 C C . PRO A 1 422 ? -14.664 1.700 14.022 1.00 92.88 422 PRO A C 1
ATOM 3072 O O . PRO A 1 422 ? -14.989 1.562 15.195 1.00 92.88 422 PRO A O 1
ATOM 3075 N N . VAL A 1 423 ? -14.264 0.666 13.268 1.00 91.38 423 VAL A N 1
ATOM 3076 C CA . VAL A 1 423 ? -14.164 -0.701 13.813 1.00 91.38 423 VAL A CA 1
ATOM 3077 C C . VAL A 1 423 ? -13.193 -0.740 14.989 1.00 91.38 423 VAL A C 1
ATOM 3079 O O . VAL A 1 423 ? -13.546 -1.270 16.037 1.00 91.38 423 VAL A O 1
ATOM 3082 N N . LEU A 1 424 ? -12.003 -0.151 14.846 1.00 89.31 424 LEU A N 1
ATOM 3083 C CA . LEU A 1 424 ? -11.006 -0.121 15.919 1.00 89.31 424 LEU A CA 1
ATOM 3084 C C . LEU A 1 424 ? -11.514 0.641 17.144 1.00 89.31 424 LEU A C 1
ATOM 3086 O O . LEU A 1 424 ? -11.383 0.138 18.253 1.00 89.31 424 LEU A O 1
ATOM 3090 N N . VAL A 1 425 ? -12.137 1.807 16.950 1.00 90.31 425 VAL A N 1
ATOM 3091 C CA . VAL A 1 425 ? -12.686 2.613 18.051 1.00 90.31 425 VAL A CA 1
ATOM 3092 C C . VAL A 1 425 ? -13.802 1.867 18.786 1.00 90.31 425 VAL A C 1
ATOM 3094 O O . VAL A 1 425 ? -13.831 1.862 20.011 1.00 90.31 425 VAL A O 1
ATOM 3097 N N . LEU A 1 426 ? -14.708 1.204 18.063 1.00 90.69 426 LEU A N 1
ATOM 3098 C CA . LEU A 1 426 ? -15.795 0.433 18.675 1.00 90.69 426 LEU A CA 1
ATOM 3099 C C . LEU A 1 426 ? -15.262 -0.786 19.436 1.00 90.69 426 LEU A C 1
ATOM 3101 O O . LEU A 1 426 ? -15.738 -1.089 20.522 1.00 90.69 426 LEU A O 1
ATOM 3105 N N . VAL A 1 427 ? -14.264 -1.479 18.889 1.00 89.12 427 VAL A N 1
ATOM 3106 C CA . VAL A 1 427 ? -13.633 -2.639 19.540 1.00 89.12 427 VAL A CA 1
ATOM 3107 C C . VAL A 1 427 ? -12.838 -2.219 20.779 1.00 89.12 427 VAL A C 1
ATOM 3109 O O . VAL A 1 427 ? -12.849 -2.926 21.788 1.00 89.12 427 VAL A O 1
ATOM 3112 N N . ASP A 1 428 ? -12.194 -1.054 20.730 1.00 87.88 428 ASP A N 1
ATOM 3113 C CA . ASP A 1 428 ? -11.505 -0.458 21.873 1.00 87.88 428 ASP A CA 1
ATOM 3114 C C . ASP A 1 428 ? -12.488 -0.094 22.997 1.00 87.88 428 ASP A C 1
ATOM 3116 O O . ASP A 1 428 ? -12.273 -0.464 24.149 1.00 87.88 428 ASP A O 1
ATOM 3120 N N . GLN A 1 429 ? -13.645 0.491 22.660 1.00 87.25 429 GLN A N 1
ATOM 3121 C CA . GLN A 1 429 ? -14.733 0.752 23.616 1.00 87.25 429 GLN A CA 1
ATOM 3122 C C . GLN A 1 429 ? -15.274 -0.518 24.291 1.00 87.25 429 GLN A C 1
ATOM 3124 O O . GLN A 1 429 ? -15.771 -0.456 25.415 1.00 87.25 429 GLN A O 1
ATOM 3129 N N . LEU A 1 430 ? -15.167 -1.675 23.632 1.00 85.94 430 LEU A N 1
ATOM 3130 C CA . LEU A 1 430 ? -15.533 -2.978 24.197 1.00 85.94 430 LEU A CA 1
ATOM 3131 C C . LEU A 1 430 ? -14.431 -3.577 25.090 1.00 85.94 430 LEU A C 1
ATOM 3133 O O . LEU A 1 430 ? -14.564 -4.713 25.544 1.00 85.94 430 LEU A O 1
ATOM 3137 N N . ASN A 1 431 ? -13.334 -2.849 25.333 1.00 83.75 431 ASN A N 1
ATOM 3138 C CA . ASN A 1 431 ? -12.157 -3.293 26.085 1.00 83.75 431 ASN A CA 1
ATOM 3139 C C . ASN A 1 431 ? -11.556 -4.618 25.574 1.00 83.75 431 ASN A C 1
ATOM 3141 O O . ASN A 1 431 ? -10.906 -5.363 26.317 1.00 83.75 431 ASN A O 1
ATOM 3145 N N . ALA A 1 432 ? -11.752 -4.925 24.290 1.00 84.00 432 ALA A N 1
ATOM 3146 C CA . ALA A 1 432 ? -11.352 -6.199 23.706 1.00 84.00 432 ALA A CA 1
ATOM 3147 C C . ALA A 1 432 ? -9.822 -6.363 23.687 1.00 84.00 432 ALA A C 1
ATOM 3149 O O . ALA A 1 432 ? -9.298 -7.431 24.005 1.00 84.00 432 ALA A O 1
ATOM 3150 N N . TYR A 1 433 ? -9.093 -5.287 23.368 1.00 83.06 433 TYR A N 1
ATOM 3151 C CA . TYR A 1 433 ? -7.628 -5.279 23.362 1.00 83.06 433 TYR A CA 1
ATOM 3152 C C . TYR A 1 433 ? -7.040 -5.474 24.762 1.00 83.06 433 TYR A C 1
ATOM 3154 O O . TYR A 1 433 ? -6.038 -6.173 24.910 1.00 83.06 433 TYR A O 1
ATOM 3162 N N . HIS A 1 434 ? -7.688 -4.927 25.794 1.00 83.00 434 HIS A N 1
ATOM 3163 C CA . HIS A 1 434 ? -7.288 -5.137 27.184 1.00 83.00 434 HIS A CA 1
ATOM 3164 C C . HIS A 1 434 ? -7.451 -6.597 27.607 1.00 83.00 434 HIS A C 1
ATOM 3166 O O . HIS A 1 434 ? -6.520 -7.154 28.183 1.00 83.00 434 HIS A O 1
ATOM 3172 N N . ALA A 1 435 ? -8.564 -7.243 27.244 1.00 83.25 435 ALA A N 1
ATOM 3173 C CA . ALA A 1 435 ? -8.777 -8.664 27.523 1.00 83.25 435 ALA A CA 1
ATOM 3174 C C . ALA A 1 435 ? -7.707 -9.554 26.856 1.00 83.25 435 ALA A C 1
ATOM 3176 O O . ALA A 1 435 ? -7.178 -10.475 27.478 1.00 83.25 435 ALA A O 1
ATOM 3177 N N . VAL A 1 436 ? -7.332 -9.251 25.606 1.00 83.88 436 VAL A N 1
ATOM 3178 C CA . VAL A 1 436 ? -6.231 -9.950 24.917 1.00 83.88 436 VAL A CA 1
ATOM 3179 C C . VAL A 1 436 ? -4.897 -9.706 25.618 1.00 83.88 436 VAL A C 1
ATOM 3181 O O . VAL A 1 436 ? -4.131 -10.645 25.826 1.00 83.88 436 VAL A O 1
ATOM 3184 N N . LEU A 1 437 ? -4.611 -8.459 26.000 1.00 82.31 437 LEU A N 1
ATOM 3185 C CA . LEU A 1 437 ? -3.368 -8.107 26.678 1.00 82.31 437 LEU A CA 1
ATOM 3186 C C . LEU A 1 437 ? -3.254 -8.799 28.040 1.00 82.31 437 LEU A C 1
ATOM 3188 O O . LEU A 1 437 ? -2.177 -9.272 28.383 1.00 82.31 437 LEU A O 1
ATOM 3192 N N . GLU A 1 438 ? -4.334 -8.886 28.813 1.00 83.81 438 GLU A N 1
ATOM 3193 C CA . GLU A 1 438 ? -4.353 -9.617 30.084 1.00 83.81 438 GLU A CA 1
ATOM 3194 C C . GLU A 1 438 ? -4.070 -11.107 29.901 1.00 83.81 438 GLU A C 1
ATOM 3196 O O . GLU A 1 438 ? -3.297 -11.673 30.672 1.00 83.81 438 GLU A O 1
ATOM 3201 N N . LEU A 1 439 ? -4.603 -11.719 28.841 1.00 83.81 439 LEU A N 1
ATOM 3202 C CA . LEU A 1 439 ? -4.312 -13.110 28.496 1.00 83.81 439 LEU A CA 1
ATOM 3203 C C . LEU A 1 439 ? -2.853 -13.306 28.038 1.00 83.81 439 LEU A C 1
ATOM 3205 O O . LEU A 1 439 ? -2.226 -14.329 28.324 1.00 83.81 439 LEU A O 1
ATOM 3209 N N . ALA A 1 440 ? -2.297 -12.320 27.331 1.00 82.56 440 ALA A N 1
ATOM 3210 C CA . ALA A 1 440 ? -0.935 -12.364 26.810 1.00 82.56 440 ALA A CA 1
ATOM 3211 C C . ALA A 1 440 ? 0.130 -12.032 27.871 1.00 82.56 440 ALA A C 1
ATOM 3213 O O . ALA A 1 440 ? 1.212 -12.611 27.836 1.00 82.56 440 ALA A O 1
ATOM 3214 N N . LYS A 1 441 ? -0.156 -11.146 28.836 1.00 81.56 441 LYS A N 1
ATOM 3215 C CA . LYS A 1 441 ? 0.785 -10.666 29.872 1.00 81.56 441 LYS A CA 1
ATOM 3216 C C . LYS A 1 441 ? 1.586 -11.785 30.565 1.00 81.56 441 LYS A C 1
ATOM 3218 O O . LYS A 1 441 ? 2.806 -11.639 30.637 1.00 81.56 441 LYS A O 1
ATOM 3223 N N . PRO A 1 442 ? 0.982 -12.901 31.023 1.00 82.81 442 PRO A N 1
ATOM 3224 C CA . PRO A 1 442 ? 1.724 -14.008 31.633 1.00 82.81 442 PRO A CA 1
ATOM 3225 C C . PRO A 1 442 ? 2.754 -14.651 30.697 1.00 82.81 442 PRO A C 1
ATOM 3227 O O . PRO A 1 442 ? 3.785 -15.123 31.156 1.00 82.81 442 PRO A O 1
ATOM 3230 N N . HIS A 1 443 ? 2.489 -14.643 29.390 1.00 80.25 443 HIS A N 1
ATOM 3231 C CA . HIS A 1 443 ? 3.355 -15.213 28.357 1.00 80.25 443 HIS A CA 1
ATOM 3232 C C . HIS A 1 443 ? 4.431 -14.227 27.878 1.00 80.25 443 HIS A C 1
ATOM 3234 O O . HIS A 1 443 ? 5.422 -14.635 27.280 1.00 80.25 443 HIS A O 1
ATOM 3240 N N . LEU A 1 444 ? 4.237 -12.929 28.131 1.00 75.25 444 LEU A N 1
ATOM 3241 C CA . LEU A 1 444 ? 5.192 -11.864 27.812 1.00 75.25 444 LEU A CA 1
ATOM 3242 C C . LEU A 1 444 ? 6.153 -11.574 28.977 1.00 75.25 444 LEU A C 1
ATOM 3244 O O . LEU A 1 444 ? 7.244 -11.046 28.760 1.00 75.25 444 LEU A O 1
ATOM 3248 N N . ALA A 1 445 ? 5.778 -11.930 30.210 1.00 63.84 445 ALA A N 1
ATOM 3249 C CA . ALA A 1 445 ? 6.639 -11.832 31.383 1.00 63.84 445 ALA A CA 1
ATOM 3250 C C . ALA A 1 445 ? 7.875 -12.741 31.230 1.00 63.84 445 ALA A C 1
ATOM 3252 O O . ALA A 1 445 ? 7.788 -13.959 31.338 1.00 63.84 445 ALA A O 1
ATOM 3253 N N . GLY A 1 446 ? 9.036 -12.128 30.975 1.00 63.41 446 GLY A N 1
ATOM 3254 C CA . GLY A 1 446 ? 10.323 -12.814 30.789 1.00 63.41 446 GLY A CA 1
ATOM 3255 C C . GLY A 1 446 ? 10.925 -12.677 29.387 1.00 63.41 446 GLY A C 1
ATOM 3256 O O . GLY A 1 446 ? 12.113 -12.943 29.217 1.00 63.41 446 GLY A O 1
ATOM 3257 N N . ILE A 1 447 ? 10.161 -12.194 28.401 1.00 59.16 447 ILE A N 1
ATOM 3258 C CA . ILE A 1 447 ? 10.677 -11.869 27.066 1.00 59.16 447 ILE A CA 1
ATOM 3259 C C . ILE A 1 447 ? 11.207 -10.433 27.114 1.00 59.16 447 ILE A C 1
ATOM 3261 O O . ILE A 1 447 ? 10.451 -9.468 27.003 1.00 59.16 447 ILE A O 1
ATOM 3265 N N . SER A 1 448 ? 12.511 -10.267 27.341 1.00 49.66 448 SER A N 1
ATOM 3266 C CA . SER A 1 448 ? 13.146 -8.958 27.176 1.00 49.66 448 SER A CA 1
ATOM 3267 C C . SER A 1 448 ? 13.252 -8.629 25.685 1.00 49.66 448 SER A C 1
ATOM 3269 O O . SER A 1 448 ? 13.413 -9.525 24.856 1.00 49.66 448 SER A O 1
ATOM 3271 N N . GLY A 1 449 ? 13.220 -7.341 25.330 1.00 51.62 449 GLY A N 1
ATOM 3272 C CA . GLY A 1 449 ? 13.399 -6.886 23.943 1.00 51.62 449 GLY A CA 1
ATOM 3273 C C . GLY A 1 449 ? 14.758 -7.236 23.316 1.00 51.62 449 GLY A C 1
ATOM 3274 O O . GLY A 1 449 ? 15.003 -6.839 22.190 1.00 51.62 449 GLY A O 1
ATOM 3275 N N . ALA A 1 450 ? 15.638 -7.942 24.037 1.00 44.59 450 ALA A N 1
ATOM 3276 C CA . ALA A 1 450 ? 16.888 -8.502 23.530 1.00 44.59 450 ALA A CA 1
ATOM 3277 C C . ALA A 1 450 ? 16.749 -9.957 23.023 1.00 44.59 450 ALA A C 1
ATOM 3279 O O . ALA A 1 450 ? 17.695 -10.478 22.440 1.00 44.59 450 ALA A O 1
ATOM 3280 N N . MET A 1 451 ? 15.610 -10.627 23.265 1.00 39.31 451 MET A N 1
ATOM 3281 C CA . MET A 1 451 ? 15.289 -11.952 22.701 1.00 39.31 451 MET A CA 1
ATOM 3282 C C . MET A 1 451 ? 14.453 -11.893 21.406 1.00 39.31 451 MET A C 1
ATOM 3284 O O . MET A 1 451 ? 14.238 -12.935 20.786 1.00 39.31 451 MET A O 1
ATOM 3288 N N . LEU A 1 452 ? 13.975 -10.706 21.016 1.00 42.56 452 LEU A N 1
ATOM 3289 C CA . LEU A 1 452 ? 13.302 -10.408 19.742 1.00 42.56 452 LEU A CA 1
ATOM 3290 C C . LEU A 1 452 ? 14.265 -9.643 18.835 1.00 42.56 452 LEU A C 1
ATOM 3292 O O . LEU A 1 452 ? 14.200 -9.867 17.606 1.00 42.56 452 LEU A O 1
#

Foldseek 3Di:
DDDPVVVVVVVVVVVVCVVVVVDDDPPPDDDDVVNVVVVVVVVVVVDDDDPDDPPDPPDDDDDDDDDDDDPPPPDPPDDFDPPDLPPPPPQDVVLVVVLVVLLVVLQVLLQCLQPPPPQDADLSLCSLVVSLVSNVVSSPDSLVSLVSSLVSLCSNNVPDPVNVVVLLVVLCPDPLLLLLVLLLLLLLLLLLLLVLLLLVVLLLVLCVVQDLPALLSLLVSLLVSLLQQLLLSLHLRSSCVSNCVNSVVSCLVRLQFPVLSVLSSVLSSVLSLLLRCLHSVNLVCCQVVVDQSVRSCVPPNVVVSVVSNVCSVVVNVVVRVVCSVPGHDPPPVPDCCPPPSVDDDDQLNVQLNVQLVVLSVVLSVVCRVVVPHSSSSVVSSVSNLVSSNVSSVHDPVVSVVSSCVSSVSSVVSSSSSSSVSSSVVSSVSSNNVVSVCVVCVVVCVPDDPVND

Sequence (452 aa):
MRDGATVQRRADAVFGALLEGSLDIAIEGRYEMEDVQRIHARLEAREQIGKPTPPDAQRVTAWPQIDRDGEDMTSLAQTAAAPRPPAGGSLHPRRRNAAIAVFLVGLAIALYTHFTLPGQTSLWGLTPVLVFAIIALLGVDIVLSTIAAIVLGAIMTGTTPIAMGKLLADSLGSFIAVVGLIIVLGAGVGEVAARTGAAEQMVRAIVRRIGLSNQVRVRLGIMVTSTLICGALGTLAGGNAIIAAVVIPIAAAVRLSPPTVAALFQTAGSAGLVLGPFTPNVVTVTGLTGLSYPQYLMVAGIPMAVATLLAGWFMSGRIQKKTEASHQYDEAGAGAAAFDLDAAPSRSAVRAAWAFCLTIVLLAIVGVLAKAGYAFAIIVMVALATTTGLAGGMGPRAILQAMYAGAGKLIWIFFLFWLFNPVLVLVDQLNAYHAVLELAKPHLAGISGAML

Radius of gyration: 26.91 Å; chains: 1; bounding box: 70×61×74 Å

pLDDT: mean 75.91, std 20.17, range [22.95, 96.94]

InterPro domains:
  IPR018385 C4-dicarboxylate anaerobic carrier-like [PF03606] (174-449)

Secondary structure (DSSP, 8-state):
---HHHHHHHHHHHHHHHHTT--------PPPHHHHHHHHHHHHTT---PPPPPS-----------------TTSS--S-SS-PSPSS----HHHHHHHHHHHHHHHHHHHHHHHH-TT---GGGGHHHHHHHHHHHTT--HHHHHHHHHHHHHHHHT--HHHHHHHHHHHTTSHHHHHHHHHHHHHHHHHHHHHTTHHHHHHHHHHHHH-SSSHHHHHHHHHHHHHHHHHHHT-HHHHHHHHHHHHHHHHHHTT--HHHHHHHHHHHHHHHHHH-TTSHHHHHHHHHH---HHHHIIIIIHHHHHHHHHHHHHHHHHHHHHHTTT-PPTTTTS------SSSPPPHHHHHHHHHHHHHHHHHHHHHHHTT--TTHHHHHHHHHHHHHHHHTT--HHHHHHHHHHHHHHHHHHHHHHHHHHHHHHHHHHTTHHHHHHHHHHHHHTT--TT--

Organism: NCBI:txid1245745